Protein AF-0000000084853239 (afdb_homodimer)

Radius of gyration: 21.67 Å; Cα contacts (8 Å, |Δi|>4): 1008; chains: 2; bounding box: 64×56×51 Å

Secondary structure (DSSP, 8-state):
-----PPP-EEEEE---BHHHHHTB--SS---PBPHHHHHHHHHHHHHHBSTTSSB-GGGEEEEEE-SSHHHHHHHHHHTTTSSSPPPEEE-GGGPPP--GGGTT-BHHHHHHHSTT--HHHH--TTS--HHHHHHHHHHHHHHHHHHHHIIIII--S-SEEEEEE-HHHHHHHHHHHTT--GGGGGGB---TT-EEEEEESTT-TT-EEEEEEEE-TTT--/-----PPP-EEEEE---BHHHHHTB--SS---PBPHHHHHHHHHHHHHHBSTTSSB-GGGEEEEEE-SSHHHHHHHHHHTTTSSSPPPEEE-GGGPPP--GGGTT-BHHHHHHHSTT--HHHH--TTS--HHHHHHHHHHHHHHHHHHHHIIIII--S-SEEEEEE-HHHHHHHHHHHTT--GGGGGGB---TT-EEEEEESTT-TT-EEEEEEEE-TTT--

Organism: Agaricus bisporus var. burnettii (strain JB137-S8 / ATCC MYA-4627 / FGSC 10392) (NCBI:txid597362)

Structure (mmCIF, N/CA/C/O backbone):
data_AF-0000000084853239-model_v1
#
loop_
_entity.id
_entity.type
_entity.pdbx_description
1 polymer 'Phosphoglycerate mutase'
#
loop_
_atom_site.group_PDB
_atom_site.id
_atom_site.type_symbol
_atom_site.label_atom_id
_atom_site.label_alt_id
_atom_site.label_comp_id
_atom_site.label_asym_id
_atom_site.label_entity_id
_atom_site.label_seq_id
_atom_site.pdbx_PDB_ins_code
_atom_site.Cartn_x
_atom_site.Cartn_y
_atom_site.Cartn_z
_atom_site.occupancy
_atom_site.B_iso_or_equiv
_atom_site.auth_seq_id
_atom_site.auth_comp_id
_atom_site.au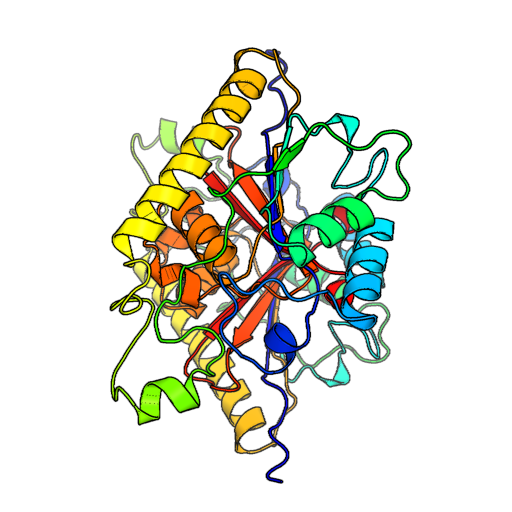th_asym_id
_atom_site.auth_atom_id
_atom_site.pdbx_PDB_model_num
ATOM 1 N N . MET A 1 1 ? -33.812 0.973 1.001 1 32.06 1 MET A N 1
ATOM 2 C CA . MET A 1 1 ? -32.469 0.412 0.905 1 32.06 1 MET A CA 1
ATOM 3 C C . MET A 1 1 ? -31.453 1.294 1.632 1 32.06 1 MET A C 1
ATOM 5 O O . MET A 1 1 ? -31.297 2.471 1.3 1 32.06 1 MET A O 1
ATOM 9 N N . SER A 1 2 ? -31.312 1.397 2.795 1 42.38 2 SER A N 1
ATOM 10 C CA . SER A 1 2 ? -30.641 2.391 3.617 1 42.38 2 SER A CA 1
ATOM 11 C C . SER A 1 2 ? -29.328 2.84 2.973 1 42.38 2 SER A C 1
ATOM 13 O O . SER A 1 2 ? -28.469 2.018 2.68 1 42.38 2 SER A O 1
ATOM 15 N N . LEU A 1 3 ? -29.188 3.811 2.07 1 54 3 LEU A N 1
ATOM 16 C CA . LEU A 1 3 ? -28.203 4.32 1.108 1 54 3 LEU A CA 1
ATOM 17 C C . LEU A 1 3 ? -26.844 4.496 1.76 1 54 3 LEU A C 1
ATOM 19 O O . LEU A 1 3 ? -26.656 5.391 2.586 1 54 3 LEU A O 1
ATOM 23 N N . HIS A 1 4 ? -26.141 3.34 2.133 1 79.5 4 HIS A N 1
ATOM 24 C CA . HIS A 1 4 ? -24.906 3.404 2.896 1 79.5 4 HIS A CA 1
ATOM 25 C C . HIS A 1 4 ? -23.875 4.293 2.205 1 79.5 4 HIS A C 1
ATOM 27 O O . HIS A 1 4 ? -23.609 4.129 1.013 1 79.5 4 HIS A O 1
ATOM 33 N N . ARG A 1 5 ? -23.703 5.516 2.715 1 93.12 5 ARG A N 1
ATOM 34 C CA . ARG A 1 5 ? -22.656 6.438 2.27 1 93.12 5 ARG A CA 1
ATOM 35 C C . ARG A 1 5 ? -21.344 5.695 2.01 1 93.12 5 ARG A C 1
ATOM 37 O O . ARG A 1 5 ? -21.031 4.73 2.707 1 93.12 5 ARG A O 1
ATOM 44 N N . PRO A 1 6 ? -20.688 6.082 0.918 1 95.31 6 PRO A N 1
ATOM 45 C CA . PRO A 1 6 ? -19.375 5.465 0.724 1 95.31 6 PRO A CA 1
ATOM 46 C C . PRO A 1 6 ? -18.453 5.625 1.936 1 95.31 6 PRO A C 1
ATOM 48 O O . PRO A 1 6 ? -18.578 6.605 2.678 1 95.31 6 PRO A O 1
ATOM 51 N N . MET A 1 7 ? -17.641 4.691 2.076 1 97.25 7 MET A N 1
ATOM 52 C CA . MET A 1 7 ? -16.719 4.77 3.207 1 97.25 7 MET A CA 1
ATOM 53 C C . MET A 1 7 ? -15.797 5.977 3.076 1 97.25 7 MET A C 1
ATOM 55 O O . MET A 1 7 ? -15.336 6.293 1.979 1 97.25 7 MET A O 1
ATOM 59 N N . PRO A 1 8 ? -15.57 6.719 4.121 1 98.25 8 PRO A N 1
ATOM 60 C CA . PRO A 1 8 ? -14.648 7.852 4.07 1 98.25 8 PRO A CA 1
ATOM 61 C C . PRO A 1 8 ? -13.188 7.418 3.947 1 98.25 8 PRO A C 1
ATOM 63 O O . PRO A 1 8 ? -12.859 6.258 4.211 1 98.25 8 PRO A O 1
ATOM 66 N N . ARG A 1 9 ? -12.422 8.414 3.58 1 98.62 9 ARG A N 1
ATOM 67 C CA . ARG A 1 9 ? -11.023 8.109 3.311 1 98.62 9 ARG A CA 1
ATOM 68 C C . ARG A 1 9 ? -10.102 9.141 3.955 1 98.62 9 ARG A C 1
ATOM 70 O O . ARG A 1 9 ? -10.508 10.281 4.176 1 98.62 9 ARG A O 1
ATOM 77 N N . LEU A 1 10 ? -8.906 8.695 4.238 1 98.94 10 LEU A N 1
ATOM 78 C CA . LEU A 1 10 ? -7.797 9.555 4.633 1 98.94 10 LEU A CA 1
ATOM 79 C C . LEU A 1 10 ? -6.656 9.477 3.623 1 98.94 10 LEU A C 1
ATOM 81 O O . LEU A 1 10 ? -6.109 8.398 3.383 1 98.94 10 LEU A O 1
ATOM 85 N N . PHE A 1 11 ? -6.363 10.594 3 1 98.75 11 PHE A N 1
ATOM 86 C CA . PHE A 1 11 ? -5.184 10.719 2.152 1 98.75 11 PHE A CA 1
ATOM 87 C C . PHE A 1 11 ? -3.992 11.227 2.953 1 98.75 11 PHE A C 1
ATOM 89 O O . PHE A 1 11 ? -4.062 12.305 3.557 1 98.75 11 PHE A O 1
ATOM 96 N N . VAL A 1 12 ? -2.936 10.477 3.029 1 98.88 12 VAL A N 1
ATOM 97 C CA . VAL A 1 12 ? -1.692 10.898 3.666 1 98.88 12 VAL A CA 1
ATOM 98 C C . VAL A 1 12 ? -0.646 11.219 2.602 1 98.88 12 VAL A C 1
ATOM 100 O O . VAL A 1 12 ? -0.191 10.32 1.883 1 98.88 12 VAL A O 1
ATOM 103 N N . VAL A 1 13 ? -0.263 12.484 2.537 1 98.75 13 VAL A N 1
ATOM 104 C CA . VAL A 1 13 ? 0.655 12.961 1.509 1 98.75 13 VAL A CA 1
ATOM 105 C C . VAL A 1 13 ? 1.999 13.312 2.141 1 98.75 13 VAL A C 1
ATOM 107 O O . VAL A 1 13 ? 2.062 14.125 3.068 1 98.75 13 VAL A O 1
ATOM 110 N N . ARG A 1 14 ? 3.021 12.703 1.693 1 98.75 14 ARG A N 1
ATOM 111 C CA . ARG A 1 14 ? 4.348 13.195 2.049 1 98.75 14 ARG A CA 1
ATOM 112 C C . ARG A 1 14 ? 4.754 14.359 1.147 1 98.75 14 ARG A C 1
ATOM 114 O O . ARG A 1 14 ? 4.5 14.336 -0.059 1 98.75 14 ARG A O 1
ATOM 121 N N . HIS A 1 15 ? 5.426 15.25 1.696 1 98.75 15 HIS A N 1
ATOM 122 C CA . HIS A 1 15 ? 5.902 16.375 0.895 1 98.75 15 HIS A CA 1
ATOM 123 C C . HIS A 1 15 ? 6.809 15.898 -0.236 1 98.75 15 HIS A C 1
ATOM 125 O O . HIS A 1 15 ? 7.355 14.797 -0.175 1 98.75 15 HIS A O 1
ATOM 131 N N . GLY A 1 16 ? 6.996 16.781 -1.239 1 98.12 16 GLY A N 1
ATOM 132 C CA . GLY A 1 16 ? 7.879 16.484 -2.354 1 98.12 16 GLY A CA 1
ATOM 133 C C . GLY A 1 16 ? 9.344 16.453 -1.958 1 98.12 16 GLY A C 1
ATOM 134 O O . GLY A 1 16 ? 9.688 16.703 -0.803 1 98.12 16 GLY A O 1
ATOM 135 N N . GLN A 1 17 ? 10.148 16.203 -2.922 1 97.69 17 GLN A N 1
ATOM 136 C CA . GLN A 1 17 ? 11.578 16.031 -2.699 1 97.69 17 GLN A CA 1
ATOM 137 C C . GLN A 1 17 ? 12.227 17.328 -2.229 1 97.69 17 GLN A C 1
ATOM 139 O O . GLN A 1 17 ? 11.922 18.406 -2.754 1 97.69 17 GLN A O 1
ATOM 144 N N . THR A 1 18 ? 13.023 17.234 -1.221 1 97.94 18 THR A N 1
ATOM 145 C CA . THR A 1 18 ? 13.953 18.281 -0.778 1 97.94 18 THR A CA 1
ATOM 146 C C . THR A 1 18 ? 15.398 17.812 -0.942 1 97.94 18 THR A C 1
ATOM 148 O O . THR A 1 18 ? 15.648 16.641 -1.231 1 97.94 18 THR A O 1
ATOM 151 N N . GLU A 1 19 ? 16.281 18.766 -0.774 1 96.81 19 GLU A N 1
ATOM 152 C CA . GLU A 1 19 ? 17.688 18.359 -0.812 1 96.81 19 GLU A CA 1
ATOM 153 C C . GLU A 1 19 ? 18 17.297 0.229 1 96.81 19 GLU A C 1
ATOM 155 O O . GLU A 1 19 ? 18.703 16.328 -0.056 1 96.81 19 GLU A O 1
ATOM 160 N N . TRP A 1 20 ? 17.438 17.375 1.413 1 95.19 20 TRP A N 1
ATOM 161 C CA . TRP A 1 20 ? 17.75 16.453 2.51 1 95.19 20 TRP A CA 1
ATOM 162 C C . TRP A 1 20 ? 17 15.133 2.34 1 95.19 20 TRP A C 1
ATOM 164 O O . TRP A 1 20 ? 17.5 14.078 2.746 1 95.19 20 TRP A O 1
ATOM 174 N N . SER A 1 21 ? 15.773 15.109 1.75 1 92.88 21 SER A N 1
ATOM 175 C CA . SER A 1 21 ? 15.102 13.844 1.468 1 92.88 21 SER A CA 1
ATOM 176 C C . SER A 1 21 ? 15.844 13.055 0.398 1 92.88 21 SER A C 1
ATOM 178 O O . SER A 1 21 ? 15.758 11.82 0.36 1 92.88 21 SER A O 1
ATOM 180 N N . GLU A 1 22 ? 16.516 13.734 -0.431 1 92.44 22 GLU A N 1
ATOM 181 C CA . GLU A 1 22 ? 17.266 13.094 -1.501 1 92.44 22 GLU A CA 1
ATOM 182 C C . GLU A 1 22 ? 18.562 12.469 -0.968 1 92.44 22 GLU A C 1
ATOM 184 O O . GLU A 1 22 ? 18.922 11.359 -1.361 1 92.44 22 GLU A O 1
ATOM 189 N N . ASN A 1 23 ? 19.156 13.148 -0.055 1 92.81 23 ASN A N 1
ATOM 190 C CA . ASN A 1 23 ? 20.469 12.656 0.36 1 92.81 23 ASN A CA 1
ATOM 191 C C . ASN A 1 23 ? 20.391 11.914 1.691 1 92.81 23 ASN A C 1
ATOM 193 O O . ASN A 1 23 ? 21.422 11.523 2.254 1 92.81 23 ASN A O 1
ATOM 197 N N . GLY A 1 24 ? 19.219 11.766 2.291 1 93.06 24 GLY A N 1
ATOM 198 C CA . GLY A 1 24 ? 18.984 10.836 3.389 1 93.06 24 GLY A CA 1
ATOM 199 C C . GLY A 1 24 ? 19.172 11.469 4.754 1 93.06 24 GLY A C 1
ATOM 200 O O . GLY A 1 24 ? 19.312 10.766 5.754 1 93.06 24 GLY A O 1
ATOM 201 N N . ARG A 1 25 ? 19.172 12.812 4.867 1 95.56 25 ARG A N 1
ATOM 202 C CA . ARG A 1 25 ? 19.266 13.484 6.156 1 95.56 25 ARG A CA 1
ATOM 203 C C . ARG A 1 25 ? 17.922 13.508 6.863 1 95.56 25 ARG A C 1
ATOM 205 O O . ARG A 1 25 ? 16.891 13.68 6.223 1 95.56 25 ARG A O 1
ATOM 212 N N . HIS A 1 26 ? 18 13.328 8.164 1 95.81 26 HIS A N 1
ATOM 213 C CA . HIS A 1 26 ? 16.797 13.484 8.977 1 95.81 26 HIS A CA 1
ATOM 214 C C . HIS A 1 26 ? 16.344 14.938 9.016 1 95.81 26 HIS A C 1
ATOM 216 O O . HIS A 1 26 ? 17.094 15.82 9.461 1 95.81 26 HIS A O 1
ATOM 222 N N . THR A 1 27 ? 15.156 15.141 8.539 1 95.06 27 THR A N 1
ATOM 223 C CA . THR A 1 27 ? 14.617 16.484 8.438 1 95.06 27 THR A CA 1
ATOM 224 C C . THR A 1 27 ? 13.312 16.609 9.219 1 95.06 27 THR A C 1
ATOM 226 O O . THR A 1 27 ? 12.242 16.312 8.695 1 95.06 27 THR A O 1
ATOM 229 N N . GLY A 1 28 ? 13.43 17.125 10.43 1 96.19 28 GLY A N 1
ATOM 230 C CA . GLY A 1 28 ? 12.266 17.328 11.281 1 96.19 28 GLY A CA 1
ATOM 231 C C . GLY A 1 28 ? 11.836 18.781 11.367 1 96.19 28 GLY A C 1
ATOM 232 O O . GLY A 1 28 ? 11.039 19.25 10.555 1 96.19 28 GLY A O 1
ATOM 233 N N . LEU A 1 29 ? 12.555 19.578 12.047 1 94.44 29 LEU A N 1
ATOM 234 C CA . LEU A 1 29 ? 12.188 20.953 12.344 1 94.44 29 LEU A CA 1
ATOM 235 C C . LEU A 1 29 ? 12.789 21.906 11.32 1 94.44 29 LEU A C 1
ATOM 237 O O . LEU A 1 29 ? 12.273 23.016 11.117 1 94.44 29 LEU A O 1
ATOM 241 N N . SER A 1 30 ? 13.906 21.5 10.742 1 96.31 30 SER A N 1
ATOM 242 C CA . SER A 1 30 ? 14.516 22.359 9.727 1 96.31 30 SER A CA 1
ATOM 243 C C . SER A 1 30 ? 13.531 22.656 8.594 1 96.31 30 SER A C 1
ATOM 245 O O . SER A 1 30 ? 12.844 21.75 8.117 1 96.31 30 SER A O 1
ATOM 247 N N . ASP A 1 31 ? 13.5 23.891 8.258 1 97.75 31 ASP A N 1
ATOM 248 C CA . ASP A 1 31 ? 12.508 24.312 7.27 1 97.75 31 ASP A CA 1
ATOM 249 C C . ASP A 1 31 ? 13.156 24.531 5.902 1 97.75 31 ASP A C 1
ATOM 251 O O . ASP A 1 31 ? 13.461 25.672 5.527 1 97.75 31 ASP A O 1
ATOM 255 N N . ILE A 1 32 ? 13.297 23.547 5.129 1 97.44 32 ILE A N 1
ATOM 256 C CA . ILE A 1 32 ? 14 23.547 3.854 1 97.44 32 ILE A CA 1
ATOM 257 C C . ILE A 1 32 ? 12.992 23.453 2.709 1 97.44 32 ILE A C 1
ATOM 259 O O . ILE A 1 32 ? 11.953 22.812 2.844 1 97.44 32 ILE A O 1
ATOM 263 N N . PRO A 1 33 ? 13.281 24 1.602 1 98.38 33 PRO A N 1
ATOM 264 C CA . PRO A 1 33 ? 12.344 24.047 0.479 1 98.38 33 PRO A CA 1
ATOM 265 C C . PRO A 1 33 ? 12.352 22.766 -0.352 1 98.38 33 PRO A C 1
ATOM 267 O O . PRO A 1 33 ? 13.297 21.969 -0.265 1 98.38 33 PRO A O 1
ATOM 270 N N . LEU A 1 34 ? 11.32 22.609 -1.133 1 98.62 34 LEU A N 1
ATOM 271 C CA . LEU A 1 34 ? 11.32 21.578 -2.17 1 98.62 34 LEU A CA 1
ATOM 272 C C . LEU A 1 34 ? 12.383 21.875 -3.225 1 98.62 34 LEU A C 1
ATOM 274 O O . LEU A 1 34 ? 12.711 23.047 -3.48 1 98.62 34 LEU A O 1
ATOM 278 N N . THR A 1 35 ? 12.914 20.859 -3.848 1 98.38 35 THR A N 1
ATOM 279 C CA . THR A 1 35 ? 13.688 21.031 -5.074 1 98.38 35 THR A CA 1
ATOM 280 C C . THR A 1 35 ? 12.758 21.25 -6.27 1 98.38 35 THR A C 1
ATOM 282 O O . THR A 1 35 ? 11.555 21 -6.176 1 98.38 35 THR A O 1
ATOM 285 N N . ALA A 1 36 ? 13.344 21.672 -7.332 1 98.19 36 ALA A N 1
ATOM 286 C CA . ALA A 1 36 ? 12.562 21.781 -8.562 1 98.19 36 ALA A CA 1
ATOM 287 C C . ALA A 1 36 ? 11.992 20.422 -8.977 1 98.19 36 ALA A C 1
ATOM 289 O O . ALA A 1 36 ? 10.852 20.344 -9.438 1 98.19 36 ALA A O 1
ATOM 290 N N . LYS A 1 37 ? 12.742 19.422 -8.805 1 96.31 37 LYS A N 1
ATOM 291 C CA . LYS A 1 37 ? 12.289 18.062 -9.109 1 96.31 37 LYS A CA 1
ATOM 292 C C . LYS A 1 37 ? 11.125 17.672 -8.203 1 96.31 37 LYS A C 1
ATOM 294 O O . LYS A 1 37 ? 10.18 17.031 -8.656 1 96.31 37 LYS A O 1
ATOM 299 N N . GLY A 1 38 ? 11.227 18 -6.961 1 97.38 38 GLY A N 1
ATOM 300 C CA . GLY A 1 38 ? 10.148 17.719 -6.02 1 97.38 38 GLY A CA 1
ATOM 301 C C . GLY A 1 38 ? 8.836 18.375 -6.395 1 97.38 38 GLY A C 1
ATOM 302 O O . GLY A 1 38 ? 7.777 17.766 -6.301 1 97.38 38 GLY A O 1
ATOM 303 N N . GLU A 1 39 ? 8.961 19.609 -6.801 1 97.94 39 GLU A N 1
ATOM 304 C CA . GLU A 1 39 ? 7.762 20.312 -7.242 1 97.94 39 GLU A CA 1
ATOM 305 C C . GLU A 1 39 ? 7.156 19.656 -8.477 1 97.94 39 GLU A C 1
ATOM 307 O O . GLU A 1 39 ? 5.941 19.469 -8.555 1 97.94 39 GLU A O 1
ATOM 312 N N . ALA A 1 40 ? 8.016 19.312 -9.367 1 96.81 40 ALA A N 1
ATOM 313 C CA . ALA A 1 40 ? 7.559 18.703 -10.617 1 96.81 40 ALA A CA 1
ATOM 314 C C . ALA A 1 40 ? 6.879 17.359 -10.344 1 96.81 40 ALA A C 1
ATOM 316 O O . ALA A 1 40 ? 5.883 17.016 -10.992 1 96.81 40 ALA A O 1
ATOM 317 N N . GLN A 1 41 ? 7.387 16.641 -9.43 1 94 41 GLN A N 1
ATOM 318 C CA . GLN A 1 41 ? 6.816 15.352 -9.047 1 94 41 GLN A CA 1
ATOM 319 C C . GLN A 1 41 ? 5.398 15.516 -8.508 1 94 41 GLN A C 1
ATOM 321 O O . GLN A 1 41 ? 4.488 14.797 -8.914 1 94 41 GLN A O 1
ATOM 326 N N . VAL A 1 42 ? 5.219 16.438 -7.625 1 96.88 42 VAL A N 1
ATOM 327 C CA . VAL A 1 42 ? 3.918 16.672 -7.008 1 96.88 42 VAL A CA 1
ATOM 328 C C . VAL A 1 42 ? 2.936 17.188 -8.055 1 96.88 42 VAL A C 1
ATOM 330 O O . VAL A 1 42 ? 1.769 16.797 -8.07 1 96.88 42 VAL A O 1
ATOM 333 N N . GLN A 1 43 ? 3.465 18 -8.953 1 96.75 43 GLN A N 1
ATOM 334 C CA . GLN A 1 43 ? 2.623 18.516 -10.023 1 96.75 43 GLN A CA 1
ATOM 335 C C . GLN A 1 43 ? 2.117 17.391 -10.922 1 96.75 43 GLN A C 1
ATOM 337 O O . GLN A 1 43 ? 0.941 17.359 -11.289 1 96.75 43 GLN A O 1
ATOM 342 N N . ALA A 1 44 ? 3.008 16.516 -11.25 1 94.12 44 ALA A N 1
ATOM 343 C CA . ALA A 1 44 ? 2.648 15.398 -12.117 1 94.12 44 ALA A CA 1
ATOM 344 C C . ALA A 1 44 ? 1.608 14.508 -11.445 1 94.12 44 ALA A C 1
ATOM 346 O O . ALA A 1 44 ? 0.667 14.047 -12.094 1 94.12 44 ALA A O 1
ATOM 347 N N . THR A 1 45 ? 1.778 14.297 -10.188 1 93.44 45 THR A N 1
ATOM 348 C CA . THR A 1 45 ? 0.825 13.492 -9.43 1 93.44 45 THR A CA 1
ATOM 349 C C . THR A 1 45 ? -0.527 14.195 -9.352 1 93.44 45 THR A C 1
ATOM 351 O O . THR A 1 45 ? -1.57 13.57 -9.555 1 93.44 45 THR A O 1
ATOM 354 N N . ALA A 1 46 ? -0.506 15.484 -9.078 1 94.75 46 ALA A N 1
ATOM 355 C CA . ALA A 1 46 ? -1.726 16.281 -8.969 1 94.75 46 ALA A CA 1
ATOM 356 C C . ALA A 1 46 ? -2.525 16.234 -10.266 1 94.75 46 ALA A C 1
ATOM 358 O O . ALA A 1 46 ? -3.752 16.094 -10.242 1 94.75 46 ALA A O 1
ATOM 359 N N . ALA A 1 47 ? -1.831 16.312 -11.375 1 92.81 47 ALA A N 1
ATOM 360 C CA . ALA A 1 47 ? -2.473 16.344 -12.688 1 92.81 47 ALA A CA 1
ATOM 361 C C . ALA A 1 47 ? -3.277 15.078 -12.938 1 92.81 47 ALA A C 1
ATOM 363 O O . ALA A 1 47 ? -4.293 15.102 -13.633 1 92.81 47 ALA A O 1
ATOM 364 N N . LYS A 1 48 ? -2.859 14.047 -12.289 1 90.19 48 LYS A N 1
ATOM 365 C CA . LYS A 1 48 ? -3.488 12.758 -12.547 1 90.19 48 LYS A CA 1
ATOM 366 C C . LYS A 1 48 ? -4.535 12.438 -11.484 1 90.19 48 LYS A C 1
ATOM 368 O O . LYS A 1 48 ? -5.535 11.773 -11.773 1 90.19 48 LYS A O 1
ATOM 373 N N . LEU A 1 49 ? -4.336 12.898 -10.258 1 93.25 49 LEU A N 1
ATOM 374 C CA . LEU A 1 49 ? -5.113 12.328 -9.164 1 93.25 49 LEU A CA 1
ATOM 375 C C . LEU A 1 49 ? -6.059 13.375 -8.57 1 93.25 49 LEU A C 1
ATOM 377 O O . LEU A 1 49 ? -6.992 13.031 -7.844 1 93.25 49 LEU A O 1
ATOM 381 N N . VAL A 1 50 ? -5.812 14.648 -8.883 1 95.5 50 VAL A N 1
ATOM 382 C CA . VAL A 1 50 ? -6.551 15.703 -8.203 1 95.5 50 VAL A CA 1
ATOM 383 C C . VAL A 1 50 ? -7.445 16.438 -9.195 1 95.5 50 VAL A C 1
ATOM 385 O O . VAL A 1 50 ? -6.977 16.906 -10.234 1 95.5 50 VAL A O 1
ATOM 388 N N . GLY A 1 51 ? -8.711 16.562 -8.867 1 94.56 51 GLY A N 1
ATOM 389 C CA . GLY A 1 51 ? -9.664 17.281 -9.688 1 94.56 51 GLY A CA 1
ATOM 390 C C . GLY A 1 51 ? -11.07 16.719 -9.602 1 94.56 51 GLY A C 1
ATOM 391 O O . GLY A 1 51 ? -11.297 15.703 -8.938 1 94.56 51 GLY A O 1
ATOM 392 N N . ASP A 1 52 ? -11.961 17.344 -10.312 1 93.38 52 ASP A N 1
ATOM 393 C CA . ASP A 1 52 ? -13.344 16.875 -10.344 1 93.38 52 ASP A CA 1
ATOM 394 C C . ASP A 1 52 ? -13.43 15.461 -10.922 1 93.38 52 ASP A C 1
ATOM 396 O O . ASP A 1 52 ? -12.938 15.203 -12.023 1 93.38 52 ASP A O 1
ATOM 400 N N . GLY A 1 53 ? -13.93 14.594 -10.109 1 91.19 53 GLY A N 1
ATOM 401 C CA . GLY A 1 53 ? -14.133 13.234 -10.578 1 91.19 53 GLY A CA 1
ATOM 402 C C . GLY A 1 53 ? -12.891 12.367 -10.453 1 91.19 53 GLY A C 1
ATOM 403 O O . GLY A 1 53 ? -12.93 11.172 -10.734 1 91.19 53 GLY A O 1
ATOM 404 N N . HIS A 1 54 ? -11.766 12.961 -10.047 1 93.38 54 HIS A N 1
ATOM 405 C CA . HIS A 1 54 ? -10.531 12.203 -9.836 1 93.38 54 HIS A CA 1
ATOM 406 C C . HIS A 1 54 ? -10.531 11.539 -8.461 1 93.38 54 HIS A C 1
ATOM 408 O O . HIS A 1 54 ? -11.453 11.734 -7.668 1 93.38 54 HIS A O 1
ATOM 414 N N . LEU A 1 55 ? -9.523 10.727 -8.227 1 93.94 55 LEU A N 1
ATOM 415 C CA . LEU A 1 55 ? -9.406 10.039 -6.945 1 93.94 55 LEU A CA 1
ATOM 416 C C . LEU A 1 55 ? -9.523 11.023 -5.785 1 93.94 55 LEU A C 1
ATOM 418 O O . LEU A 1 55 ? -10.234 10.758 -4.812 1 93.94 55 LEU A O 1
ATOM 422 N N . ILE A 1 56 ? -8.781 12.117 -5.945 1 96.25 56 ILE A N 1
ATOM 423 C CA . ILE A 1 56 ? -8.875 13.195 -4.969 1 96.25 56 ILE A CA 1
ATOM 424 C C . ILE A 1 56 ? -9.711 14.336 -5.539 1 96.25 56 ILE A C 1
ATOM 426 O O . ILE A 1 56 ? -9.211 15.164 -6.305 1 96.25 56 ILE A O 1
ATOM 430 N N . ASP A 1 57 ? -10.898 14.344 -5.191 1 95.69 57 ASP A N 1
ATOM 431 C CA . ASP A 1 57 ? -11.852 15.391 -5.559 1 95.69 57 ASP A CA 1
ATOM 432 C C . ASP A 1 57 ? -12.016 16.406 -4.434 1 95.69 57 ASP A C 1
ATOM 434 O O . ASP A 1 57 ? -12.508 16.062 -3.352 1 95.69 57 ASP A O 1
ATOM 438 N N . PRO A 1 58 ? -11.602 17.641 -4.68 1 96.12 58 PRO A N 1
ATOM 439 C CA . PRO A 1 58 ? -11.648 18.641 -3.613 1 96.12 58 PRO A CA 1
ATOM 440 C C . PRO A 1 58 ? -13.039 18.781 -3.004 1 96.12 58 PRO A C 1
ATOM 442 O O . PRO A 1 58 ? -13.172 19.109 -1.82 1 96.12 58 PRO A O 1
ATOM 445 N N . LYS A 1 59 ? -14.094 18.516 -3.736 1 95.12 59 LYS A N 1
ATOM 446 C CA . LYS A 1 59 ? -15.461 18.656 -3.244 1 95.12 59 LYS A CA 1
ATOM 447 C C . LYS A 1 59 ? -15.758 17.625 -2.152 1 95.12 59 LYS A C 1
ATOM 449 O O . LYS A 1 59 ? -16.703 17.797 -1.376 1 95.12 59 LYS A O 1
ATOM 454 N N . ASN A 1 60 ? -14.945 16.562 -2.123 1 96.56 60 ASN A N 1
ATOM 455 C CA . ASN A 1 60 ? -15.172 15.516 -1.143 1 96.56 60 ASN A CA 1
ATOM 456 C C . ASN A 1 60 ? -14.273 15.688 0.082 1 96.56 60 ASN A C 1
ATOM 458 O O . ASN A 1 60 ? -14.383 14.922 1.045 1 96.56 60 ASN A O 1
ATOM 462 N N . LEU A 1 61 ? -13.406 16.656 0.092 1 97.75 61 LEU A N 1
ATOM 463 C CA . LEU A 1 61 ? -12.508 16.891 1.215 1 97.75 61 LEU A CA 1
ATOM 464 C C . LEU A 1 61 ? -13.156 17.781 2.268 1 97.75 61 LEU A C 1
ATOM 466 O O . LEU A 1 61 ? -13.562 18.906 1.967 1 97.75 61 LEU A O 1
ATOM 470 N N . CYS A 1 62 ? -13.25 17.234 3.42 1 96.94 62 CYS A N 1
ATOM 471 C CA . CYS A 1 62 ? -13.805 18 4.523 1 96.94 62 CYS A CA 1
ATOM 472 C C . CYS A 1 62 ? -12.781 18.984 5.082 1 96.94 62 CYS A C 1
ATOM 474 O O . CYS A 1 62 ? -13.109 20.125 5.402 1 96.94 62 CYS A O 1
ATOM 476 N N . THR A 1 63 ? -11.586 18.531 5.246 1 97.5 63 THR A N 1
ATOM 477 C CA . THR A 1 63 ? -10.5 19.359 5.754 1 97.5 63 THR A CA 1
ATOM 478 C C . THR A 1 63 ? -9.148 18.75 5.406 1 97.5 63 THR A C 1
ATOM 480 O O . THR A 1 63 ? -9.062 17.562 5.082 1 97.5 63 THR A O 1
ATOM 483 N N . VAL A 1 64 ? -8.156 19.594 5.418 1 98.69 64 VAL A N 1
ATOM 484 C CA . VAL A 1 64 ? -6.77 19.172 5.211 1 98.69 64 VAL A CA 1
ATOM 485 C C . VAL A 1 64 ? -5.906 19.656 6.375 1 98.69 64 VAL A C 1
ATOM 487 O O . VAL A 1 64 ? -5.938 20.844 6.73 1 98.69 64 VAL A O 1
ATOM 490 N N . TYR A 1 65 ? -5.215 18.734 7 1 98.88 65 TYR A N 1
ATOM 491 C CA . TYR A 1 65 ? -4.168 19.094 7.949 1 98.88 65 TYR A CA 1
ATOM 492 C C . TYR A 1 65 ? -2.812 19.188 7.258 1 98.88 65 TYR A C 1
ATOM 494 O O . TYR A 1 65 ? -2.377 18.25 6.598 1 98.88 65 TYR A O 1
ATOM 502 N N . VAL A 1 66 ? -2.174 20.344 7.41 1 98.81 66 VAL A N 1
ATOM 503 C CA . VAL A 1 66 ? -0.906 20.562 6.723 1 98.81 66 VAL A CA 1
ATOM 504 C C . VAL A 1 66 ? 0.188 20.875 7.738 1 98.81 66 VAL A C 1
ATOM 506 O O . VAL A 1 66 ? 0.015 21.734 8.602 1 98.81 66 VAL A O 1
ATOM 509 N N . SER A 1 67 ? 1.273 20.078 7.664 1 98.81 67 SER A N 1
ATOM 510 C CA . SER A 1 67 ? 2.441 20.438 8.461 1 98.81 67 SER A CA 1
ATOM 511 C C . SER A 1 67 ? 2.863 21.875 8.195 1 98.81 67 SER A C 1
ATOM 513 O O . SER A 1 67 ? 2.85 22.328 7.051 1 98.81 67 SER A O 1
ATOM 515 N N . PRO A 1 68 ? 3.35 22.578 9.195 1 97.88 68 PRO A N 1
ATOM 516 C CA . PRO A 1 68 ? 3.676 24 9.008 1 97.88 68 PRO A CA 1
ATOM 517 C C . PRO A 1 68 ? 4.992 24.203 8.266 1 97.88 68 PRO A C 1
ATOM 519 O O . PRO A 1 68 ? 5.309 25.328 7.871 1 97.88 68 PRO A O 1
ATOM 522 N N . ARG A 1 69 ? 5.785 23.188 8.062 1 98.56 69 ARG A N 1
ATOM 523 C CA . ARG A 1 69 ? 7.031 23.344 7.32 1 98.56 69 ARG A CA 1
ATOM 524 C C . ARG A 1 69 ? 6.762 23.75 5.875 1 98.56 69 ARG A C 1
ATOM 526 O O . ARG A 1 69 ? 5.82 23.25 5.254 1 98.56 69 ARG A O 1
ATOM 533 N N . GLN A 1 70 ? 7.598 24.516 5.273 1 98.69 70 GLN A N 1
ATOM 534 C CA . GLN A 1 70 ? 7.34 25.078 3.953 1 98.69 70 GLN A CA 1
ATOM 535 C C . GLN A 1 70 ? 7.242 23.984 2.896 1 98.69 70 GLN A C 1
ATOM 537 O O . GLN A 1 70 ? 6.48 24.109 1.935 1 98.69 70 GLN A O 1
ATOM 542 N N . ARG A 1 71 ? 8.023 22.953 3.031 1 98.75 71 ARG A N 1
ATOM 543 C CA . ARG A 1 71 ? 7.992 21.875 2.047 1 98.75 71 ARG A CA 1
ATOM 544 C C . ARG A 1 71 ? 6.613 21.219 1.997 1 98.75 71 ARG A C 1
ATOM 546 O O . ARG A 1 71 ? 6.133 20.859 0.921 1 98.75 71 ARG A O 1
ATOM 553 N N . ALA A 1 72 ? 5.949 21.094 3.164 1 98.75 72 ALA A N 1
ATOM 554 C CA . ALA A 1 72 ? 4.602 20.531 3.211 1 98.75 72 ALA A CA 1
ATOM 555 C C . ALA A 1 72 ? 3.57 21.531 2.701 1 98.75 72 ALA A C 1
ATOM 557 O O . ALA A 1 72 ? 2.666 21.172 1.942 1 98.75 72 ALA A O 1
ATOM 558 N N . HIS A 1 73 ? 3.766 22.75 3.115 1 98.12 73 HIS A N 1
ATOM 559 C CA . HIS A 1 73 ? 2.857 23.812 2.678 1 98.12 73 HIS A CA 1
ATOM 560 C C . HIS A 1 73 ? 2.883 23.969 1.161 1 98.12 73 HIS A C 1
ATOM 562 O O . HIS A 1 73 ? 1.831 24 0.519 1 98.12 73 HIS A O 1
ATOM 568 N N . LYS A 1 74 ? 4.055 24.031 0.613 1 98.56 74 LYS A N 1
ATOM 569 C CA . LYS A 1 74 ? 4.219 24.156 -0.833 1 98.56 74 LYS A CA 1
ATOM 570 C C . LYS A 1 74 ? 3.627 22.938 -1.554 1 98.56 74 LYS A C 1
ATOM 572 O O . LYS A 1 74 ? 2.979 23.094 -2.594 1 98.56 74 LYS A O 1
ATOM 577 N N . THR A 1 75 ? 3.846 21.766 -1.025 1 98.81 75 THR A N 1
ATOM 578 C CA . THR A 1 75 ? 3.277 20.547 -1.592 1 98.81 75 THR A CA 1
ATOM 579 C C . THR A 1 75 ? 1.756 20.641 -1.659 1 98.81 75 THR A C 1
ATOM 581 O O . THR A 1 75 ? 1.156 20.359 -2.697 1 98.81 75 THR A O 1
ATOM 584 N N . PHE A 1 76 ? 1.156 21.141 -0.587 1 98.75 76 PHE A N 1
ATOM 585 C CA . PHE A 1 76 ? -0.293 21.281 -0.521 1 98.75 76 PHE A CA 1
ATOM 586 C C . PHE A 1 76 ? -0.797 22.203 -1.613 1 98.75 76 PHE A C 1
ATOM 588 O O . PHE A 1 76 ? -1.728 21.875 -2.348 1 98.75 76 PHE A O 1
ATOM 595 N N . HIS A 1 77 ? -0.123 23.219 -1.775 1 98.12 77 HIS A N 1
ATOM 596 C CA . HIS A 1 77 ? -0.592 24.219 -2.73 1 98.12 77 HIS A CA 1
ATOM 597 C C . HIS A 1 77 ? -0.376 23.75 -4.168 1 98.12 77 HIS A C 1
ATOM 599 O O . HIS A 1 77 ? -1.174 24.062 -5.051 1 98.12 77 HIS A O 1
ATOM 605 N N . ILE A 1 78 ? 0.694 23.016 -4.383 1 98.31 78 ILE A N 1
ATOM 606 C CA . ILE A 1 78 ? 0.92 22.453 -5.711 1 98.31 78 ILE A CA 1
ATOM 607 C C . ILE A 1 78 ? -0.158 21.422 -6.027 1 98.31 78 ILE A C 1
ATOM 609 O O . ILE A 1 78 ? -0.678 21.375 -7.145 1 98.31 78 ILE A O 1
ATOM 613 N N . LEU A 1 79 ? -0.555 20.625 -5.047 1 97.81 79 LEU A N 1
ATOM 614 C CA . LEU A 1 79 ? -1.561 19.578 -5.242 1 97.81 79 LEU A CA 1
ATOM 615 C C . LEU A 1 79 ? -2.873 20.188 -5.734 1 97.81 79 LEU A C 1
ATOM 617 O O . LEU A 1 79 ? -3.588 19.562 -6.523 1 97.81 79 LEU A O 1
ATOM 621 N N . PHE A 1 80 ? -3.145 21.406 -5.328 1 97.81 80 PHE A N 1
ATOM 622 C CA . PHE A 1 80 ? -4.461 21.969 -5.609 1 97.81 80 PHE A CA 1
ATOM 623 C C . PHE A 1 80 ? -4.336 23.234 -6.449 1 97.81 80 PHE A C 1
ATOM 625 O O . PHE A 1 80 ? -5.223 24.094 -6.426 1 97.81 80 PHE A O 1
ATOM 632 N N . GLU A 1 81 ? -3.266 23.344 -7.09 1 95.88 81 GLU A N 1
ATOM 633 C CA . GLU A 1 81 ? -3.002 24.562 -7.859 1 95.88 81 GLU A CA 1
ATOM 634 C C . GLU A 1 81 ? -3.977 24.703 -9.023 1 95.88 81 GLU A C 1
ATOM 636 O O . GLU A 1 81 ? -4.301 25.812 -9.445 1 95.88 81 GLU A O 1
ATOM 641 N N . ASN A 1 82 ? -4.508 23.609 -9.508 1 93.25 82 ASN A N 1
ATOM 642 C CA . ASN A 1 82 ? -5.336 23.641 -10.711 1 93.25 82 ASN A CA 1
ATOM 643 C C . ASN A 1 82 ? -6.812 23.438 -10.375 1 93.25 82 ASN A C 1
ATOM 645 O O . ASN A 1 82 ? -7.605 23.078 -11.25 1 93.25 82 ASN A O 1
ATOM 649 N N . VAL A 1 83 ? -7.145 23.562 -9.203 1 94 83 VAL A N 1
ATOM 650 C CA . VAL A 1 83 ? -8.555 23.453 -8.844 1 94 83 VAL A CA 1
ATOM 651 C C . VAL A 1 83 ? -9.102 24.828 -8.508 1 94 83 VAL A C 1
ATOM 653 O O . VAL A 1 83 ? -8.367 25.719 -8.055 1 94 83 VAL A O 1
ATOM 656 N N . PRO A 1 84 ? -10.367 25.047 -8.781 1 91.69 84 PRO A N 1
ATOM 657 C CA . PRO A 1 84 ? -10.945 26.391 -8.656 1 91.69 84 PRO A CA 1
ATOM 658 C C . PRO A 1 84 ? -10.844 26.938 -7.238 1 91.69 84 PRO A C 1
ATOM 660 O O . PRO A 1 84 ? -10.672 28.156 -7.055 1 91.69 84 PRO A O 1
ATOM 663 N N . LYS A 1 85 ? -10.992 26.094 -6.223 1 92.31 85 LYS A N 1
ATOM 664 C CA . LYS A 1 85 ? -10.945 26.531 -4.832 1 92.31 85 LYS A CA 1
ATOM 665 C C . LYS A 1 85 ? -10.078 25.594 -3.99 1 92.31 85 LYS A C 1
ATOM 667 O O . LYS A 1 85 ? -10.297 24.375 -3.965 1 92.31 85 LYS A O 1
ATOM 672 N N . VAL A 1 86 ? -9.117 26.203 -3.357 1 93.69 86 VAL A N 1
ATOM 673 C CA . VAL A 1 86 ? -8.273 25.438 -2.449 1 93.69 86 VAL A CA 1
ATOM 674 C C . VAL A 1 86 ? -9.109 24.891 -1.293 1 93.69 86 VAL A C 1
ATOM 676 O O . VAL A 1 86 ? -9.906 25.625 -0.698 1 93.69 86 VAL A O 1
ATOM 679 N N . PRO A 1 87 ? -8.938 23.672 -0.977 1 96.38 87 PRO A N 1
ATOM 680 C CA . PRO A 1 87 ? -9.742 23.125 0.112 1 96.38 87 PRO A CA 1
ATOM 681 C C . PRO A 1 87 ? -9.445 23.781 1.46 1 96.38 87 PRO A C 1
ATOM 683 O O . PRO A 1 87 ? -8.336 24.266 1.681 1 96.38 87 PRO A O 1
ATOM 686 N N . ARG A 1 88 ? -10.508 23.766 2.357 1 96.62 88 ARG A N 1
ATOM 687 C CA . ARG A 1 88 ? -10.273 24.172 3.738 1 96.62 88 ARG A CA 1
ATOM 688 C C . ARG A 1 88 ? -9.094 23.422 4.34 1 96.62 88 ARG A C 1
ATOM 690 O O . ARG A 1 88 ? -8.992 22.203 4.191 1 96.62 88 ARG A O 1
ATOM 697 N N . HIS A 1 89 ? -8.188 24.203 4.93 1 97.81 89 HIS A N 1
ATOM 698 C CA . HIS A 1 89 ? -7.02 23.547 5.508 1 97.81 89 HIS A CA 1
ATOM 699 C C . HIS A 1 89 ? -6.531 24.281 6.75 1 97.81 89 HIS A C 1
ATOM 701 O O . HIS A 1 89 ? -6.863 25.453 6.953 1 97.81 89 HIS A O 1
ATOM 707 N N . VAL A 1 90 ? -5.848 23.547 7.598 1 97.75 90 VAL A N 1
ATOM 708 C CA . VAL A 1 90 ? -5.258 24.109 8.812 1 97.75 90 VAL A CA 1
ATOM 709 C C . VAL A 1 90 ? -3.781 23.734 8.891 1 97.75 90 VAL A C 1
ATOM 711 O O . VAL A 1 90 ? -3.416 22.578 8.656 1 97.75 90 VAL A O 1
ATOM 714 N N . LEU A 1 91 ? -2.959 24.781 9.102 1 98 91 LEU A N 1
ATOM 715 C CA . LEU A 1 91 ? -1.575 24.5 9.461 1 98 91 LEU A CA 1
ATOM 716 C C . LEU A 1 91 ? -1.47 24.062 10.922 1 98 91 LEU A C 1
ATOM 718 O O . LEU A 1 91 ? -1.966 24.766 11.812 1 98 91 LEU A O 1
ATOM 722 N N . THR A 1 92 ? -0.828 22.906 11.141 1 98.44 92 THR A N 1
ATOM 723 C CA . THR A 1 92 ? -0.827 22.438 12.523 1 98.44 92 THR A CA 1
ATOM 724 C C . THR A 1 92 ? 0.474 21.703 12.836 1 98.44 92 THR A C 1
ATOM 726 O O . THR A 1 92 ? 0.967 20.922 12.016 1 98.44 92 THR A O 1
ATOM 729 N N . GLU A 1 93 ? 0.933 21.812 14.023 1 98.31 93 GLU A N 1
ATOM 730 C CA . GLU A 1 93 ? 2.129 21.125 14.508 1 98.31 93 GLU A CA 1
ATOM 731 C C . GLU A 1 93 ? 1.849 19.656 14.773 1 98.31 93 GLU A C 1
ATOM 733 O O . GLU A 1 93 ? 2.777 18.859 14.938 1 98.31 93 GLU A O 1
ATOM 738 N N . GLU A 1 94 ? 0.677 19.234 14.797 1 98.31 94 GLU A N 1
ATOM 739 C CA . GLU A 1 94 ? 0.343 17.844 15.016 1 98.31 94 GLU A CA 1
ATOM 740 C C . GLU A 1 94 ? 0.765 16.984 13.828 1 98.31 94 GLU A C 1
ATOM 742 O O . GLU A 1 94 ? 0.989 15.773 13.969 1 98.31 94 GLU A O 1
ATOM 747 N N . ALA A 1 95 ? 0.86 17.625 12.656 1 98.5 95 ALA A N 1
ATOM 748 C CA . ALA A 1 95 ? 1.22 16.906 11.438 1 98.5 95 ALA A CA 1
ATOM 749 C C . ALA A 1 95 ? 2.713 17.031 11.148 1 98.5 95 ALA A C 1
ATOM 751 O O . ALA A 1 95 ? 3.186 16.594 10.094 1 98.5 95 ALA A O 1
ATOM 752 N N . ARG A 1 96 ? 3.434 17.547 12.062 1 98.56 96 ARG A N 1
ATOM 753 C CA . ARG A 1 96 ? 4.859 17.75 11.836 1 98.56 96 ARG A CA 1
ATOM 754 C C . ARG A 1 96 ? 5.594 16.406 11.781 1 98.56 96 ARG A C 1
ATOM 756 O O . ARG A 1 96 ? 5.043 15.383 12.164 1 98.56 96 ARG A O 1
ATOM 763 N N . GLU A 1 97 ? 6.832 16.516 11.344 1 98.56 97 GLU A N 1
ATOM 764 C CA . GLU A 1 97 ? 7.695 15.344 11.336 1 98.56 97 GLU A CA 1
ATOM 765 C C . GLU A 1 97 ? 8.18 15 12.742 1 98.56 97 GLU A C 1
ATOM 767 O O . GLU A 1 97 ? 7.996 15.789 13.672 1 98.56 97 GLU A O 1
ATOM 772 N N . TRP A 1 98 ? 8.656 13.742 12.812 1 98.31 98 TRP A N 1
ATOM 773 C CA . TRP A 1 98 ? 9.328 13.32 14.031 1 98.31 98 TRP A CA 1
ATOM 774 C C . TRP A 1 98 ? 10.391 14.328 14.445 1 98.31 98 TRP A C 1
ATOM 776 O O . TRP A 1 98 ? 11.117 14.867 13.602 1 98.31 98 TRP A O 1
ATOM 786 N N . ASP A 1 99 ? 10.383 14.711 15.695 1 98.19 99 ASP A N 1
ATOM 787 C CA . ASP A 1 99 ? 11.445 15.562 16.219 1 98.19 99 ASP A CA 1
ATOM 788 C C . ASP A 1 99 ? 12.734 14.766 16.422 1 98.19 99 ASP A C 1
ATOM 790 O O . ASP A 1 99 ? 12.836 13.984 17.375 1 98.19 99 ASP A O 1
ATOM 794 N N . TYR A 1 100 ? 13.711 15.023 15.609 1 97.88 100 TYR A N 1
ATOM 795 C CA . TYR A 1 100 ? 14.922 14.203 15.609 1 97.88 100 TYR A CA 1
ATOM 796 C C . TYR A 1 100 ? 15.922 14.703 16.641 1 97.88 100 TYR A C 1
ATOM 798 O O . TYR A 1 100 ? 16.984 14.102 16.828 1 97.88 100 TYR A O 1
ATOM 806 N N . GLY A 1 101 ? 15.648 15.844 17.234 1 97.5 101 GLY A N 1
ATOM 807 C CA . GLY A 1 101 ? 16.5 16.359 18.297 1 97.5 101 GLY A CA 1
ATOM 808 C C . GLY A 1 101 ? 17.938 16.547 17.859 1 97.5 101 GLY A C 1
ATOM 809 O O . GLY A 1 101 ? 18.203 17.219 16.859 1 97.5 101 GLY A O 1
ATOM 810 N N . GLU A 1 102 ? 18.812 15.898 18.547 1 96.94 102 GLU A N 1
ATOM 811 C CA . GLU A 1 102 ? 20.25 16.047 18.344 1 96.94 102 GLU A CA 1
ATOM 812 C C . GLU A 1 102 ? 20.672 15.469 17 1 96.94 102 GLU A C 1
ATOM 814 O O . GLU A 1 102 ? 21.781 15.734 16.516 1 96.94 102 GLU A O 1
ATOM 819 N N . PHE A 1 103 ? 19.844 14.734 16.359 1 97.19 103 PHE A N 1
ATOM 820 C CA . PHE A 1 103 ? 20.234 14.039 15.148 1 97.19 103 PHE A CA 1
ATOM 821 C C . PHE A 1 103 ? 19.688 14.75 13.914 1 97.19 103 PHE A C 1
ATOM 823 O O . PHE A 1 103 ? 19.875 14.281 12.789 1 97.19 103 PHE A O 1
ATOM 830 N N . GLU A 1 104 ? 19.016 15.922 14.117 1 97.38 104 GLU A N 1
ATOM 831 C CA . GLU A 1 104 ? 18.547 16.734 13 1 97.38 104 GLU A CA 1
ATOM 832 C C . GLU A 1 104 ? 19.672 17 12.008 1 97.38 104 GLU A C 1
ATOM 834 O O . GLU A 1 104 ? 20.781 17.391 12.398 1 97.38 104 GLU A O 1
ATOM 839 N N . GLY A 1 105 ? 19.391 16.688 10.773 1 97.31 105 GLY A N 1
ATOM 840 C CA . GLY A 1 105 ? 20.328 17.016 9.711 1 97.31 105 GLY A CA 1
ATOM 841 C C . GLY A 1 105 ? 21.359 15.93 9.477 1 97.31 105 GLY A C 1
ATOM 842 O O . GLY A 1 105 ? 22.141 16 8.531 1 97.31 105 GLY A O 1
ATOM 843 N N . LEU A 1 106 ? 21.328 14.906 10.281 1 97.25 106 LEU A N 1
ATOM 844 C CA . LEU A 1 106 ? 22.328 13.844 10.141 1 97.25 106 LEU A CA 1
ATOM 845 C C . LEU A 1 106 ? 21.75 12.672 9.352 1 97.25 106 LEU A C 1
ATOM 847 O O . LEU A 1 106 ? 20.547 12.43 9.383 1 97.25 106 LEU A O 1
ATOM 851 N N . ARG A 1 107 ? 22.688 12.031 8.688 1 96 107 ARG A N 1
ATOM 852 C CA . ARG A 1 107 ? 22.328 10.758 8.062 1 96 107 ARG A CA 1
ATOM 853 C C . ARG A 1 107 ? 22.422 9.617 9.07 1 96 107 ARG A C 1
ATOM 855 O O . ARG A 1 107 ? 23.156 9.711 10.062 1 96 107 ARG A O 1
ATOM 862 N N . THR A 1 108 ? 21.719 8.578 8.766 1 94.19 108 THR A N 1
ATOM 863 C CA . THR A 1 108 ? 21.703 7.422 9.656 1 94.19 108 THR A CA 1
ATOM 864 C C . THR A 1 108 ? 23.125 6.918 9.914 1 94.19 108 THR A C 1
ATOM 866 O O . THR A 1 108 ? 23.469 6.598 11.055 1 94.19 108 THR A O 1
ATOM 869 N N . ALA A 1 109 ? 23.938 6.875 8.883 1 93.75 109 ALA A N 1
ATOM 870 C CA . ALA A 1 109 ? 25.297 6.391 9.023 1 93.75 109 ALA A CA 1
ATOM 871 C C . ALA A 1 109 ? 26.094 7.254 10 1 93.75 109 ALA A C 1
ATOM 873 O O . ALA A 1 109 ? 26.859 6.738 10.812 1 93.75 109 ALA A O 1
ATOM 874 N N . GLU A 1 110 ? 25.891 8.555 9.945 1 96.56 110 GLU A N 1
ATOM 875 C CA . GLU A 1 110 ? 26.547 9.484 10.859 1 96.56 110 GLU A CA 1
ATOM 876 C C . GLU A 1 110 ? 26.078 9.297 12.289 1 96.56 110 GLU A C 1
ATOM 878 O O . GLU A 1 110 ? 26.875 9.375 13.234 1 96.56 110 GLU A O 1
ATOM 883 N N . ILE A 1 111 ? 24.812 9.07 12.461 1 96 111 ILE A N 1
ATOM 884 C CA . ILE A 1 111 ? 24.219 8.852 13.781 1 96 111 ILE A CA 1
ATOM 885 C C . ILE A 1 111 ? 24.812 7.586 14.406 1 96 111 ILE A C 1
ATOM 887 O O . ILE A 1 111 ? 25.188 7.586 15.578 1 96 111 ILE A O 1
ATOM 891 N N . LEU A 1 112 ? 24.891 6.531 13.602 1 94.75 112 LEU A N 1
ATOM 892 C CA . LEU A 1 112 ? 25.359 5.246 14.102 1 94.75 112 LEU A CA 1
ATOM 893 C C . LEU A 1 112 ? 26.844 5.32 14.469 1 94.75 112 LEU A C 1
ATOM 895 O O . LEU A 1 112 ? 27.297 4.59 15.352 1 94.75 112 LEU A O 1
ATOM 899 N N . GLU A 1 113 ? 27.594 6.184 13.836 1 95.94 113 GLU A N 1
ATOM 900 C CA . GLU A 1 113 ? 28.984 6.426 14.234 1 95.94 113 GLU A CA 1
ATOM 901 C C . GLU A 1 113 ? 29.062 7.031 15.633 1 95.94 113 GLU A C 1
ATOM 903 O O . GLU A 1 113 ? 29.938 6.672 16.422 1 95.94 113 GLU A O 1
ATOM 908 N N . ARG A 1 114 ? 28.172 7.895 15.945 1 93.25 114 ARG A N 1
ATOM 909 C CA . ARG A 1 114 ? 28.141 8.602 17.219 1 93.25 114 ARG A CA 1
ATOM 910 C C . ARG A 1 114 ? 27.469 7.762 18.297 1 93.25 114 ARG A C 1
ATOM 912 O O . ARG A 1 114 ? 27.797 7.875 19.484 1 93.25 114 ARG A O 1
ATOM 919 N N . SER A 1 115 ? 26.5 6.965 17.922 1 93.94 115 SER A N 1
ATOM 920 C CA . SER A 1 115 ? 25.688 6.145 18.828 1 93.94 115 SER A CA 1
ATOM 921 C C . SER A 1 115 ? 25.484 4.742 18.266 1 93.94 115 SER A C 1
ATOM 923 O O . SER A 1 115 ? 24.406 4.402 17.797 1 93.94 115 SER A O 1
ATOM 925 N N . PRO A 1 116 ? 26.484 3.951 18.422 1 94.62 116 PRO A N 1
ATOM 926 C CA . PRO A 1 116 ? 26.375 2.594 17.875 1 94.62 116 PRO A CA 1
ATOM 927 C C . PRO A 1 116 ? 25.203 1.815 18.438 1 94.62 116 PRO A C 1
ATOM 929 O O . PRO A 1 116 ? 24.938 1.863 19.641 1 94.62 116 PRO A O 1
ATOM 932 N N . GLY A 1 117 ? 24.453 1.224 17.578 1 94.19 117 GLY A N 1
ATOM 933 C CA . GLY A 1 117 ? 23.344 0.383 18 1 94.19 117 GLY A CA 1
ATOM 934 C C . GLY A 1 117 ? 22.031 1.14 18.125 1 94.19 117 GLY A C 1
ATOM 935 O O . GLY A 1 117 ? 20.984 0.543 18.391 1 94.19 117 GLY A O 1
ATOM 936 N N . TRP A 1 118 ? 22.062 2.426 17.922 1 94.44 118 TRP A N 1
ATOM 937 C CA . TRP A 1 118 ? 20.875 3.26 17.984 1 94.44 118 TRP A CA 1
ATOM 938 C C . TRP A 1 118 ? 19.859 2.844 16.922 1 94.44 118 TRP A C 1
ATOM 940 O O . TRP A 1 118 ? 20.234 2.543 15.789 1 94.44 118 TRP A O 1
ATOM 950 N N . ASN A 1 119 ? 18.656 2.787 17.359 1 95.12 119 ASN A N 1
ATOM 951 C CA . ASN A 1 119 ? 17.516 2.588 16.469 1 95.12 119 ASN A CA 1
ATOM 952 C C . ASN A 1 119 ? 16.406 3.588 16.766 1 95.12 119 ASN A C 1
ATOM 954 O O . ASN A 1 119 ? 15.742 3.508 17.797 1 95.12 119 ASN A O 1
ATOM 958 N N . GLY A 1 120 ? 16.172 4.438 15.883 1 94.81 120 GLY A N 1
ATOM 959 C CA . GLY A 1 120 ? 15.195 5.504 16.078 1 94.81 120 GLY A CA 1
ATOM 960 C C . GLY A 1 120 ? 13.797 4.992 16.359 1 94.81 120 GLY A C 1
ATOM 961 O O . GLY A 1 120 ? 13.023 5.645 17.062 1 94.81 120 GLY A O 1
ATOM 962 N N . TRP A 1 121 ? 13.492 3.824 15.898 1 95.44 121 TRP A N 1
ATOM 963 C CA . TRP A 1 121 ? 12.141 3.285 16 1 95.44 121 TRP A CA 1
ATOM 964 C C . TRP A 1 121 ? 11.922 2.615 17.344 1 95.44 121 TRP A C 1
ATOM 966 O O . TRP A 1 121 ? 10.789 2.309 17.719 1 95.44 121 TRP A O 1
ATOM 976 N N . THR A 1 122 ? 12.961 2.367 18.062 1 94.12 122 THR A N 1
ATOM 977 C CA . THR A 1 122 ? 12.859 1.803 19.406 1 94.12 122 THR A CA 1
ATOM 978 C C . THR A 1 122 ? 13.344 2.801 20.453 1 94.12 122 THR A C 1
ATOM 980 O O . THR A 1 122 ? 12.766 2.896 21.531 1 94.12 122 THR A O 1
ATOM 983 N N . ASP A 1 123 ? 14.305 3.6 20.062 1 94.62 123 ASP A N 1
ATOM 984 C CA . ASP A 1 123 ? 14.984 4.445 21.047 1 94.62 123 ASP A CA 1
ATOM 985 C C . ASP A 1 123 ? 14.469 5.883 20.969 1 94.62 123 ASP A C 1
ATOM 987 O O . ASP A 1 123 ? 14.68 6.668 21.906 1 94.62 123 ASP A O 1
ATOM 991 N N . GLY A 1 124 ? 13.844 6.199 19.922 1 95.75 124 GLY A N 1
ATOM 992 C CA . GLY A 1 124 ? 13.547 7.602 19.703 1 95.75 124 GLY A CA 1
ATOM 993 C C . GLY A 1 124 ? 14.781 8.438 19.422 1 95.75 124 GLY A C 1
ATOM 994 O O . GLY A 1 124 ? 15.781 7.934 18.906 1 95.75 124 GLY A O 1
ATOM 995 N N . TYR A 1 125 ? 14.594 9.75 19.672 1 96.56 125 TYR A N 1
ATOM 996 C CA . TYR A 1 125 ? 15.695 10.648 19.344 1 96.56 125 TYR A CA 1
ATOM 997 C C . TYR A 1 125 ? 16.047 11.531 20.531 1 96.56 125 TYR A C 1
ATOM 999 O O . TYR A 1 125 ? 15.195 12.258 21.047 1 96.56 125 TYR A O 1
ATOM 1007 N N . PRO A 1 126 ? 17.344 11.461 20.938 1 96.12 126 PRO A N 1
ATOM 1008 C CA . PRO A 1 126 ? 17.75 12.32 22.047 1 96.12 126 PRO A CA 1
ATOM 1009 C C . PRO A 1 126 ? 17.5 13.805 21.781 1 96.12 126 PRO A C 1
ATOM 1011 O O . PRO A 1 126 ? 17.812 14.297 20.688 1 96.12 126 PRO A O 1
ATOM 1014 N N . GLY A 1 127 ? 16.922 14.445 22.828 1 96.88 127 GLY A N 1
ATOM 1015 C CA . GLY A 1 127 ? 16.625 15.859 22.656 1 96.88 127 GLY A CA 1
ATOM 1016 C C . GLY A 1 127 ? 15.43 16.125 21.766 1 96.88 127 GLY A C 1
ATOM 1017 O O . GLY A 1 127 ? 15.07 17.281 21.531 1 96.88 127 GLY A O 1
ATOM 1018 N N . GLY A 1 128 ? 14.828 15.062 21.234 1 97.62 128 GLY A N 1
ATOM 1019 C CA . GLY A 1 128 ? 13.648 15.133 20.391 1 97.62 128 GLY A CA 1
ATOM 1020 C C . GLY A 1 128 ? 12.453 14.398 20.984 1 97.62 128 GLY A C 1
ATOM 1021 O O . GLY A 1 128 ? 12.141 14.562 22.156 1 97.62 128 GLY A O 1
ATOM 1022 N N . GLU A 1 129 ? 11.789 13.695 20.156 1 97.62 129 GLU A N 1
ATOM 1023 C CA . GLU A 1 129 ? 10.594 12.961 20.562 1 97.62 129 GLU A CA 1
ATOM 1024 C C . GLU A 1 129 ? 10.891 11.477 20.734 1 97.62 129 GLU A C 1
ATOM 1026 O O . GLU A 1 129 ? 11.594 10.875 19.922 1 97.62 129 GLU A O 1
ATOM 1031 N N . SER A 1 130 ? 10.344 10.922 21.781 1 97.56 130 SER A N 1
ATOM 1032 C CA . SER A 1 130 ? 10.359 9.469 21.938 1 97.56 130 SER A CA 1
ATOM 1033 C C . SER A 1 130 ? 9.367 8.805 20.984 1 97.56 130 SER A C 1
ATOM 1035 O O . SER A 1 130 ? 8.523 9.477 20.391 1 97.56 130 SER A O 1
ATOM 1037 N N . VAL A 1 131 ? 9.547 7.516 20.859 1 97.38 131 VAL A N 1
ATOM 1038 C CA . VAL A 1 131 ? 8.609 6.758 20.031 1 97.38 131 VAL A CA 1
ATOM 1039 C C . VAL A 1 131 ? 7.199 6.887 20.594 1 97.38 131 VAL A C 1
ATOM 1041 O O . VAL A 1 131 ? 6.234 7.078 19.859 1 97.38 131 VAL A O 1
ATOM 1044 N N . GLU A 1 132 ? 7.066 6.832 21.875 1 97.44 132 GLU A N 1
ATOM 1045 C CA . GLU A 1 132 ? 5.773 6.922 22.547 1 97.44 132 GLU A CA 1
ATOM 1046 C C . GLU A 1 132 ? 5.133 8.289 22.328 1 97.44 132 GLU A C 1
ATOM 1048 O O . GLU A 1 132 ? 3.916 8.391 22.141 1 97.44 132 GLU A O 1
ATOM 1053 N N . GLU A 1 133 ? 5.953 9.289 22.438 1 98 133 GLU A N 1
ATOM 1054 C CA . GLU A 1 133 ? 5.445 10.641 22.219 1 98 133 GLU A CA 1
ATOM 1055 C C . GLU A 1 133 ? 4.918 10.805 20.797 1 98 133 GLU A C 1
ATOM 1057 O O . GLU A 1 133 ? 3.84 11.367 20.594 1 98 133 GLU A O 1
ATOM 1062 N N . LEU A 1 134 ? 5.699 10.344 19.828 1 98.06 134 LEU A N 1
ATOM 1063 C CA . LEU A 1 134 ? 5.25 10.398 18.453 1 98.06 134 LEU A CA 1
ATOM 1064 C C . LEU A 1 134 ? 3.973 9.586 18.25 1 98.06 134 LEU A C 1
ATOM 1066 O O . LEU A 1 134 ? 3.023 10.055 17.625 1 98.06 134 LEU A O 1
ATOM 1070 N N . GLN A 1 135 ? 3.975 8.391 18.797 1 98 135 GLN A N 1
ATOM 1071 C CA . GLN A 1 135 ? 2.799 7.531 18.672 1 98 135 GLN A CA 1
ATOM 1072 C C . GLN A 1 135 ? 1.562 8.211 19.25 1 98 135 GLN A C 1
ATOM 1074 O O . GLN A 1 135 ? 0.491 8.195 18.641 1 98 135 GLN A O 1
ATOM 1079 N N . SER A 1 136 ? 1.702 8.789 20.406 1 98.38 136 SER A N 1
ATOM 1080 C CA . SER A 1 136 ? 0.58 9.461 21.047 1 98.38 136 SER A CA 1
ATOM 1081 C C . SER A 1 136 ? 0.06 10.617 20.203 1 98.38 136 SER A C 1
ATOM 1083 O O . SER A 1 136 ? -1.151 10.797 20.062 1 98.38 136 SER A O 1
ATOM 1085 N N . ARG A 1 137 ? 0.966 11.391 19.688 1 98.44 137 ARG A N 1
ATOM 1086 C CA . ARG A 1 137 ? 0.577 12.5 18.828 1 98.44 137 ARG A CA 1
ATOM 1087 C C . ARG A 1 137 ? -0.129 11.992 17.578 1 98.44 137 ARG A C 1
ATOM 1089 O O . ARG A 1 137 ? -1.18 12.516 17.188 1 98.44 137 ARG A O 1
ATOM 1096 N N . VAL A 1 138 ? 0.409 10.953 16.984 1 98.75 138 VAL A N 1
ATOM 1097 C CA . VAL A 1 138 ? -0.17 10.359 15.773 1 98.75 138 VAL A CA 1
ATOM 1098 C C . VAL A 1 138 ? -1.555 9.797 16.094 1 98.75 138 VAL A C 1
ATOM 1100 O O . VAL A 1 138 ? -2.506 10.008 15.336 1 98.75 138 VAL A O 1
ATOM 1103 N N . ASP A 1 139 ? -1.672 9.117 17.219 1 98.81 139 ASP A N 1
ATOM 1104 C CA . ASP A 1 139 ? -2.957 8.555 17.625 1 98.81 139 ASP A CA 1
ATOM 1105 C C . ASP A 1 139 ? -4 9.648 17.828 1 98.81 139 ASP A C 1
ATOM 1107 O O . ASP A 1 139 ? -5.172 9.469 17.484 1 98.81 139 ASP A O 1
ATOM 1111 N N . SER A 1 140 ? -3.557 10.75 18.344 1 98.75 140 SER A N 1
ATOM 1112 C CA . SER A 1 140 ? -4.469 11.867 18.531 1 98.75 140 SER A CA 1
ATOM 1113 C C . SER A 1 140 ? -4.961 12.414 17.188 1 98.75 140 SER A C 1
ATOM 1115 O O . SER A 1 140 ? -6.137 12.742 17.047 1 98.75 140 SER A O 1
ATOM 1117 N N . VAL A 1 141 ? -4.102 12.516 16.25 1 98.81 141 VAL A N 1
ATOM 1118 C CA . VAL A 1 141 ? -4.473 12.961 14.906 1 98.81 141 VAL A CA 1
ATOM 1119 C C . VAL A 1 141 ? -5.461 11.977 14.289 1 98.81 141 VAL A C 1
ATOM 1121 O O . VAL A 1 141 ? -6.465 12.383 13.695 1 98.81 141 VAL A O 1
ATOM 1124 N N . ILE A 1 142 ? -5.211 10.688 14.422 1 98.88 142 ILE A N 1
ATOM 1125 C CA . ILE A 1 142 ? -6.086 9.648 13.891 1 98.88 142 ILE A CA 1
ATOM 1126 C C . ILE A 1 142 ? -7.473 9.773 14.516 1 98.88 142 ILE A C 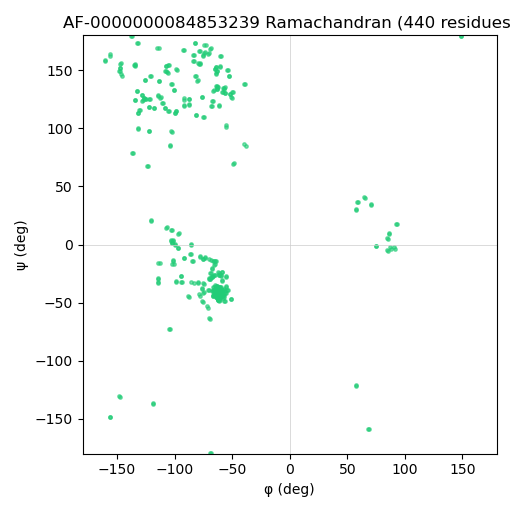1
ATOM 1128 O O . ILE A 1 142 ? -8.484 9.625 13.828 1 98.88 142 ILE A O 1
ATOM 1132 N N . GLU A 1 143 ? -7.512 10.062 15.797 1 98.69 143 GLU A N 1
ATOM 1133 C CA . GLU A 1 143 ? -8.789 10.219 16.484 1 98.69 143 GLU A CA 1
ATOM 1134 C C . GLU A 1 143 ? -9.594 11.375 15.891 1 98.69 143 GLU A C 1
ATOM 1136 O O . GLU A 1 143 ? -10.812 11.281 15.75 1 98.69 143 GLU A O 1
ATOM 1141 N N . LYS A 1 144 ? -8.945 12.438 15.609 1 98.69 144 LYS A N 1
ATOM 1142 C CA . LYS A 1 144 ? -9.617 13.578 14.992 1 98.69 144 LYS A CA 1
ATOM 1143 C C . LYS A 1 144 ? -10.172 13.211 13.617 1 98.69 144 LYS A C 1
ATOM 1145 O O . LYS A 1 144 ? -11.305 13.555 13.289 1 98.69 144 LYS A O 1
ATOM 1150 N N . VAL A 1 145 ? -9.352 12.508 12.828 1 98.81 145 VAL A N 1
ATOM 1151 C CA . VAL A 1 145 ? -9.789 12.062 11.508 1 98.81 145 VAL A CA 1
ATOM 1152 C C . VAL A 1 145 ? -11.016 11.164 11.648 1 98.81 145 VAL A C 1
ATOM 1154 O O . VAL A 1 145 ? -11.992 11.32 10.914 1 98.81 145 VAL A O 1
ATOM 1157 N N . ARG A 1 146 ? -10.984 10.266 12.594 1 98.62 146 ARG A N 1
ATOM 1158 C CA . ARG A 1 146 ? -12.086 9.328 12.812 1 98.62 146 ARG A CA 1
ATOM 1159 C C . ARG A 1 146 ? -13.359 10.062 13.203 1 98.62 146 ARG A C 1
ATOM 1161 O O . ARG A 1 146 ? -14.461 9.641 12.852 1 98.62 146 ARG A O 1
ATOM 1168 N N . ALA A 1 147 ? -13.164 11.094 13.945 1 98.56 147 ALA A N 1
ATOM 1169 C CA . ALA A 1 147 ? -14.328 11.891 14.32 1 98.56 147 ALA A CA 1
ATOM 1170 C C . ALA A 1 147 ? -14.992 12.5 13.086 1 98.56 147 ALA A C 1
ATOM 1172 O O . ALA A 1 147 ? -16.219 12.469 12.961 1 98.56 147 ALA A O 1
ATOM 1173 N N . TYR A 1 148 ? -14.227 13.023 12.172 1 98.38 148 TYR A N 1
ATOM 1174 C CA . TYR A 1 148 ? -14.781 13.539 10.922 1 98.38 148 TYR A CA 1
ATOM 1175 C C . TYR A 1 148 ? -15.445 12.422 10.125 1 98.38 148 TYR A C 1
ATOM 1177 O O . TYR A 1 148 ? -16.531 12.609 9.57 1 98.38 148 TYR A O 1
ATOM 1185 N N . HIS A 1 149 ? -14.758 11.281 10.055 1 98.62 149 HIS A N 1
ATOM 1186 C CA . HIS A 1 149 ? -15.297 10.148 9.305 1 98.62 149 HIS A CA 1
ATOM 1187 C C . HIS A 1 149 ? -16.625 9.695 9.883 1 98.62 149 HIS A C 1
ATOM 1189 O O . HIS A 1 149 ? -17.547 9.359 9.125 1 98.62 149 HIS A O 1
ATOM 1195 N N . ARG A 1 150 ? -16.719 9.68 11.188 1 97.88 150 ARG A N 1
ATOM 1196 C CA . ARG A 1 150 ? -17.984 9.32 11.82 1 97.88 150 ARG A CA 1
ATOM 1197 C C . ARG A 1 150 ? -19.062 10.336 11.492 1 97.88 150 ARG A C 1
ATOM 1199 O O . ARG A 1 150 ? -20.203 9.961 11.188 1 97.88 150 ARG A O 1
ATOM 1206 N N . GLN A 1 151 ? -18.719 11.617 11.586 1 97.75 151 GLN A N 1
ATOM 1207 C CA . GLN A 1 151 ? -19.672 12.68 11.266 1 97.75 151 GLN A CA 1
ATOM 1208 C C . GLN A 1 151 ? -20.188 12.539 9.844 1 97.75 151 GLN A C 1
ATOM 1210 O O . GLN A 1 151 ? -21.391 12.719 9.602 1 97.75 151 GLN A O 1
ATOM 1215 N N . TYR A 1 152 ? -19.391 12.188 8.953 1 97.88 152 TYR A N 1
ATOM 1216 C CA . TYR A 1 152 ? -19.812 11.977 7.57 1 97.88 152 TYR A CA 1
ATOM 1217 C C . TYR A 1 152 ? -20.656 10.719 7.445 1 97.88 152 TYR A C 1
ATOM 1219 O O . TYR A 1 152 ? -21.797 10.766 6.988 1 97.88 152 TYR A O 1
ATOM 1227 N N . TYR A 1 153 ? -20.062 9.648 7.918 1 97.31 153 TYR A N 1
ATOM 1228 C CA . TYR A 1 153 ? -20.625 8.336 7.613 1 97.31 1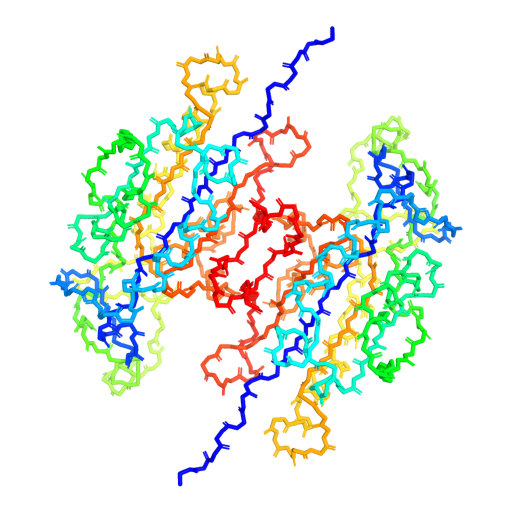53 TYR A CA 1
ATOM 1229 C C . TYR A 1 153 ? -21.938 8.125 8.352 1 97.31 153 TYR A C 1
ATOM 1231 O O . TYR A 1 153 ? -22.906 7.586 7.781 1 97.31 153 TYR A O 1
ATOM 1239 N N . GLU A 1 154 ? -22.047 8.555 9.562 1 95.69 154 GLU A N 1
ATOM 1240 C CA . GLU A 1 154 ? -23.234 8.305 10.383 1 95.69 154 GLU A CA 1
ATOM 1241 C C . GLU A 1 154 ? -24.219 9.469 10.289 1 95.69 154 GLU A C 1
ATOM 1243 O O . GLU A 1 154 ? -25.438 9.266 10.359 1 95.69 154 GLU A O 1
ATOM 1248 N N . GLU A 1 155 ? -23.672 10.742 10.102 1 94.94 155 GLU A N 1
ATOM 1249 C CA . GLU A 1 155 ? -24.531 11.914 10.227 1 94.94 155 GLU A CA 1
ATOM 1250 C C . GLU A 1 155 ? -24.672 12.641 8.891 1 94.94 155 GLU A C 1
ATOM 1252 O O . GLU A 1 155 ? -25.656 13.344 8.656 1 94.94 155 GLU A O 1
ATOM 1257 N N . GLY A 1 156 ? -23.734 12.555 8.109 1 94.38 156 GLY A N 1
ATOM 1258 C CA . GLY A 1 156 ? -23.766 13.242 6.832 1 94.38 156 GLY A CA 1
ATOM 1259 C C . GLY A 1 156 ? -23.641 14.75 6.957 1 94.38 156 GLY A C 1
ATOM 1260 O O . GLY A 1 156 ? -24.234 15.492 6.172 1 94.38 156 GLY A O 1
ATOM 1261 N N . THR A 1 157 ? -22.844 15.164 7.977 1 94.56 157 THR A N 1
ATOM 1262 C CA . THR A 1 157 ? -22.828 16.594 8.289 1 94.56 157 THR A CA 1
ATOM 1263 C C . THR A 1 157 ? -21.578 17.25 7.715 1 94.56 157 THR A C 1
ATOM 1265 O O . THR A 1 157 ? -21.484 18.484 7.695 1 94.56 157 THR A O 1
ATOM 1268 N N . VAL A 1 158 ? -20.641 16.516 7.305 1 95.88 158 VAL A N 1
ATOM 1269 C CA . VAL A 1 158 ? -19.422 17.031 6.684 1 95.88 158 VAL A CA 1
ATOM 1270 C C . VAL A 1 158 ? -19.109 16.25 5.414 1 95.88 158 VAL A C 1
ATOM 1272 O O . VAL A 1 158 ? -19.766 15.242 5.125 1 95.88 158 VAL A O 1
ATOM 1275 N N . SER A 1 159 ? -18.094 16.719 4.68 1 96.56 159 SER A N 1
ATOM 1276 C CA . SER A 1 159 ? -17.688 15.992 3.484 1 96.56 159 SER A CA 1
ATOM 1277 C C . SER A 1 159 ? -16.922 14.727 3.848 1 96.56 159 SER A C 1
ATOM 1279 O O . SER A 1 159 ? -16.5 14.555 4.992 1 96.56 159 SER A O 1
ATOM 1281 N N . ARG A 1 160 ? -16.672 13.953 2.936 1 96.88 160 ARG A N 1
ATOM 1282 C CA . ARG A 1 160 ? -16.328 12.539 3.08 1 96.88 160 ARG A CA 1
ATOM 1283 C C . ARG A 1 160 ? -14.883 12.375 3.547 1 96.88 160 ARG A C 1
ATOM 1285 O O . ARG A 1 160 ? -14.617 11.688 4.535 1 96.88 160 ARG A O 1
ATOM 1292 N N . ASP A 1 161 ? -13.953 13.039 2.918 1 98.5 161 ASP A N 1
ATOM 1293 C CA . ASP A 1 161 ? -12.539 12.664 2.996 1 98.5 161 ASP A CA 1
ATOM 1294 C C . ASP A 1 161 ? -11.758 13.656 3.844 1 98.5 161 ASP A C 1
ATOM 1296 O O . ASP A 1 161 ? -12.148 14.82 3.975 1 98.5 161 ASP A O 1
ATOM 1300 N N . VAL A 1 162 ? -10.68 13.242 4.441 1 98.88 162 VAL A N 1
ATOM 1301 C CA . VAL A 1 162 ? -9.68 14.062 5.117 1 98.88 162 VAL A CA 1
ATOM 1302 C C . VAL A 1 162 ? -8.312 13.852 4.469 1 98.88 162 VAL A C 1
ATOM 1304 O O . VAL A 1 162 ? -8.023 12.766 3.963 1 98.88 162 VAL A O 1
ATOM 1307 N N . MET A 1 163 ? -7.547 14.883 4.426 1 98.88 163 MET A N 1
ATOM 1308 C CA . MET A 1 163 ? -6.18 14.781 3.92 1 98.88 163 MET A CA 1
ATOM 1309 C C . MET A 1 163 ? -5.18 15.32 4.938 1 98.88 163 MET A C 1
ATOM 1311 O O . MET A 1 163 ? -5.469 16.281 5.652 1 98.88 163 MET A O 1
ATOM 1315 N N . ILE A 1 164 ? -4.027 14.656 5.039 1 98.94 164 ILE A N 1
ATOM 1316 C CA . ILE A 1 164 ? -2.895 15.133 5.82 1 98.94 164 ILE A CA 1
ATOM 1317 C C . ILE A 1 164 ? -1.664 15.266 4.926 1 98.94 164 ILE A C 1
ATOM 1319 O O . ILE A 1 164 ? -1.248 14.289 4.293 1 98.94 164 ILE A O 1
ATOM 1323 N N . VAL A 1 165 ? -1.147 16.453 4.789 1 98.94 165 VAL A N 1
ATOM 1324 C CA . VAL A 1 165 ? 0.107 16.703 4.086 1 98.94 165 VAL A CA 1
ATOM 1325 C C . VAL A 1 165 ? 1.243 16.859 5.094 1 98.94 165 VAL A C 1
ATOM 1327 O O . VAL A 1 165 ? 1.274 17.828 5.855 1 98.94 165 VAL A O 1
ATOM 1330 N N . ALA A 1 166 ? 2.121 15.914 5.059 1 98.81 166 ALA A N 1
ATOM 1331 C CA . ALA A 1 166 ? 3.08 15.844 6.156 1 98.81 166 ALA A CA 1
ATOM 1332 C C . ALA A 1 166 ? 4.422 15.297 5.68 1 98.81 166 ALA A C 1
ATOM 1334 O O . ALA A 1 166 ? 5.004 15.82 4.723 1 98.81 166 ALA A O 1
ATOM 1335 N N . HIS A 1 167 ? 4.926 14.289 6.422 1 98.75 167 HIS A N 1
ATOM 1336 C CA . HIS A 1 167 ? 6.324 13.914 6.238 1 98.75 167 HIS A CA 1
ATOM 1337 C C . HIS A 1 167 ? 6.488 12.398 6.234 1 98.75 167 HIS A C 1
ATOM 1339 O O . HIS A 1 167 ? 5.5 11.664 6.273 1 98.75 167 HIS A O 1
ATOM 1345 N N . GLY A 1 168 ? 7.703 11.969 6.066 1 98.12 168 GLY A N 1
ATOM 1346 C CA . GLY A 1 168 ? 7.984 10.57 5.82 1 98.12 168 GLY A CA 1
ATOM 1347 C C . GLY A 1 168 ? 7.75 9.688 7.035 1 98.12 168 GLY A C 1
ATOM 1348 O O . GLY A 1 168 ? 6.883 8.812 7.012 1 98.12 168 GLY A O 1
ATOM 1349 N N . HIS A 1 169 ? 8.555 9.938 8.148 1 98.25 169 HIS A N 1
ATOM 1350 C CA . HIS A 1 169 ? 8.422 9.086 9.328 1 98.25 169 HIS A CA 1
ATOM 1351 C C . HIS A 1 169 ? 7.051 9.242 9.961 1 98.25 169 HIS A C 1
ATOM 1353 O O . HIS A 1 169 ? 6.457 8.258 10.414 1 98.25 169 HIS A O 1
ATOM 1359 N N . PHE A 1 170 ? 6.527 10.438 9.992 1 98.62 170 PHE A N 1
ATOM 1360 C CA . PHE A 1 170 ? 5.18 10.688 10.492 1 98.62 170 PHE A CA 1
ATOM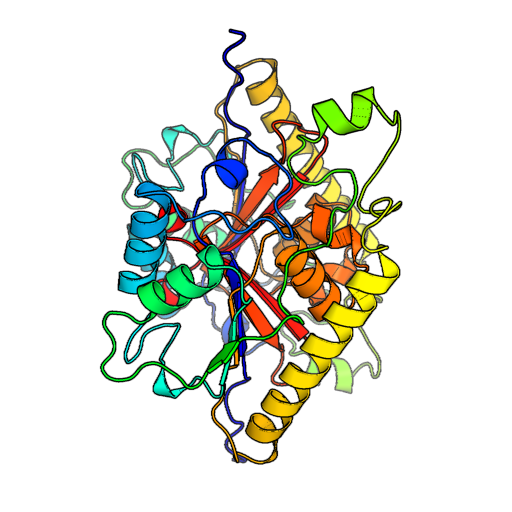 1361 C C . PHE A 1 170 ? 4.16 9.852 9.719 1 98.62 170 PHE A C 1
ATOM 1363 O O . PHE A 1 170 ? 3.336 9.164 10.32 1 98.62 170 PHE A O 1
ATOM 1370 N N . GLY A 1 171 ? 4.223 9.875 8.375 1 98.69 171 GLY A N 1
ATOM 1371 C CA . GLY A 1 171 ? 3.295 9.133 7.535 1 98.69 171 GLY A CA 1
ATOM 1372 C C . GLY A 1 171 ? 3.385 7.633 7.734 1 98.69 171 GLY A C 1
ATOM 1373 O O . GLY A 1 171 ? 2.369 6.938 7.715 1 98.69 171 GLY A O 1
ATOM 1374 N N . ARG A 1 172 ? 4.59 7.152 7.871 1 98.56 172 ARG A N 1
ATOM 1375 C CA . ARG A 1 172 ? 4.797 5.727 8.102 1 98.56 172 ARG A CA 1
ATOM 1376 C C . ARG A 1 172 ? 4.148 5.289 9.414 1 98.56 172 ARG A C 1
ATOM 1378 O O . ARG A 1 172 ? 3.439 4.285 9.453 1 98.56 172 ARG A O 1
ATOM 1385 N N . VAL A 1 173 ? 4.395 6.062 10.469 1 98.62 173 VAL A N 1
ATOM 1386 C CA . VAL A 1 173 ? 3.836 5.73 11.781 1 98.62 173 VAL A CA 1
ATOM 1387 C C . VAL A 1 173 ? 2.314 5.859 11.742 1 98.62 173 VAL A C 1
ATOM 1389 O O . VAL A 1 173 ? 1.602 4.996 12.258 1 98.62 173 VAL A O 1
ATOM 1392 N N . LEU A 1 174 ? 1.835 6.918 11.117 1 98.94 174 LEU A N 1
ATOM 1393 C CA . LEU A 1 174 ? 0.395 7.121 11.016 1 98.94 174 LEU A CA 1
ATOM 1394 C C . LEU A 1 174 ? -0.271 5.953 10.297 1 98.94 174 LEU A C 1
ATOM 1396 O O . LEU A 1 174 ? -1.306 5.453 10.75 1 98.94 174 LEU A O 1
ATOM 1400 N N . THR A 1 175 ? 0.313 5.504 9.219 1 98.81 175 THR A N 1
ATOM 1401 C CA . THR A 1 175 ? -0.243 4.402 8.438 1 98.81 175 THR A CA 1
ATOM 1402 C C . THR A 1 175 ? -0.281 3.121 9.273 1 98.81 175 THR A C 1
ATOM 1404 O O . THR A 1 175 ? -1.293 2.418 9.289 1 98.81 175 THR A O 1
ATOM 1407 N N . ALA A 1 176 ? 0.81 2.857 9.969 1 98.25 176 ALA A N 1
ATOM 1408 C CA . ALA A 1 176 ? 0.848 1.684 10.836 1 98.25 176 ALA A CA 1
ATOM 1409 C C . ALA A 1 176 ? -0.203 1.783 11.945 1 98.25 176 ALA A C 1
ATOM 1411 O O . ALA A 1 176 ? -0.977 0.847 12.156 1 98.25 176 ALA A O 1
ATOM 1412 N N . ARG A 1 177 ? -0.284 2.914 12.586 1 98.69 177 ARG A N 1
ATOM 1413 C CA . ARG A 1 177 ? -1.184 3.104 13.719 1 98.69 177 ARG A CA 1
ATOM 1414 C C . ARG A 1 177 ? -2.639 3.123 13.266 1 98.69 177 ARG A C 1
ATOM 1416 O O . ARG A 1 177 ? -3.531 2.709 14.008 1 98.69 177 ARG A O 1
ATOM 1423 N N . TRP A 1 178 ? -2.898 3.551 12.062 1 98.88 178 TRP A N 1
ATOM 1424 C CA . TRP A 1 178 ? -4.246 3.588 11.5 1 98.88 178 TRP A CA 1
ATOM 1425 C C . TRP A 1 178 ? -4.914 2.221 11.594 1 98.88 178 TRP A C 1
ATOM 1427 O O . TRP A 1 178 ? -6.102 2.125 11.906 1 98.88 178 TRP A O 1
ATOM 1437 N N . VAL A 1 179 ? -4.098 1.201 11.344 1 98.12 179 VAL A N 1
ATOM 1438 C CA . VAL A 1 179 ? -4.672 -0.14 11.305 1 98.12 179 VAL A CA 1
ATOM 1439 C C . VAL A 1 179 ? -4.352 -0.881 12.602 1 98.12 179 VAL A C 1
ATOM 1441 O O . VAL A 1 179 ? -4.418 -2.111 12.648 1 98.12 179 VAL A O 1
ATOM 1444 N N . GLY A 1 180 ? -3.867 -0.161 13.617 1 96.38 180 GLY A N 1
ATOM 1445 C CA . GLY A 1 180 ? -3.688 -0.716 14.945 1 96.38 180 GLY A CA 1
ATOM 1446 C C . GLY A 1 180 ? -2.352 -1.41 15.125 1 96.38 180 GLY A C 1
ATOM 1447 O O . GLY A 1 180 ? -2.143 -2.119 16.109 1 96.38 180 GLY A O 1
ATOM 1448 N N . PHE A 1 181 ? -1.479 -1.254 14.172 1 95.5 181 PHE A N 1
ATOM 1449 C CA . PHE A 1 181 ? -0.142 -1.824 14.281 1 95.5 181 PHE A CA 1
ATOM 1450 C C . PHE A 1 181 ? 0.735 -0.975 15.195 1 95.5 181 PHE A C 1
ATOM 1452 O O . PHE A 1 181 ? 0.475 0.215 15.383 1 95.5 181 PHE A O 1
ATOM 1459 N N . PRO A 1 182 ? 1.771 -1.645 15.773 1 94.62 182 PRO A N 1
ATOM 1460 C CA . PRO A 1 182 ? 2.768 -0.834 16.484 1 94.62 182 PRO A CA 1
ATOM 1461 C C . PRO A 1 182 ? 3.461 0.174 15.562 1 94.62 182 PRO A C 1
ATOM 1463 O O . PRO A 1 182 ? 3.609 -0.072 14.367 1 94.62 182 PRO A O 1
ATOM 1466 N N . ALA A 1 183 ? 3.916 1.238 16.156 1 96.38 183 ALA A N 1
ATOM 1467 C CA . ALA A 1 183 ? 4.582 2.309 15.414 1 96.38 183 ALA A CA 1
ATOM 1468 C C . ALA A 1 183 ? 5.758 1.768 14.609 1 96.38 183 ALA A C 1
ATOM 1470 O O . ALA A 1 183 ? 5.984 2.184 13.469 1 96.38 183 ALA A O 1
ATOM 1471 N N . ALA A 1 184 ? 6.457 0.8 15.172 1 94.56 184 ALA A N 1
ATOM 1472 C CA . ALA A 1 184 ? 7.684 0.279 14.57 1 94.56 184 ALA A CA 1
ATOM 1473 C C . ALA A 1 184 ? 7.398 -0.411 13.242 1 94.56 184 ALA A C 1
ATOM 1475 O O . ALA A 1 184 ? 8.305 -0.595 12.422 1 94.56 184 ALA A O 1
ATOM 1476 N N . TYR A 1 185 ? 6.152 -0.77 12.961 1 94.56 185 TYR A N 1
ATOM 1477 C CA . TYR A 1 185 ? 5.801 -1.432 11.711 1 94.56 185 TYR A CA 1
ATOM 1478 C C . TYR A 1 185 ? 5.836 -0.449 10.547 1 94.56 185 TYR A C 1
ATOM 1480 O O . TYR A 1 185 ? 5.848 -0.856 9.383 1 94.56 185 TYR A O 1
ATOM 1488 N N . GLY A 1 186 ? 5.938 0.814 10.906 1 96.88 186 GLY A N 1
ATOM 1489 C CA . GLY A 1 186 ? 6.176 1.816 9.883 1 96.88 186 GLY A CA 1
ATOM 1490 C C . GLY A 1 186 ? 7.453 1.578 9.094 1 96.88 186 GLY A C 1
ATOM 1491 O O . GLY A 1 186 ? 7.582 2.031 7.961 1 96.88 186 GLY A O 1
ATOM 1492 N N . THR A 1 187 ? 8.398 0.843 9.703 1 97.12 187 THR A N 1
ATOM 1493 C CA . THR A 1 187 ? 9.672 0.562 9.039 1 97.12 187 THR A CA 1
ATOM 1494 C C . THR A 1 187 ? 9.461 -0.333 7.824 1 97.12 187 THR A C 1
ATOM 1496 O O . THR A 1 187 ? 10.344 -0.458 6.977 1 97.12 187 THR A O 1
ATOM 1499 N N . LYS A 1 188 ? 8.266 -0.95 7.707 1 98.12 188 LYS A N 1
ATOM 1500 C CA . LYS A 1 188 ? 8.008 -1.92 6.645 1 98.12 188 LYS A CA 1
ATOM 1501 C C . LYS A 1 188 ? 7.23 -1.285 5.496 1 98.12 188 LYS A C 1
ATOM 1503 O O . LYS A 1 188 ? 6.918 -1.952 4.508 1 98.12 188 LYS A O 1
ATOM 1508 N N . LEU A 1 189 ? 6.918 -0.032 5.594 1 98.12 189 LEU A N 1
ATOM 1509 C CA . LEU A 1 189 ? 6.137 0.678 4.59 1 98.12 189 LEU A CA 1
ATOM 1510 C C . LEU A 1 189 ? 6.988 1.723 3.875 1 98.12 189 LEU A C 1
ATOM 1512 O O . LEU A 1 189 ? 7.609 2.568 4.523 1 98.12 189 LEU A O 1
ATOM 1516 N N . THR A 1 190 ? 7.004 1.643 2.6 1 96.81 190 THR A N 1
ATOM 1517 C CA . THR A 1 190 ? 7.719 2.646 1.817 1 96.81 190 THR A CA 1
ATOM 1518 C C . THR A 1 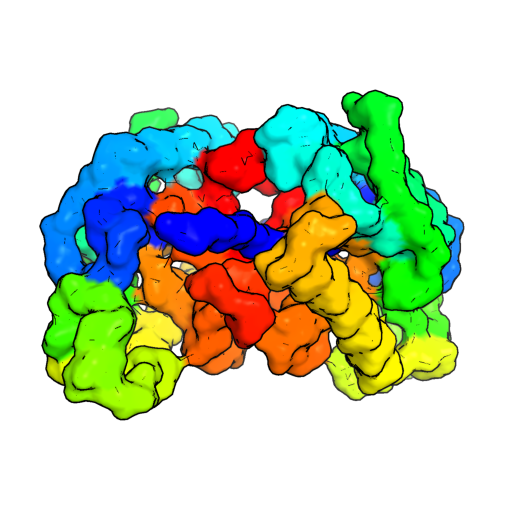190 ? 6.812 3.838 1.515 1 96.81 190 THR A C 1
ATOM 1520 O O . THR A 1 190 ? 5.707 3.668 0.994 1 96.81 190 THR A O 1
ATOM 1523 N N . ILE A 1 191 ? 7.242 4.973 1.855 1 96.44 191 ILE A N 1
ATOM 1524 C CA . ILE A 1 191 ? 6.555 6.223 1.563 1 96.44 191 ILE A CA 1
ATOM 1525 C C . ILE A 1 191 ? 7.539 7.227 0.968 1 96.44 191 ILE A C 1
ATOM 1527 O O . ILE A 1 191 ? 8.297 7.871 1.698 1 96.44 191 ILE A O 1
ATOM 1531 N N . ASP A 1 192 ? 7.504 7.359 -0.308 1 96 192 ASP A N 1
ATOM 1532 C CA . ASP A 1 192 ? 8.453 8.203 -1.025 1 96 192 ASP A CA 1
ATOM 1533 C C . ASP A 1 192 ? 8.047 9.68 -0.938 1 96 192 ASP A C 1
ATOM 1535 O O . ASP A 1 192 ? 6.871 9.992 -0.735 1 96 192 ASP A O 1
ATOM 1539 N N . ALA A 1 193 ? 9.031 10.508 -1.094 1 96.69 193 ALA A N 1
ATOM 1540 C CA . ALA A 1 193 ? 8.719 11.93 -1.183 1 96.69 193 ALA A CA 1
ATOM 1541 C C . ALA A 1 193 ? 7.723 12.203 -2.311 1 96.69 193 ALA A C 1
ATOM 1543 O O . ALA A 1 193 ? 7.871 11.68 -3.416 1 96.69 193 ALA A O 1
ATOM 1544 N N . GLY A 1 194 ? 6.719 12.914 -2.012 1 96.88 194 GLY A N 1
ATOM 1545 C CA . GLY A 1 194 ? 5.727 13.305 -2.998 1 96.88 194 GLY A CA 1
ATOM 1546 C C . GLY A 1 194 ? 4.652 12.25 -3.213 1 96.88 194 GLY A C 1
ATOM 1547 O O . GLY A 1 194 ? 3.787 12.414 -4.078 1 96.88 194 GLY A O 1
ATOM 1548 N N . SER A 1 195 ? 4.656 11.195 -2.451 1 96.44 195 SER A N 1
ATOM 1549 C CA . SER A 1 195 ? 3.705 10.109 -2.678 1 96.44 195 SER A CA 1
ATOM 1550 C C . SER A 1 195 ? 2.443 10.297 -1.839 1 96.44 195 SER A C 1
ATOM 1552 O O . SER A 1 195 ? 2.408 11.141 -0.944 1 96.44 195 SER A O 1
ATOM 1554 N N . ILE A 1 196 ? 1.416 9.516 -2.166 1 97.25 196 ILE A N 1
ATOM 1555 C CA . ILE A 1 196 ? 0.126 9.57 -1.487 1 97.25 196 ILE A CA 1
ATOM 1556 C C . ILE A 1 196 ? -0.263 8.172 -1.002 1 97.25 196 ILE A C 1
ATOM 1558 O O . ILE A 1 196 ? -0.206 7.207 -1.765 1 97.25 196 ILE A O 1
ATOM 1562 N N . THR A 1 197 ? -0.562 8.039 0.241 1 98.06 197 THR A N 1
ATOM 1563 C CA . THR A 1 197 ? -1.137 6.848 0.849 1 98.06 197 THR A CA 1
ATOM 1564 C C . THR A 1 197 ? -2.639 7.016 1.058 1 98.06 197 THR A C 1
ATOM 1566 O O . THR A 1 197 ? -3.096 8.078 1.486 1 98.06 197 THR A O 1
ATOM 1569 N N . LEU A 1 198 ? -3.416 6.035 0.677 1 98.25 198 LEU A N 1
ATOM 1570 C CA . LEU A 1 198 ? -4.867 6.047 0.844 1 98.25 198 LEU A CA 1
ATOM 1571 C C . LEU A 1 198 ? -5.297 5.062 1.926 1 98.25 198 LEU A C 1
ATOM 1573 O O . LEU A 1 198 ? -5.031 3.863 1.82 1 98.25 198 LEU A O 1
ATOM 1577 N N . LEU A 1 199 ? -5.883 5.566 2.967 1 98.81 199 LEU A N 1
ATOM 1578 C CA . LEU A 1 199 ? -6.391 4.777 4.086 1 98.81 199 LEU A CA 1
ATOM 1579 C C . LEU A 1 199 ? -7.914 4.852 4.156 1 98.81 199 LEU A C 1
ATOM 1581 O O . LEU A 1 199 ? -8.5 5.91 3.918 1 98.81 199 LEU A O 1
ATOM 1585 N N . SER A 1 200 ? -8.555 3.758 4.473 1 98.56 200 SER A N 1
ATOM 1586 C CA . SER A 1 200 ? -10.008 3.691 4.57 1 98.56 200 SER A CA 1
ATOM 1587 C C . SER A 1 200 ? -10.445 2.547 5.473 1 98.56 200 SER A C 1
ATOM 1589 O O . SER A 1 200 ? -9.844 2.307 6.52 1 98.56 200 SER A O 1
ATOM 1591 N N . TYR A 1 201 ? -11.602 2.01 5.133 1 98.12 201 TYR A N 1
ATOM 1592 C CA . TYR A 1 201 ? -12.242 0.962 5.922 1 98.12 201 TYR A CA 1
ATOM 1593 C C . TYR A 1 201 ? -12.758 -0.156 5.031 1 98.12 201 TYR A C 1
ATOM 1595 O O . TYR A 1 201 ? -13.062 0.068 3.854 1 98.12 201 TYR A O 1
ATOM 1603 N N . GLU A 1 202 ? -12.875 -1.321 5.625 1 95.06 202 GLU A N 1
ATOM 1604 C CA . GLU A 1 202 ? -13.383 -2.475 4.887 1 95.06 202 GLU A CA 1
ATOM 1605 C C . GLU A 1 202 ? -14.812 -2.818 5.305 1 95.06 202 GLU A C 1
ATOM 1607 O O . GLU A 1 202 ? -15.242 -2.471 6.406 1 95.06 202 GLU A O 1
ATOM 1612 N N . HIS A 1 203 ? -15.547 -3.447 4.434 1 92.38 203 HIS A N 1
ATOM 1613 C CA . HIS A 1 203 ? -16.859 -4.055 4.641 1 92.38 203 HIS A CA 1
ATOM 1614 C C . HIS A 1 203 ? -17.859 -3.031 5.156 1 92.38 203 HIS A C 1
ATOM 1616 O O . HIS A 1 203 ? -18.703 -3.35 6 1 92.38 203 HIS A O 1
ATOM 1622 N N . HIS A 1 204 ? -17.672 -1.78 4.77 1 94 204 HIS A N 1
ATOM 1623 C CA . HIS A 1 204 ? -18.578 -0.706 5.148 1 94 204 HIS A CA 1
ATOM 1624 C C . HIS A 1 204 ? -18.688 -0.579 6.664 1 94 204 HIS A C 1
ATOM 1626 O O . HIS A 1 204 ? -19.781 -0.393 7.203 1 94 204 HIS A O 1
ATOM 1632 N N . ASN A 1 205 ? -17.547 -0.811 7.32 1 95.94 205 ASN A N 1
ATOM 1633 C CA . ASN A 1 205 ? -17.484 -0.814 8.781 1 95.94 205 ASN A CA 1
ATOM 1634 C C . ASN A 1 205 ? -16.344 0.053 9.297 1 95.94 205 ASN A C 1
ATOM 1636 O O . ASN A 1 205 ? -15.172 -0.268 9.086 1 95.94 205 ASN A O 1
ATOM 1640 N N . LEU A 1 206 ? -16.641 1.146 10.023 1 97.75 206 LEU A N 1
ATOM 1641 C CA . LEU A 1 206 ? -15.641 2.082 10.531 1 97.75 206 LEU A CA 1
ATOM 1642 C C . LEU A 1 206 ? -14.719 1.401 11.539 1 97.75 206 LEU A C 1
ATOM 1644 O O . LEU A 1 206 ? -13.656 1.924 11.867 1 97.75 206 LEU A O 1
ATOM 1648 N N . ALA A 1 207 ? -15.094 0.256 12.016 1 97.38 207 ALA A N 1
ATOM 1649 C CA . ALA A 1 207 ? -14.297 -0.478 12.992 1 97.38 207 ALA A CA 1
ATOM 1650 C C . ALA A 1 207 ? -13.242 -1.339 12.305 1 97.38 207 ALA A C 1
ATOM 1652 O O . ALA A 1 207 ? -12.453 -2.021 12.969 1 97.38 207 ALA A O 1
ATOM 1653 N N . GLU A 1 208 ? -13.18 -1.319 10.945 1 97.06 208 GLU A N 1
ATOM 1654 C CA . GLU A 1 208 ? -12.242 -2.141 10.188 1 97.06 208 GLU A CA 1
ATOM 1655 C C . GLU A 1 208 ? -11.367 -1.282 9.281 1 97.06 208 GLU A C 1
ATOM 1657 O O . GLU A 1 208 ? -11.422 -1.414 8.055 1 97.06 208 GLU A O 1
ATOM 1662 N N . PRO A 1 209 ? -10.508 -0.488 9.953 1 98.62 209 PRO A N 1
ATOM 1663 C CA . PRO A 1 209 ? -9.594 0.316 9.133 1 98.62 209 PRO A CA 1
ATOM 1664 C C . PRO A 1 209 ? -8.641 -0.536 8.297 1 98.62 209 PRO A C 1
ATOM 1666 O O . PRO A 1 209 ? -8.273 -1.641 8.711 1 98.62 209 PRO A O 1
ATOM 1669 N N . SER A 1 210 ? -8.258 -0.045 7.164 1 98.5 210 SER A N 1
ATOM 1670 C CA . SER A 1 210 ? -7.383 -0.773 6.254 1 98.5 210 SER A CA 1
ATOM 1671 C C . SER A 1 210 ? -6.477 0.178 5.48 1 98.5 210 SER A C 1
ATOM 1673 O O . SER A 1 210 ? -6.793 1.36 5.332 1 98.5 210 SER A O 1
ATOM 1675 N N . ILE A 1 211 ? -5.32 -0.297 5.098 1 98.62 211 ILE A N 1
ATOM 1676 C CA . ILE A 1 211 ? -4.477 0.386 4.121 1 98.62 211 ILE A CA 1
ATOM 1677 C C . ILE A 1 211 ? -4.961 0.067 2.709 1 98.62 211 ILE A C 1
ATOM 1679 O O . ILE A 1 211 ? -4.812 -1.062 2.236 1 98.62 211 ILE A O 1
ATOM 1683 N N . THR A 1 212 ? -5.488 1.044 2.068 1 97.75 212 THR A N 1
ATOM 1684 C CA . THR A 1 212 ? -6.141 0.831 0.781 1 97.75 212 THR A CA 1
ATOM 1685 C C . THR A 1 212 ? -5.129 0.928 -0.359 1 97.75 212 THR A C 1
ATOM 1687 O O . THR A 1 212 ? -5.16 0.121 -1.291 1 97.75 212 THR A O 1
ATOM 1690 N N . ALA A 1 213 ? -4.297 1.9 -0.316 1 97 213 ALA A N 1
ATOM 1691 C CA . ALA A 1 213 ? -3.223 2.084 -1.29 1 97 213 ALA A CA 1
ATOM 1692 C C . ALA A 1 213 ? -2.002 2.732 -0.646 1 97 213 ALA A C 1
ATOM 1694 O O . ALA A 1 213 ? -2.131 3.504 0.308 1 97 213 ALA A O 1
ATOM 1695 N N . LEU A 1 214 ? -0.902 2.398 -1.158 1 96.56 214 LEU A N 1
ATOM 1696 C CA . LEU A 1 214 ? 0.362 2.879 -0.61 1 96.56 214 LEU A CA 1
ATOM 1697 C C . LEU A 1 214 ? 1.269 3.406 -1.717 1 96.56 214 LEU A C 1
ATOM 1699 O O . LEU A 1 214 ? 1.396 2.781 -2.771 1 96.56 214 LEU A O 1
ATOM 1703 N N . ASN A 1 215 ? 1.825 4.625 -1.464 1 95.38 215 ASN A N 1
ATOM 1704 C CA . ASN A 1 215 ? 2.908 5.195 -2.26 1 95.38 215 ASN A CA 1
ATOM 1705 C C . ASN A 1 215 ? 2.461 5.484 -3.689 1 95.38 215 ASN A C 1
ATOM 1707 O O . ASN A 1 215 ? 3.201 5.234 -4.641 1 95.38 215 ASN A O 1
ATOM 1711 N N . LEU A 1 216 ? 1.273 5.977 -3.824 1 93.62 216 LEU A N 1
ATOM 1712 C CA . LEU A 1 216 ? 0.802 6.445 -5.121 1 93.62 216 LEU A CA 1
ATOM 1713 C C . LEU A 1 216 ? 1.582 7.676 -5.574 1 93.62 216 LEU A C 1
ATOM 1715 O O . LEU A 1 216 ? 1.734 8.633 -4.812 1 93.62 216 LEU A O 1
ATOM 1719 N N . SER A 1 217 ? 2.174 7.602 -6.699 1 89.88 217 SER A N 1
ATOM 1720 C CA . SER A 1 217 ? 2.902 8.734 -7.262 1 89.88 217 SER A CA 1
ATOM 1721 C C . SER A 1 217 ? 3.01 8.625 -8.781 1 89.88 217 SER A C 1
ATOM 1723 O O . SER A 1 217 ? 2.783 7.555 -9.352 1 89.88 217 SER A O 1
ATOM 1725 N N . SER A 1 218 ? 3.305 9.727 -9.406 1 77.5 218 SER A N 1
ATOM 1726 C CA . SER A 1 218 ? 3.461 9.727 -10.852 1 77.5 218 SER A CA 1
ATOM 1727 C C . SER A 1 218 ? 4.605 8.82 -11.289 1 77.5 218 SER A C 1
ATOM 1729 O O . SER A 1 218 ? 4.617 8.328 -12.422 1 77.5 218 SER A O 1
ATOM 1731 N N . LEU A 1 219 ? 5.516 8.609 -10.391 1 68.94 219 LEU A N 1
ATOM 1732 C CA . LEU A 1 219 ? 6.664 7.766 -10.711 1 68.94 219 LEU A CA 1
ATOM 1733 C C . LEU A 1 219 ? 6.246 6.309 -10.867 1 68.94 219 LEU A C 1
ATOM 1735 O O . LEU A 1 219 ? 6.859 5.562 -11.633 1 68.94 219 LEU A O 1
ATOM 1739 N N . LEU A 1 220 ? 5.219 6.008 -10.141 1 70.94 220 LEU A N 1
ATOM 1740 C CA . LEU A 1 220 ? 4.719 4.645 -10.258 1 70.94 220 LEU A CA 1
ATOM 1741 C C . LEU A 1 220 ? 3.635 4.547 -11.32 1 70.94 220 LEU A C 1
ATOM 1743 O O . LEU A 1 220 ? 3.309 3.453 -11.789 1 70.94 220 LEU A O 1
ATOM 1747 N N . LEU A 1 221 ? 3.229 5.719 -11.711 1 64.5 221 LEU A N 1
ATOM 1748 C CA . LEU A 1 221 ? 2.078 5.734 -12.609 1 64.5 221 LEU A CA 1
ATOM 1749 C C . LEU A 1 221 ? 2.514 5.953 -14.055 1 64.5 221 LEU A C 1
ATOM 1751 O O . LEU A 1 221 ? 1.676 6.105 -14.945 1 64.5 221 LEU A O 1
ATOM 1755 N N . LEU A 1 222 ? 3.834 6.016 -14.281 1 57.44 222 LEU A N 1
ATOM 1756 C CA . LEU A 1 222 ? 4.316 6.184 -15.641 1 57.44 222 LEU A CA 1
ATOM 1757 C C . LEU A 1 222 ? 4.477 4.832 -16.328 1 57.44 222 LEU A C 1
ATOM 1759 O O . LEU A 1 222 ? 4.832 3.84 -15.688 1 57.44 222 LEU A O 1
ATOM 1763 N N . MET B 1 1 ? 33.281 2.172 -8.07 1 31.92 1 MET B N 1
ATOM 1764 C CA . MET B 1 1 ? 32 2.461 -7.391 1 31.92 1 MET B CA 1
ATOM 1765 C C . MET B 1 1 ? 31.094 1.237 -7.391 1 31.92 1 MET B C 1
ATOM 1767 O O . MET B 1 1 ? 30.734 0.729 -8.453 1 31.92 1 MET B O 1
ATOM 1771 N N . SER B 1 2 ? 31.219 0.264 -6.73 1 41.75 2 SER B N 1
ATOM 1772 C CA . SER B 1 2 ? 30.625 -1.065 -6.824 1 41.75 2 SER B CA 1
ATOM 1773 C C . SER B 1 2 ? 29.156 -0.989 -7.258 1 41.75 2 SER B C 1
ATOM 1775 O O . SER B 1 2 ? 28.344 -0.329 -6.605 1 41.75 2 SER B O 1
ATOM 1777 N N . LEU B 1 3 ? 28.703 -0.917 -8.516 1 53.62 3 LEU B N 1
ATOM 1778 C CA . LEU B 1 3 ? 27.484 -0.604 -9.258 1 53.62 3 LEU B CA 1
ATOM 1779 C C . LEU B 1 3 ? 26.281 -1.347 -8.672 1 53.62 3 LEU B C 1
ATOM 1781 O O . LEU B 1 3 ? 26.188 -2.568 -8.797 1 53.62 3 LEU B O 1
ATOM 1785 N N . HIS B 1 4 ? 25.797 -0.95 -7.406 1 79.94 4 HIS B N 1
ATOM 1786 C CA . HIS B 1 4 ? 24.766 -1.692 -6.688 1 79.94 4 HIS B CA 1
ATOM 1787 C C . HIS B 1 4 ? 23.516 -1.853 -7.535 1 79.94 4 HIS B C 1
ATOM 1789 O O . HIS B 1 4 ? 23 -0.872 -8.07 1 79.94 4 HIS B O 1
ATOM 1795 N N . ARG B 1 5 ? 23.328 -3.029 -8.133 1 93.31 5 ARG B N 1
ATOM 1796 C CA . ARG B 1 5 ? 22.125 -3.395 -8.852 1 93.31 5 ARG B CA 1
ATOM 1797 C C . ARG B 1 5 ? 20.875 -2.869 -8.141 1 93.31 5 ARG B C 1
ATOM 1799 O O . ARG B 1 5 ? 20.828 -2.818 -6.914 1 93.31 5 ARG B O 1
ATOM 1806 N N . PRO B 1 6 ? 19.938 -2.355 -8.953 1 95.44 6 PRO B N 1
ATOM 1807 C CA . PRO B 1 6 ? 18.703 -1.961 -8.297 1 95.44 6 PRO B CA 1
ATOM 1808 C C . PRO B 1 6 ? 18.078 -3.092 -7.477 1 95.44 6 PRO B C 1
ATOM 1810 O O . PRO B 1 6 ? 18.266 -4.266 -7.801 1 95.44 6 PRO B O 1
ATOM 1813 N N . MET B 1 7 ? 17.422 -2.688 -6.496 1 97.25 7 MET B N 1
ATOM 1814 C CA . MET B 1 7 ? 16.797 -3.701 -5.66 1 97.25 7 MET B CA 1
ATOM 1815 C C . MET B 1 7 ? 15.742 -4.473 -6.445 1 97.25 7 MET B C 1
ATOM 1817 O O . MET B 1 7 ? 15 -3.889 -7.238 1 97.25 7 MET B O 1
ATOM 1821 N N . PRO B 1 8 ? 15.68 -5.773 -6.32 1 98.25 8 PRO B N 1
ATOM 1822 C CA . PRO B 1 8 ? 14.648 -6.562 -7 1 98.25 8 PRO B CA 1
ATOM 1823 C C . PRO B 1 8 ? 13.258 -6.352 -6.406 1 98.25 8 PRO B C 1
ATOM 1825 O O . PRO B 1 8 ? 13.133 -5.855 -5.285 1 98.25 8 PRO B O 1
ATOM 1828 N N . ARG B 1 9 ? 12.32 -6.785 -7.211 1 98.62 9 ARG B N 1
ATOM 1829 C CA . ARG B 1 9 ? 10.938 -6.543 -6.816 1 98.62 9 ARG B CA 1
ATOM 1830 C C . ARG B 1 9 ? 10.086 -7.793 -7 1 98.62 9 ARG B C 1
ATOM 1832 O O . ARG B 1 9 ? 10.398 -8.648 -7.832 1 98.62 9 ARG B O 1
ATOM 1839 N N . LEU B 1 10 ? 9.039 -7.848 -6.219 1 98.94 10 LEU B N 1
ATOM 1840 C CA . LEU B 1 10 ? 7.969 -8.828 -6.383 1 98.94 10 LEU B CA 1
ATOM 1841 C C . LEU B 1 10 ? 6.641 -8.133 -6.672 1 98.94 10 LEU B C 1
ATOM 1843 O O . LEU B 1 10 ? 6.172 -7.32 -5.867 1 98.94 10 LEU B O 1
ATOM 1847 N N . PHE B 1 11 ? 6.09 -8.406 -7.832 1 98.75 11 PHE B N 1
ATOM 1848 C CA . PHE B 1 11 ? 4.742 -7.965 -8.164 1 98.75 11 PHE B CA 1
ATOM 1849 C C . PHE B 1 11 ? 3.719 -9.031 -7.801 1 98.75 11 PHE B C 1
ATOM 1851 O O . PHE B 1 11 ? 3.807 -10.172 -8.266 1 98.75 11 PHE B O 1
ATOM 1858 N N . VAL B 1 12 ? 2.793 -8.727 -6.938 1 98.88 12 VAL B N 1
ATOM 1859 C CA . VAL B 1 12 ? 1.691 -9.609 -6.586 1 98.88 12 VAL B CA 1
ATOM 1860 C C . VAL B 1 12 ? 0.401 -9.117 -7.234 1 98.88 12 VAL B C 1
ATOM 1862 O O . VAL B 1 12 ? -0.104 -8.047 -6.887 1 98.88 12 VAL B O 1
ATOM 1865 N N . VAL B 1 13 ? -0.125 -9.922 -8.148 1 98.75 13 VAL B N 1
ATOM 1866 C CA . VAL B 1 13 ? -1.302 -9.539 -8.922 1 98.75 13 VAL B CA 1
ATOM 1867 C C . VAL B 1 13 ? -2.494 -10.398 -8.508 1 98.75 13 VAL B C 1
ATOM 1869 O O . VAL B 1 13 ? -2.43 -11.625 -8.555 1 98.75 13 VAL B O 1
ATOM 1872 N N . ARG B 1 14 ? -3.52 -9.773 -8.062 1 98.75 14 ARG B N 1
ATOM 1873 C CA . ARG B 1 14 ? -4.773 -10.508 -7.926 1 98.75 14 ARG B CA 1
ATOM 1874 C C . ARG B 1 14 ? -5.504 -10.609 -9.258 1 98.75 14 ARG B C 1
ATOM 1876 O O . ARG B 1 14 ? -5.535 -9.648 -10.031 1 98.75 14 ARG B O 1
ATOM 1883 N N . HIS B 1 15 ? -6.125 -11.672 -9.453 1 98.75 15 HIS B N 1
ATOM 1884 C CA . HIS B 1 15 ? -6.898 -11.828 -10.68 1 98.75 15 HIS B CA 1
ATOM 1885 C C . HIS B 1 15 ? -7.984 -10.766 -10.789 1 98.75 15 HIS B C 1
ATOM 1887 O O . HIS B 1 15 ? -8.375 -10.172 -9.781 1 98.75 15 HIS B O 1
ATOM 1893 N N . GLY B 1 16 ? -8.484 -10.594 -12.031 1 98.12 16 GLY B N 1
ATOM 1894 C CA . GLY B 1 16 ? -9.57 -9.648 -12.273 1 98.12 16 GLY B CA 1
ATOM 1895 C C . GLY B 1 16 ? -10.891 -10.078 -11.664 1 98.12 16 GLY B C 1
ATOM 1896 O O . GLY B 1 16 ? -10.984 -11.164 -11.086 1 98.12 16 GLY B O 1
ATOM 1897 N N . GLN B 1 17 ? -11.859 -9.266 -11.875 1 97.69 17 GLN B N 1
ATOM 1898 C CA . GLN B 1 17 ? -13.172 -9.477 -11.273 1 97.69 17 GLN B CA 1
ATOM 1899 C C . GLN B 1 17 ? -13.836 -10.734 -11.828 1 97.69 17 GLN B C 1
ATOM 1901 O O . GLN B 1 17 ? -13.789 -10.992 -13.031 1 97.69 17 GLN B O 1
ATOM 1906 N N . THR B 1 18 ? -14.352 -11.547 -10.961 1 97.94 18 THR B N 1
ATOM 1907 C CA . THR B 1 18 ? -15.258 -12.641 -11.266 1 97.94 18 THR B CA 1
ATOM 1908 C C . THR B 1 18 ? -16.641 -12.383 -10.68 1 97.94 18 THR B C 1
ATOM 1910 O O . THR B 1 18 ? -16.828 -11.445 -9.906 1 97.94 18 THR B O 1
ATOM 1913 N N . GLU B 1 19 ? -17.578 -13.211 -11.094 1 96.69 19 GLU B N 1
ATOM 1914 C CA . GLU B 1 19 ? -18.906 -13.094 -10.492 1 96.69 19 GLU B CA 1
ATOM 1915 C C . GLU B 1 19 ? -18.844 -13.234 -8.977 1 96.69 19 GLU B C 1
ATOM 1917 O O . GLU B 1 19 ? -19.484 -12.484 -8.25 1 96.69 19 GLU B O 1
ATOM 1922 N N . TRP B 1 20 ? -18.047 -14.125 -8.453 1 95.12 20 TRP B N 1
ATOM 1923 C CA . TRP B 1 20 ? -17.984 -14.414 -7.027 1 95.12 20 TRP B CA 1
ATOM 1924 C C . TRP B 1 20 ? -17.156 -13.367 -6.289 1 95.12 20 TRP B C 1
ATOM 1926 O O . TRP B 1 20 ? -17.438 -13.062 -5.125 1 95.12 20 TRP B O 1
ATOM 1936 N N . SER B 1 21 ? -16.094 -12.766 -6.898 1 92.69 21 SER B N 1
ATOM 1937 C CA . SER B 1 21 ? -15.375 -11.672 -6.258 1 92.69 21 SER B CA 1
ATOM 1938 C C . SER B 1 21 ? -16.25 -10.43 -6.129 1 92.69 21 SER B C 1
ATOM 1940 O O . SER B 1 21 ? -16.047 -9.609 -5.234 1 92.69 21 SER B O 1
ATOM 1942 N N . GLU B 1 22 ? -17.172 -10.297 -6.996 1 92.44 22 GLU B N 1
ATOM 1943 C CA . GLU B 1 22 ? -18.078 -9.156 -6.98 1 92.44 22 GLU B CA 1
ATOM 1944 C C . GLU B 1 22 ? -19.125 -9.305 -5.891 1 92.44 22 GLU B C 1
ATOM 1946 O O . GLU B 1 22 ? -19.453 -8.336 -5.191 1 92.44 22 GLU B O 1
ATOM 1951 N N . ASN B 1 23 ? -19.578 -10.5 -5.723 1 92.75 23 ASN B N 1
ATOM 1952 C CA . ASN B 1 23 ? -20.688 -10.641 -4.793 1 92.75 23 ASN B CA 1
ATOM 1953 C C . ASN B 1 23 ? -20.234 -11.18 -3.441 1 92.75 23 ASN B C 1
ATOM 1955 O O . ASN B 1 23 ? -21.062 -11.469 -2.57 1 92.75 23 ASN B O 1
ATOM 1959 N N . GLY B 1 24 ? -18.953 -11.422 -3.238 1 93 24 GLY B N 1
ATOM 1960 C CA . GLY B 1 24 ? -18.375 -11.648 -1.92 1 93 24 GLY B CA 1
ATOM 1961 C C . GLY B 1 24 ? -18.312 -13.109 -1.538 1 93 24 GLY B C 1
ATOM 1962 O O . GLY B 1 24 ? -18.141 -13.445 -0.364 1 93 24 GLY B O 1
ATOM 1963 N N . ARG B 1 25 ? -18.422 -14.039 -2.486 1 95.5 25 ARG B N 1
ATOM 1964 C CA . ARG B 1 25 ? -18.297 -15.469 -2.205 1 95.5 25 ARG B CA 1
ATOM 1965 C C . ARG B 1 25 ? -16.828 -15.875 -2.105 1 95.5 25 ARG B C 1
ATOM 1967 O O . ARG B 1 25 ? -15.992 -15.383 -2.863 1 95.5 25 ARG B O 1
ATOM 1974 N N . HIS B 1 26 ? -16.578 -16.75 -1.16 1 95.75 26 HIS B N 1
ATOM 1975 C CA . HIS B 1 26 ? -15.258 -17.344 -1.069 1 95.75 26 HIS B CA 1
ATOM 1976 C C . HIS B 1 26 ? -14.969 -18.25 -2.268 1 95.75 26 HIS B C 1
ATOM 1978 O O . HIS B 1 26 ? -15.688 -19.219 -2.502 1 95.75 26 HIS B O 1
ATOM 1984 N N . THR B 1 27 ? -13.945 -17.875 -2.971 1 95 27 THR B N 1
ATOM 1985 C CA . THR B 1 27 ? -13.602 -18.609 -4.191 1 95 27 THR B CA 1
ATOM 1986 C C . THR B 1 27 ? -12.172 -19.141 -4.117 1 95 27 THR B C 1
ATOM 1988 O O . THR B 1 27 ? -11.219 -18.422 -4.457 1 95 27 THR B O 1
ATOM 1991 N N . GLY B 1 28 ? -12.062 -20.406 -3.746 1 96.12 28 GLY B N 1
ATOM 1992 C CA . GLY B 1 28 ? -10.766 -21.047 -3.646 1 96.12 28 GLY B CA 1
ATOM 1993 C C . GLY B 1 28 ? -10.477 -21.984 -4.805 1 96.12 28 GLY B C 1
ATOM 1994 O O . GLY B 1 28 ? -9.945 -21.562 -5.832 1 96.12 28 GLY B O 1
ATOM 1995 N N . LEU B 1 29 ? -11.102 -23.094 -4.84 1 94.31 29 LEU B N 1
ATOM 1996 C CA . LEU B 1 29 ? -10.812 -24.156 -5.805 1 94.31 29 LEU B CA 1
ATOM 1997 C C . LEU B 1 29 ? -11.734 -24.047 -7.012 1 94.31 29 LEU B C 1
ATOM 1999 O O . LEU B 1 29 ? -11.406 -24.547 -8.094 1 94.31 29 LEU B O 1
ATOM 2003 N N . SER B 1 30 ? -12.906 -23.484 -6.801 1 96.25 30 SER B N 1
ATOM 2004 C CA . SER B 1 30 ? -13.812 -23.328 -7.93 1 96.25 30 SER B CA 1
ATOM 2005 C C . SER B 1 30 ? -13.164 -22.547 -9.062 1 96.25 30 SER B C 1
ATOM 2007 O O . SER B 1 30 ? -12.5 -21.531 -8.828 1 96.25 30 SER B O 1
ATOM 2009 N N . ASP B 1 31 ? -13.367 -23.062 -10.234 1 97.75 31 ASP B N 1
ATOM 2010 C CA . ASP B 1 31 ? -12.688 -22.484 -11.383 1 97.75 31 ASP B CA 1
ATOM 2011 C C . ASP B 1 31 ? -13.648 -21.641 -12.219 1 97.75 31 ASP B C 1
ATOM 2013 O O . ASP B 1 31 ? -14.164 -22.109 -13.234 1 97.75 31 ASP B O 1
ATOM 2017 N N . ILE B 1 32 ? -13.844 -20.438 -11.883 1 97.38 32 ILE B N 1
ATOM 2018 C CA . ILE B 1 32 ? -14.82 -19.531 -12.492 1 97.38 32 ILE B CA 1
ATOM 2019 C C . ILE B 1 32 ? -14.102 -18.484 -13.344 1 97.38 32 ILE B C 1
ATOM 2021 O O . ILE B 1 32 ? -13 -18.062 -13.008 1 97.38 32 ILE B O 1
ATOM 2025 N N . PRO B 1 33 ? -14.703 -18.016 -14.359 1 98.38 33 PRO B N 1
ATOM 2026 C CA . PRO B 1 33 ? -14.062 -17.094 -15.289 1 98.38 33 PRO B CA 1
ATOM 2027 C C . PRO B 1 33 ? -14.125 -15.641 -14.805 1 98.38 33 PRO B C 1
ATOM 2029 O O . PRO B 1 33 ? -14.93 -15.312 -13.93 1 98.38 33 PRO B O 1
ATOM 2032 N N . LEU B 1 34 ? -13.289 -14.836 -15.406 1 98.62 34 LEU B N 1
ATOM 2033 C CA . LEU B 1 34 ? -13.422 -13.391 -15.25 1 98.62 34 LEU B CA 1
ATOM 2034 C C . LEU B 1 34 ? -14.727 -12.898 -15.867 1 98.62 34 LEU B C 1
ATOM 2036 O O . LEU B 1 34 ? -15.219 -13.477 -16.828 1 98.62 34 LEU B O 1
ATOM 2040 N N . THR B 1 35 ? -15.266 -11.828 -15.336 1 98.38 35 THR B N 1
ATOM 2041 C CA . THR B 1 35 ? -16.312 -11.094 -16.031 1 98.38 35 THR B CA 1
ATOM 2042 C C . THR B 1 35 ? -15.719 -10.211 -17.125 1 98.38 35 THR B C 1
ATOM 2044 O O . THR B 1 35 ? -14.508 -9.992 -17.156 1 98.38 35 THR B O 1
ATOM 2047 N N . ALA B 1 36 ? -16.578 -9.734 -17.969 1 98.12 36 ALA B N 1
ATOM 2048 C CA . ALA B 1 36 ? -16.125 -8.789 -18.969 1 98.12 36 ALA B CA 1
ATOM 2049 C C . ALA B 1 36 ? -15.516 -7.543 -18.328 1 98.12 36 ALA B C 1
ATOM 2051 O O . ALA B 1 36 ? -14.516 -7.012 -18.812 1 98.12 36 ALA B O 1
ATOM 2052 N N . LYS B 1 37 ? -16.094 -7.121 -17.281 1 96.31 37 LYS B N 1
ATOM 2053 C CA . LYS B 1 37 ? -15.578 -5.973 -16.531 1 96.31 37 LYS B CA 1
ATOM 2054 C C . LYS B 1 37 ? -14.203 -6.273 -15.945 1 96.31 37 LYS B C 1
ATOM 2056 O O . LYS B 1 37 ? -13.32 -5.414 -15.953 1 96.31 37 LYS B O 1
ATOM 2061 N N . GLY B 1 38 ? -14.039 -7.441 -15.43 1 97.38 38 GLY B N 1
ATOM 2062 C CA . GLY B 1 38 ? -12.758 -7.859 -14.898 1 97.38 38 GLY B CA 1
ATOM 2063 C C . GLY B 1 38 ? -11.648 -7.852 -15.93 1 97.38 38 GLY B C 1
ATOM 2064 O O . GLY B 1 38 ? -10.531 -7.41 -15.648 1 97.38 38 GLY B O 1
ATOM 2065 N N . GLU B 1 39 ? -11.984 -8.336 -17.078 1 97.94 39 GLU B N 1
ATOM 2066 C CA . GLU B 1 39 ? -11.008 -8.328 -18.172 1 97.94 39 GLU B CA 1
ATOM 2067 C C . GLU B 1 39 ? -10.641 -6.898 -18.562 1 97.94 39 GLU B C 1
ATOM 2069 O O . GLU B 1 39 ? -9.461 -6.582 -18.734 1 97.94 39 GLU B O 1
ATOM 2074 N N . ALA B 1 40 ? -11.641 -6.102 -18.641 1 96.81 40 ALA B N 1
ATOM 2075 C CA . ALA B 1 40 ? -11.414 -4.711 -19.031 1 96.81 40 ALA B CA 1
ATOM 2076 C C . ALA B 1 40 ? -10.555 -3.982 -18 1 96.81 40 ALA B C 1
ATOM 2078 O O . ALA B 1 40 ? -9.703 -3.168 -18.375 1 96.81 40 ALA B O 1
ATOM 2079 N N . GLN B 1 41 ? -10.758 -4.277 -16.781 1 93.88 41 GLN B N 1
ATOM 2080 C CA . GLN B 1 41 ? -9.984 -3.676 -15.711 1 93.88 41 GLN B CA 1
ATOM 2081 C C . GLN B 1 41 ? -8.5 -4.039 -15.828 1 93.88 41 GLN B C 1
ATOM 2083 O O . GLN B 1 41 ? -7.637 -3.17 -15.734 1 93.88 41 GLN B O 1
ATOM 2088 N N . VAL B 1 42 ? -8.227 -5.285 -16.031 1 96.88 42 VAL B N 1
ATOM 2089 C CA . VAL B 1 42 ? -6.852 -5.766 -16.141 1 96.88 42 VAL B CA 1
ATOM 2090 C C . VAL B 1 42 ? -6.195 -5.184 -17.391 1 96.88 42 VAL B C 1
ATOM 2092 O O . VAL B 1 42 ? -5.027 -4.789 -17.359 1 96.88 42 VAL B O 1
ATOM 2095 N N . GLN B 1 43 ? -6.996 -5.074 -18.422 1 96.75 43 GLN B N 1
ATOM 2096 C CA . GLN B 1 43 ? -6.484 -4.5 -19.656 1 96.75 43 GLN B CA 1
ATOM 2097 C C . GLN B 1 43 ? -6.082 -3.041 -19.469 1 96.75 43 GLN B C 1
ATOM 2099 O O . GLN B 1 43 ? -5.027 -2.615 -19.938 1 96.75 43 GLN B O 1
ATOM 2104 N N . ALA B 1 44 ? -6.926 -2.332 -18.797 1 94.12 44 ALA B N 1
ATOM 2105 C CA . ALA B 1 44 ? -6.652 -0.919 -18.547 1 94.12 44 ALA B CA 1
ATOM 2106 C C . ALA B 1 44 ? -5.395 -0.744 -17.703 1 94.12 44 ALA B C 1
ATOM 2108 O O . ALA B 1 44 ? -4.582 0.147 -17.953 1 94.12 44 ALA B O 1
ATOM 2109 N N . THR B 1 45 ? -5.25 -1.58 -16.75 1 93.44 45 THR B N 1
ATOM 2110 C CA . THR B 1 45 ? -4.07 -1.54 -15.891 1 93.44 45 THR B CA 1
ATOM 2111 C C . THR B 1 45 ? -2.818 -1.906 -16.688 1 93.44 45 THR B C 1
ATOM 2113 O O . THR B 1 45 ? -1.789 -1.236 -16.578 1 93.44 45 THR B O 1
ATOM 2116 N N . ALA B 1 46 ? -2.92 -2.936 -17.5 1 94.81 46 ALA B N 1
ATOM 2117 C CA . ALA B 1 46 ? -1.8 -3.396 -18.312 1 94.81 46 ALA B CA 1
ATOM 2118 C C . ALA B 1 46 ? -1.32 -2.297 -19.25 1 94.81 46 ALA B C 1
ATOM 2120 O O . ALA B 1 46 ? -0.115 -2.094 -19.422 1 94.81 46 ALA B O 1
ATOM 2121 N N . ALA B 1 47 ? -2.252 -1.582 -19.812 1 92.81 47 ALA B N 1
ATOM 2122 C CA . ALA B 1 47 ? -1.938 -0.535 -20.781 1 92.81 47 ALA B CA 1
ATOM 2123 C C . ALA B 1 47 ? -1.078 0.556 -20.156 1 92.81 47 ALA B C 1
ATOM 2125 O O . ALA B 1 47 ? -0.263 1.184 -20.844 1 92.81 47 ALA B O 1
ATOM 2126 N N . LYS B 1 48 ? -1.219 0.675 -18.891 1 90.12 48 LYS B N 1
ATOM 2127 C CA . LYS B 1 48 ? -0.53 1.767 -18.203 1 90.12 48 LYS B CA 1
ATOM 2128 C C . LYS B 1 48 ? 0.761 1.279 -17.562 1 90.12 48 LYS B C 1
ATOM 2130 O O . LYS B 1 48 ? 1.735 2.029 -17.469 1 90.12 48 LYS B O 1
ATOM 2135 N N . LEU B 1 49 ? 0.8 0.032 -17.109 1 93.25 49 LEU B N 1
ATOM 2136 C CA . LEU B 1 49 ? 1.866 -0.36 -16.203 1 93.25 49 LEU B CA 1
ATOM 2137 C C . LEU B 1 49 ? 2.801 -1.37 -16.859 1 93.25 49 LEU B C 1
ATOM 2139 O O . LEU B 1 49 ? 3.908 -1.605 -16.375 1 93.25 49 LEU B O 1
ATOM 2143 N N . VAL B 1 50 ? 2.357 -1.976 -17.953 1 95.5 50 VAL B N 1
ATOM 2144 C CA . VAL B 1 50 ? 3.111 -3.092 -18.516 1 95.5 50 VAL B CA 1
ATOM 2145 C C . VAL B 1 50 ? 3.666 -2.701 -19.891 1 95.5 50 VAL B C 1
ATOM 2147 O O . VAL B 1 50 ? 2.918 -2.264 -20.766 1 95.5 50 VAL B O 1
ATOM 2150 N N . GLY B 1 51 ? 4.941 -2.889 -20.078 1 94.56 51 GLY B N 1
ATOM 2151 C CA . GLY B 1 51 ? 5.602 -2.621 -21.344 1 94.56 51 GLY B CA 1
ATOM 2152 C C . GLY B 1 51 ? 7.043 -2.172 -21.188 1 94.56 51 GLY B C 1
ATOM 2153 O O . GLY B 1 51 ? 7.523 -2.004 -20.062 1 94.56 51 GLY B O 1
ATOM 2154 N N . ASP B 1 52 ? 7.676 -1.925 -22.297 1 93.38 52 ASP B N 1
ATOM 2155 C CA . ASP B 1 52 ? 9.055 -1.447 -22.281 1 93.38 52 ASP B CA 1
ATOM 2156 C C . ASP B 1 52 ? 9.156 -0.098 -21.562 1 93.38 52 ASP B C 1
ATOM 2158 O O . ASP B 1 52 ? 8.453 0.851 -21.922 1 93.38 52 ASP B O 1
ATOM 2162 N N . GLY B 1 53 ? 9.914 -0.109 -20.531 1 91.25 53 GLY B N 1
ATOM 2163 C CA . GLY B 1 53 ? 10.156 1.135 -19.812 1 91.25 53 GLY B CA 1
ATOM 2164 C C . GLY B 1 53 ? 9.078 1.454 -18.797 1 91.25 53 GLY B C 1
ATOM 2165 O O . GLY B 1 53 ? 9.188 2.438 -18.062 1 91.25 53 GLY B O 1
ATOM 2166 N N . HIS B 1 54 ? 8.016 0.646 -18.75 1 93.44 54 HIS B N 1
ATOM 2167 C CA . HIS B 1 54 ? 6.965 0.832 -17.75 1 93.44 54 HIS B CA 1
ATOM 2168 C C . HIS B 1 54 ? 7.352 0.203 -16.422 1 93.44 54 HIS B C 1
ATOM 2170 O O . HIS B 1 54 ? 8.406 -0.422 -16.312 1 93.44 54 HIS B O 1
ATOM 2176 N N . LEU B 1 55 ? 6.52 0.435 -15.43 1 93.88 55 LEU B N 1
ATOM 2177 C CA . LEU B 1 55 ? 6.785 -0.117 -14.109 1 93.88 55 LEU B CA 1
ATOM 2178 C C . LEU B 1 55 ? 7.059 -1.615 -14.188 1 93.88 55 LEU B C 1
ATOM 2180 O O . LEU B 1 55 ? 8 -2.111 -13.562 1 93.88 55 LEU B O 1
ATOM 2184 N N . ILE B 1 56 ? 6.18 -2.266 -14.945 1 96.25 56 ILE B N 1
ATOM 2185 C CA . ILE B 1 56 ? 6.375 -3.689 -15.203 1 96.25 56 ILE B CA 1
ATOM 2186 C C . ILE B 1 56 ? 6.934 -3.889 -16.609 1 96.25 56 ILE B C 1
ATOM 2188 O O . ILE B 1 56 ? 6.184 -3.885 -17.594 1 96.25 56 ILE B O 1
ATOM 2192 N N . ASP B 1 57 ? 8.172 -4.027 -16.672 1 95.69 57 ASP B N 1
ATOM 2193 C CA . ASP B 1 57 ? 8.891 -4.305 -17.922 1 95.69 57 ASP B CA 1
ATOM 2194 C C . ASP B 1 57 ? 9.195 -5.793 -18.047 1 95.69 57 ASP B C 1
ATOM 2196 O O . ASP B 1 57 ? 9.961 -6.352 -17.25 1 95.69 57 ASP B O 1
ATOM 2200 N N . PRO B 1 58 ? 8.594 -6.438 -19.047 1 96.12 58 PRO B N 1
ATOM 2201 C CA . PRO B 1 58 ? 8.773 -7.883 -19.172 1 96.12 58 PRO B CA 1
ATOM 2202 C C . PRO B 1 58 ? 10.25 -8.289 -19.25 1 96.12 58 PRO B C 1
ATOM 2204 O O . PRO B 1 58 ? 10.609 -9.383 -18.797 1 96.12 58 PRO B O 1
ATOM 2207 N N . LYS B 1 59 ? 11.125 -7.438 -19.719 1 95.06 59 LYS B N 1
ATOM 2208 C CA . LYS B 1 59 ? 12.547 -7.75 -19.844 1 95.06 59 LYS B CA 1
ATOM 2209 C C . LYS B 1 59 ? 13.195 -7.906 -18.469 1 95.06 59 LYS B C 1
ATOM 2211 O O . LYS B 1 59 ? 14.273 -8.5 -18.359 1 95.06 59 LYS B O 1
ATOM 2216 N N . ASN B 1 60 ? 12.539 -7.336 -17.453 1 96.56 60 ASN B N 1
ATOM 2217 C CA . ASN B 1 60 ? 13.102 -7.395 -16.109 1 96.56 60 ASN B CA 1
ATOM 2218 C C . ASN B 1 60 ? 12.5 -8.539 -15.305 1 96.56 60 ASN B C 1
ATOM 2220 O O . ASN B 1 60 ? 12.914 -8.789 -14.164 1 96.56 60 ASN B O 1
ATOM 2224 N N . LEU B 1 61 ? 11.555 -9.266 -15.844 1 97.69 61 LEU B N 1
ATOM 2225 C CA . LEU B 1 61 ? 10.906 -10.367 -15.133 1 97.69 61 LEU B CA 1
ATOM 2226 C C . LEU B 1 61 ? 11.68 -11.664 -15.328 1 97.69 61 LEU B C 1
ATOM 2228 O O . LEU B 1 61 ? 11.883 -12.102 -16.469 1 97.69 61 LEU B O 1
ATOM 2232 N N . CYS B 1 62 ? 12.102 -12.188 -14.227 1 96.94 62 CYS B N 1
ATOM 2233 C CA . CYS B 1 62 ? 12.82 -13.453 -14.289 1 96.94 62 CYS B CA 1
ATOM 2234 C C . CYS B 1 62 ? 11.844 -14.617 -14.453 1 96.94 62 CYS B C 1
ATOM 2236 O O . CYS B 1 62 ? 12.109 -15.555 -15.203 1 96.94 62 CYS B O 1
ATOM 2238 N N . THR B 1 63 ? 10.781 -14.586 -13.734 1 97.5 63 THR B N 1
ATOM 2239 C CA . THR B 1 63 ? 9.758 -15.625 -13.805 1 97.5 63 THR B CA 1
ATOM 2240 C C . THR B 1 63 ? 8.438 -15.125 -13.242 1 97.5 63 THR B C 1
ATOM 2242 O O . THR B 1 63 ? 8.406 -14.133 -12.508 1 97.5 63 THR B O 1
ATOM 2245 N N . VAL B 1 64 ? 7.387 -15.773 -13.664 1 98.69 64 VAL B N 1
ATOM 2246 C CA . VAL B 1 64 ? 6.047 -15.508 -13.148 1 98.69 64 VAL B CA 1
ATOM 2247 C C . VAL B 1 64 ? 5.426 -16.797 -12.617 1 98.69 64 VAL B C 1
ATOM 2249 O O . VAL B 1 64 ? 5.402 -17.812 -13.312 1 98.69 64 VAL B O 1
ATOM 2252 N N . TYR B 1 65 ? 5.004 -16.75 -11.367 1 98.88 65 TYR B N 1
ATOM 2253 C CA . TYR B 1 65 ? 4.172 -17.828 -10.828 1 98.88 65 TYR B CA 1
ATOM 2254 C C . TYR B 1 65 ? 2.691 -17.5 -11.008 1 98.88 65 TYR B C 1
ATOM 2256 O O . TYR B 1 65 ? 2.221 -16.438 -10.594 1 98.88 65 TYR B O 1
ATOM 2264 N N . VAL B 1 66 ? 1.981 -18.438 -11.641 1 98.81 66 VAL B N 1
ATOM 2265 C CA . VAL B 1 66 ? 0.573 -18.188 -11.93 1 98.81 66 VAL B CA 1
ATOM 2266 C C . VAL B 1 66 ? -0.284 -19.281 -11.297 1 98.81 66 VAL B C 1
ATOM 2268 O O . VAL B 1 66 ? -0.013 -20.484 -11.484 1 98.81 66 VAL B O 1
ATOM 2271 N N . SER B 1 67 ? -1.255 -18.828 -10.484 1 98.81 67 SER B N 1
ATOM 2272 C CA . SER B 1 67 ? -2.24 -19.797 -10.008 1 98.81 67 SER B CA 1
ATOM 2273 C C . SER B 1 67 ? -2.869 -20.562 -11.172 1 98.81 67 SER B C 1
ATOM 2275 O O . SER B 1 67 ? -3.17 -19.969 -12.219 1 98.81 67 SER B O 1
ATOM 2277 N N . PRO B 1 68 ? -3.197 -21.828 -11 1 97.88 68 PRO B N 1
ATOM 2278 C CA . PRO B 1 68 ? -3.709 -22.625 -12.117 1 97.88 68 PRO B CA 1
ATOM 2279 C C . PRO B 1 68 ? -5.176 -22.344 -12.422 1 97.88 68 PRO B C 1
ATOM 2281 O O . PRO B 1 68 ? -5.699 -22.781 -13.445 1 97.88 68 PRO B O 1
ATOM 2284 N N . ARG B 1 69 ? -5.871 -21.625 -11.586 1 98.56 69 ARG B N 1
ATOM 2285 C CA . ARG B 1 69 ? -7.266 -21.297 -11.867 1 98.56 69 ARG B CA 1
ATOM 2286 C C . ARG B 1 69 ? -7.383 -20.422 -13.102 1 98.56 69 ARG B C 1
ATOM 2288 O O . ARG B 1 69 ? -6.566 -19.516 -13.312 1 98.56 69 ARG B O 1
ATOM 2295 N N . GLN B 1 70 ? -8.422 -20.531 -13.859 1 98.69 70 GLN B N 1
ATOM 2296 C CA . GLN B 1 70 ? -8.539 -19.859 -15.148 1 98.69 70 GLN B CA 1
ATOM 2297 C C . GLN B 1 70 ? -8.57 -18.344 -14.969 1 98.69 70 GLN B C 1
ATOM 2299 O O . GLN B 1 70 ? -8.07 -17.609 -15.82 1 98.69 70 GLN B O 1
ATOM 2304 N N . ARG B 1 71 ? -9.172 -17.891 -13.914 1 98.75 71 ARG B N 1
ATOM 2305 C CA . ARG B 1 71 ? -9.25 -16.438 -13.688 1 98.75 71 ARG B CA 1
ATOM 2306 C C . ARG B 1 71 ? -7.863 -15.836 -13.539 1 98.75 71 ARG B C 1
ATOM 2308 O O . ARG B 1 71 ? -7.609 -14.727 -14.023 1 98.75 71 ARG B O 1
ATOM 2315 N N . ALA B 1 72 ? -6.934 -16.562 -12.883 1 98.75 72 ALA B N 1
ATOM 2316 C CA . ALA B 1 72 ? -5.559 -16.094 -12.742 1 98.75 72 ALA B CA 1
ATOM 2317 C C . ALA B 1 72 ? -4.789 -16.234 -14.055 1 98.75 72 ALA B C 1
ATOM 2319 O O . ALA B 1 72 ? -4.051 -15.328 -14.445 1 98.75 72 ALA B O 1
ATOM 2320 N N . HIS B 1 73 ? -5.027 -17.344 -14.695 1 98.12 73 HIS B N 1
ATOM 2321 C CA . HIS B 1 73 ? -4.367 -17.594 -15.969 1 98.12 73 HIS B CA 1
ATOM 2322 C C . HIS B 1 73 ? -4.758 -16.531 -17 1 98.12 73 HIS B C 1
ATOM 2324 O O . HIS B 1 73 ? -3.893 -15.953 -17.656 1 98.12 73 HIS B O 1
ATOM 2330 N N . LYS B 1 74 ? -6.027 -16.281 -17.109 1 98.56 74 LYS B N 1
ATOM 2331 C CA . LYS B 1 74 ? -6.527 -15.273 -18.047 1 98.56 74 LYS B CA 1
ATOM 2332 C C . LYS B 1 74 ? -5.988 -13.891 -17.688 1 98.56 74 LYS B C 1
ATOM 2334 O O . LYS B 1 74 ? -5.617 -13.125 -18.578 1 98.56 74 LYS B O 1
ATOM 2339 N N . THR B 1 75 ? -5.949 -13.578 -16.422 1 98.81 75 THR B N 1
ATOM 2340 C CA . THR B 1 75 ? -5.395 -12.305 -15.961 1 98.81 75 THR B CA 1
ATOM 2341 C C . THR B 1 75 ? -3.951 -12.148 -16.422 1 98.81 75 THR B C 1
ATOM 2343 O O . THR B 1 75 ? -3.578 -11.109 -16.969 1 98.81 75 THR B O 1
ATOM 2346 N N . PHE B 1 76 ? -3.182 -13.211 -16.297 1 98.69 76 PHE B N 1
ATOM 2347 C CA . PHE B 1 76 ? -1.782 -13.203 -16.703 1 98.69 76 PHE B CA 1
ATOM 2348 C C . PHE B 1 76 ? -1.652 -12.906 -18.188 1 98.69 76 PHE B C 1
ATOM 2350 O O . PHE B 1 76 ? -0.881 -12.031 -18.594 1 98.69 76 PHE B O 1
ATOM 2357 N N . HIS B 1 77 ? -2.461 -13.492 -18.906 1 98.06 77 HIS B N 1
ATOM 2358 C CA . HIS B 1 77 ? -2.336 -13.344 -20.344 1 98.06 77 HIS B CA 1
ATOM 2359 C C . HIS B 1 77 ? -2.826 -11.977 -20.812 1 98.06 77 HIS B C 1
ATOM 2361 O O . HIS B 1 77 ? -2.293 -11.414 -21.766 1 98.06 77 HIS B O 1
ATOM 2367 N N . ILE B 1 78 ? -3.824 -11.461 -20.125 1 98.31 78 ILE B N 1
ATOM 2368 C CA . ILE B 1 78 ? -4.289 -10.117 -20.453 1 98.31 78 ILE B CA 1
ATOM 2369 C C . ILE B 1 78 ? -3.203 -9.102 -20.109 1 98.31 78 ILE B C 1
ATOM 2371 O O . ILE B 1 78 ? -2.955 -8.164 -20.859 1 98.31 78 ILE B O 1
ATOM 2375 N N . LEU B 1 79 ? -2.498 -9.289 -19 1 97.81 79 LEU B N 1
ATOM 2376 C CA . LEU B 1 79 ? -1.455 -8.367 -18.547 1 97.81 79 LEU B CA 1
ATOM 2377 C C . LEU B 1 79 ? -0.371 -8.234 -19.609 1 97.81 79 LEU B C 1
ATOM 2379 O O . LEU B 1 79 ? 0.206 -7.156 -19.781 1 97.81 79 LEU B O 1
ATOM 2383 N N . PHE B 1 80 ? -0.152 -9.297 -20.375 1 97.81 80 PHE B N 1
ATOM 2384 C CA . PHE B 1 80 ? 0.99 -9.297 -21.281 1 97.81 80 PHE B CA 1
ATOM 2385 C C . PHE B 1 80 ? 0.536 -9.469 -22.719 1 97.81 80 PHE B C 1
ATOM 2387 O O . PHE B 1 80 ? 1.306 -9.93 -23.562 1 97.81 80 PHE B O 1
ATOM 2394 N N . GLU B 1 81 ? -0.664 -9.18 -22.938 1 95.81 81 GLU B N 1
ATOM 2395 C CA . GLU B 1 81 ? -1.23 -9.383 -24.266 1 95.81 81 GLU B CA 1
ATOM 2396 C C . GLU B 1 81 ? -0.571 -8.477 -25.297 1 95.81 81 GLU B C 1
ATOM 2398 O O . GLU B 1 81 ? -0.471 -8.828 -26.484 1 95.81 81 GLU B O 1
ATOM 2403 N N . ASN B 1 82 ? -0.042 -7.355 -24.875 1 93.06 82 ASN B N 1
ATOM 2404 C CA . ASN B 1 82 ? 0.481 -6.371 -25.812 1 93.06 82 ASN B CA 1
ATOM 2405 C C . ASN B 1 82 ? 2.006 -6.336 -25.797 1 93.06 82 ASN B C 1
ATOM 2407 O O . ASN B 1 82 ? 2.613 -5.352 -26.234 1 93.06 82 ASN B O 1
ATOM 2411 N N . VAL B 1 83 ? 2.588 -7.266 -25.25 1 93.88 83 VAL B N 1
ATOM 2412 C CA . VAL B 1 83 ? 4.047 -7.32 -25.281 1 93.88 83 VAL B CA 1
ATOM 2413 C C . VAL B 1 83 ? 4.504 -8.398 -26.266 1 93.88 83 VAL B C 1
ATOM 2415 O O . VAL B 1 83 ? 3.801 -9.383 -26.484 1 93.88 83 VAL B O 1
ATOM 2418 N N . PRO B 1 84 ? 5.625 -8.18 -26.891 1 91.56 84 PRO B N 1
ATOM 2419 C CA . PRO B 1 84 ? 6.066 -9.062 -27.969 1 91.56 84 PRO B CA 1
ATOM 2420 C C . PRO B 1 84 ? 6.238 -10.516 -27.516 1 91.56 84 PRO B C 1
ATOM 2422 O O . PRO B 1 84 ? 5.973 -11.438 -28.297 1 91.56 84 PRO B O 1
ATOM 2425 N N . LYS B 1 85 ? 6.711 -10.734 -26.297 1 92.31 85 LYS B N 1
ATOM 2426 C CA . LYS B 1 85 ? 6.945 -12.078 -25.781 1 92.31 85 LYS B CA 1
ATOM 2427 C C . LYS B 1 85 ? 6.406 -12.227 -24.359 1 92.31 85 LYS B C 1
ATOM 2429 O O . LYS B 1 85 ? 6.758 -11.445 -23.469 1 92.31 85 LYS B O 1
ATOM 2434 N N . VAL B 1 86 ? 5.559 -13.211 -24.219 1 93.62 86 VAL B N 1
ATOM 2435 C CA . VAL B 1 86 ? 5.035 -13.516 -22.891 1 93.62 86 VAL B CA 1
ATOM 2436 C C . VAL B 1 86 ? 6.172 -13.953 -21.984 1 93.62 86 VAL B C 1
ATOM 2438 O O . VAL B 1 86 ? 7 -14.781 -22.359 1 93.62 86 VAL B O 1
ATOM 2441 N N . PRO B 1 87 ? 6.211 -13.43 -20.828 1 96.31 87 PRO B N 1
ATOM 2442 C CA . PRO B 1 87 ? 7.305 -13.812 -19.922 1 96.31 87 PRO B CA 1
ATOM 2443 C C . PRO B 1 87 ? 7.258 -15.289 -19.531 1 96.31 87 PRO B C 1
ATOM 2445 O O . PRO B 1 87 ? 6.184 -15.898 -19.531 1 96.31 87 PRO B O 1
ATOM 2448 N N . ARG B 1 88 ? 8.484 -15.836 -19.219 1 96.62 88 ARG B N 1
ATOM 2449 C CA . ARG B 1 88 ? 8.539 -17.172 -18.641 1 96.62 88 ARG B CA 1
ATOM 2450 C C . ARG B 1 88 ? 7.617 -17.281 -17.438 1 96.62 88 ARG B C 1
ATOM 2452 O O . ARG B 1 88 ? 7.609 -16.406 -16.562 1 96.62 88 ARG B O 1
ATOM 2459 N N . HIS B 1 89 ? 6.793 -18.344 -17.469 1 97.81 89 HIS B N 1
ATOM 2460 C CA . HIS B 1 89 ? 5.867 -18.484 -16.359 1 97.81 89 HIS B CA 1
ATOM 2461 C C . HIS B 1 89 ? 5.602 -19.969 -16.047 1 97.81 89 HIS B C 1
ATOM 2463 O O . HIS B 1 89 ? 5.848 -20.828 -16.906 1 97.81 89 HIS B O 1
ATOM 2469 N N . VAL B 1 90 ? 5.223 -20.234 -14.828 1 97.81 90 VAL B N 1
ATOM 2470 C CA . VAL B 1 90 ? 4.871 -21.578 -14.391 1 97.81 90 VAL B CA 1
ATOM 2471 C C . VAL B 1 90 ? 3.504 -21.562 -13.711 1 97.81 90 VAL B C 1
ATOM 2473 O O . VAL B 1 90 ? 3.225 -20.688 -12.883 1 97.81 90 VAL B O 1
ATOM 2476 N N . LEU B 1 91 ? 2.645 -22.469 -14.188 1 98 91 LEU B N 1
ATOM 2477 C CA . LEU B 1 91 ? 1.42 -22.719 -13.43 1 98 91 LEU B CA 1
ATOM 2478 C C . LEU B 1 91 ? 1.703 -23.562 -12.203 1 98 91 LEU B C 1
ATOM 2480 O O . LEU B 1 91 ? 2.311 -24.641 -12.305 1 98 91 LEU B O 1
ATOM 2484 N N . THR B 1 92 ? 1.263 -23.062 -11.039 1 98.38 92 THR B N 1
ATOM 2485 C CA . THR B 1 92 ? 1.631 -23.812 -9.836 1 98.38 92 THR B CA 1
ATOM 2486 C C . THR B 1 92 ? 0.526 -23.734 -8.789 1 98.38 92 THR B C 1
ATOM 2488 O O . THR B 1 92 ? -0.051 -22.672 -8.57 1 98.38 92 THR B O 1
ATOM 2491 N N . GLU B 1 93 ? 0.342 -24.766 -8.062 1 98.31 93 GLU B N 1
ATOM 2492 C CA . GLU B 1 93 ? -0.631 -24.828 -6.973 1 98.31 93 GLU B CA 1
ATOM 2493 C C . GLU B 1 93 ? -0.141 -24.062 -5.75 1 98.31 93 GLU B C 1
ATOM 2495 O O . GLU B 1 93 ? -0.917 -23.797 -4.832 1 98.31 93 GLU B O 1
ATOM 2500 N N . GLU B 1 94 ? 1.042 -23.688 -5.688 1 98.31 94 GLU B N 1
ATOM 2501 C CA . GLU B 1 94 ? 1.568 -22.922 -4.562 1 98.31 94 GLU B CA 1
ATOM 2502 C C . GLU B 1 94 ? 0.982 -21.516 -4.523 1 98.31 94 GLU B C 1
ATOM 2504 O O . GLU B 1 94 ? 0.934 -20.891 -3.467 1 98.31 94 GLU B O 1
ATOM 2509 N N . ALA B 1 95 ? 0.55 -21.047 -5.695 1 98.44 95 ALA B N 1
ATOM 2510 C CA . ALA B 1 95 ? 0.003 -19.703 -5.797 1 98.44 95 ALA B CA 1
ATOM 2511 C C . ALA B 1 95 ? -1.521 -19.719 -5.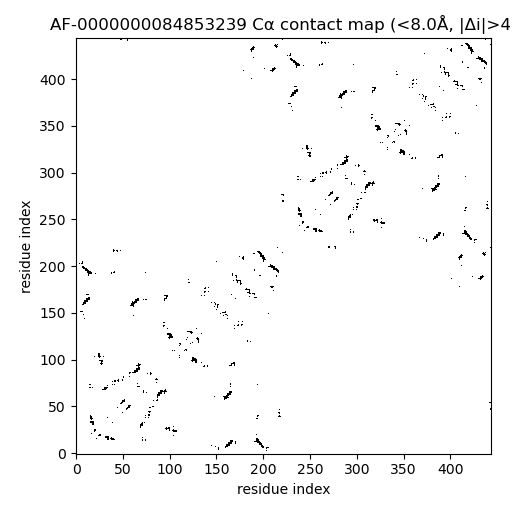727 1 98.44 95 ALA B C 1
ATOM 2513 O O . ALA B 1 95 ? -2.172 -18.688 -5.918 1 98.44 95 ALA B O 1
ATOM 2514 N N . ARG B 1 96 ? -2.066 -20.828 -5.414 1 98.56 96 ARG B N 1
ATOM 2515 C CA . ARG B 1 96 ? -3.521 -20.938 -5.375 1 98.56 96 ARG B CA 1
ATOM 2516 C C . ARG B 1 96 ? -4.098 -20.125 -4.215 1 98.56 96 ARG B C 1
ATOM 2518 O O . ARG B 1 96 ? -3.359 -19.703 -3.32 1 98.56 96 ARG B O 1
ATOM 2525 N N . GLU B 1 97 ? -5.41 -20 -4.277 1 98.56 97 GLU B N 1
ATOM 2526 C CA . GLU B 1 97 ? -6.117 -19.344 -3.182 1 98.56 97 GLU B CA 1
ATOM 2527 C C . GLU B 1 97 ? -6.219 -20.25 -1.964 1 98.56 97 GLU B C 1
ATOM 2529 O O . GLU B 1 97 ? -5.922 -21.438 -2.051 1 98.56 97 GLU B O 1
ATOM 2534 N N . TRP B 1 98 ? -6.508 -19.547 -0.849 1 98.31 98 TRP B N 1
ATOM 2535 C CA . TRP B 1 98 ? -6.832 -20.281 0.371 1 98.31 98 TRP B CA 1
ATOM 2536 C C . TRP B 1 98 ? -7.875 -21.359 0.099 1 98.31 98 TRP B C 1
ATOM 2538 O O . TRP B 1 98 ? -8.828 -21.125 -0.652 1 98.31 98 TRP B O 1
ATOM 2548 N N . ASP B 1 99 ? -7.625 -22.562 0.561 1 98.19 99 ASP B N 1
ATOM 2549 C CA . ASP B 1 99 ? -8.633 -23.609 0.47 1 98.19 99 ASP B CA 1
ATOM 2550 C C . ASP B 1 99 ? -9.742 -23.406 1.502 1 98.19 99 ASP B C 1
ATOM 2552 O O . ASP B 1 99 ? -9.531 -23.625 2.695 1 98.19 99 ASP B O 1
ATOM 2556 N N . TYR B 1 100 ? -10.898 -23.047 1.037 1 97.81 100 TYR B N 1
ATOM 2557 C CA . TYR B 1 100 ? -11.977 -22.656 1.938 1 97.81 100 TYR B CA 1
ATOM 2558 C C . TYR B 1 100 ? -12.758 -23.875 2.41 1 97.81 100 TYR B C 1
ATOM 2560 O O . TYR B 1 100 ? -13.68 -23.75 3.227 1 97.81 100 TYR B O 1
ATOM 2568 N N . GLY B 1 101 ? -12.484 -25.031 1.841 1 97.44 101 GLY B N 1
ATOM 2569 C CA . GLY B 1 101 ? -13.117 -26.266 2.279 1 97.44 101 GLY B CA 1
ATOM 2570 C C . GLY B 1 101 ? -14.633 -26.219 2.205 1 97.44 101 GLY B C 1
ATOM 2571 O O . GLY B 1 101 ? -15.195 -25.891 1.157 1 97.44 101 GLY B O 1
ATOM 2572 N N . GLU B 1 102 ? -15.25 -26.406 3.326 1 96.88 102 GLU B N 1
ATOM 2573 C CA . GLU B 1 102 ? -16.703 -26.5 3.414 1 96.88 102 GLU B CA 1
ATOM 2574 C C . GLU B 1 102 ? -17.359 -25.156 3.143 1 96.88 102 GLU B C 1
ATOM 2576 O O . GLU B 1 102 ? -18.562 -25.078 2.918 1 96.88 102 GLU B O 1
ATOM 2581 N N . PHE B 1 103 ? -16.625 -24.109 3.129 1 97.12 103 PHE B N 1
ATOM 2582 C CA . PHE B 1 103 ? -17.203 -22.781 3.016 1 97.12 103 PHE B CA 1
ATOM 2583 C C . PHE B 1 103 ? -17.047 -22.234 1.604 1 97.12 103 PHE B C 1
ATOM 2585 O O . PHE B 1 103 ? -17.422 -21.094 1.325 1 97.12 103 PHE B O 1
ATOM 2592 N N . GLU B 1 104 ? -16.469 -23.062 0.678 1 97.31 104 GLU B N 1
ATOM 2593 C CA . GLU B 1 104 ? -16.375 -22.688 -0.728 1 97.31 104 GLU B CA 1
ATOM 2594 C C . GLU B 1 104 ? -17.719 -22.219 -1.276 1 97.31 104 GLU B C 1
ATOM 2596 O O . GLU B 1 104 ? -18.734 -22.875 -1.08 1 97.31 104 GLU B O 1
ATOM 2601 N N . GLY B 1 105 ? -17.688 -21.047 -1.839 1 97.25 105 GLY B N 1
ATOM 2602 C CA . GLY B 1 105 ? -18.875 -20.531 -2.512 1 97.25 105 GLY B CA 1
ATOM 2603 C C . GLY B 1 105 ? -19.812 -19.797 -1.586 1 97.25 105 GLY B C 1
ATOM 2604 O O . GLY B 1 105 ? -20.812 -19.219 -2.035 1 97.25 105 GLY B O 1
ATOM 2605 N N . LEU B 1 106 ? -19.484 -19.75 -0.331 1 97.12 106 LEU B N 1
ATOM 2606 C CA . LEU B 1 106 ? -20.359 -19.078 0.625 1 97.12 106 LEU B CA 1
ATOM 2607 C C . LEU B 1 106 ? -19.875 -17.656 0.915 1 97.12 106 LEU B C 1
ATOM 2609 O O . LEU B 1 106 ? -18.672 -17.391 0.836 1 97.12 106 LEU B O 1
ATOM 2613 N N . ARG B 1 107 ? -20.859 -16.859 1.222 1 95.94 107 ARG B N 1
ATOM 2614 C CA . ARG B 1 107 ? -20.531 -15.539 1.736 1 95.94 107 ARG B CA 1
ATOM 2615 C C . ARG B 1 107 ? -20.25 -15.586 3.236 1 95.94 107 ARG B C 1
ATOM 2617 O O . ARG B 1 107 ? -20.734 -16.484 3.932 1 95.94 107 ARG B O 1
ATOM 2624 N N . THR B 1 108 ? -19.531 -14.602 3.682 1 94.06 108 THR B N 1
ATOM 2625 C CA . THR B 1 108 ? -19.188 -14.547 5.098 1 94.06 108 THR B CA 1
ATOM 2626 C C . THR B 1 108 ? -20.438 -14.578 5.965 1 94.06 108 THR B C 1
ATOM 2628 O O . THR B 1 108 ? -20.484 -15.281 6.977 1 94.06 108 THR B O 1
ATOM 2631 N N . ALA B 1 109 ? -21.453 -13.852 5.559 1 93.5 109 ALA B N 1
ATOM 2632 C CA . ALA B 1 109 ? -22.688 -13.797 6.328 1 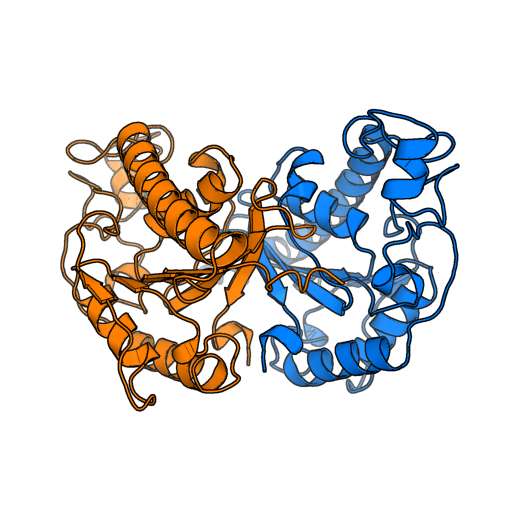93.5 109 ALA B CA 1
ATOM 2633 C C . ALA B 1 109 ? -23.328 -15.18 6.445 1 93.5 109 ALA B C 1
ATOM 2635 O O . ALA B 1 109 ? -23.828 -15.555 7.508 1 93.5 109 ALA B O 1
ATOM 2636 N N . GLU B 1 110 ? -23.281 -15.953 5.375 1 96.44 110 GLU B N 1
ATOM 2637 C CA . GLU B 1 110 ? -23.812 -17.312 5.371 1 96.44 110 GLU B CA 1
ATOM 2638 C C . GLU B 1 110 ? -23 -18.234 6.273 1 96.44 110 GLU B C 1
ATOM 2640 O O . GLU B 1 110 ? -23.562 -19.094 6.961 1 96.44 110 GLU B O 1
ATOM 2645 N N . ILE B 1 111 ? -21.703 -18.078 6.25 1 95.88 111 ILE B N 1
ATOM 2646 C CA . ILE B 1 111 ? -20.812 -18.875 7.074 1 95.88 111 ILE B CA 1
ATOM 2647 C C . ILE B 1 111 ? -21.094 -18.609 8.555 1 95.88 111 ILE B C 1
ATOM 2649 O O . ILE B 1 111 ? -21.188 -19.547 9.352 1 95.88 111 ILE B O 1
ATOM 2653 N N . LEU B 1 112 ? -21.25 -17.328 8.883 1 94.62 112 LEU B N 1
ATOM 2654 C CA . LEU B 1 112 ? -21.438 -16.953 10.281 1 94.62 112 LEU B CA 1
ATOM 2655 C C . LEU B 1 112 ? -22.797 -17.453 10.789 1 94.62 112 LEU B C 1
ATOM 2657 O O . LEU B 1 112 ? -22.953 -17.703 11.984 1 94.62 112 LEU B O 1
ATOM 2661 N N . GLU B 1 113 ? -23.781 -17.594 9.914 1 95.81 113 GLU B N 1
ATOM 2662 C CA . GLU B 1 113 ? -25.047 -18.203 10.289 1 95.81 113 GLU B CA 1
ATOM 2663 C C . GLU B 1 113 ? -24.875 -19.656 10.688 1 95.81 113 GLU B C 1
ATOM 2665 O O . GLU B 1 113 ? -25.5 -20.125 11.641 1 95.81 113 GLU B O 1
ATOM 2670 N N . ARG B 1 114 ? -24.016 -20.359 10.031 1 93.12 114 ARG B N 1
ATOM 2671 C CA . ARG B 1 114 ? -23.781 -21.781 10.25 1 93.12 114 ARG B CA 1
ATOM 2672 C C . ARG B 1 114 ? -22.781 -21.984 11.375 1 93.12 114 ARG B C 1
ATOM 2674 O O . ARG B 1 114 ? -22.828 -23 12.078 1 93.12 114 ARG B O 1
ATOM 2681 N N . SER B 1 115 ? -21.828 -21.078 11.539 1 93.88 115 SER B N 1
ATOM 2682 C CA . SER B 1 115 ? -20.75 -21.156 12.516 1 93.88 115 SER B CA 1
ATOM 2683 C C . SER B 1 115 ? -20.531 -19.812 13.211 1 93.88 115 SER B C 1
ATOM 2685 O O . SER B 1 115 ? -19.562 -19.125 12.93 1 93.88 115 SER B O 1
ATOM 2687 N N . PRO B 1 116 ? -21.375 -19.547 14.133 1 94.56 116 PRO B N 1
ATOM 2688 C CA . PRO B 1 116 ? -21.25 -18.266 14.82 1 94.56 116 PRO B CA 1
ATOM 2689 C C . PRO B 1 116 ? -19.891 -18.062 15.484 1 94.56 116 PRO B C 1
ATOM 2691 O O . PRO B 1 116 ? -19.375 -19 16.109 1 94.56 116 PRO B O 1
ATOM 2694 N N . GLY B 1 117 ? -19.312 -16.953 15.25 1 94.06 117 GLY B N 1
ATOM 2695 C CA . GLY B 1 117 ? -18.047 -16.609 15.883 1 94.06 117 GLY B CA 1
ATOM 2696 C C . GLY B 1 117 ? -16.828 -17.047 15.078 1 94.06 117 GLY B C 1
ATOM 2697 O O . GLY B 1 117 ? -15.695 -16.75 15.453 1 94.06 117 GLY B O 1
ATOM 2698 N N . TRP B 1 118 ? -17.062 -17.703 13.977 1 94.31 118 TRP B N 1
ATOM 2699 C CA . TRP B 1 118 ? -15.977 -18.156 13.102 1 94.31 118 TRP B CA 1
ATOM 2700 C C . TRP B 1 118 ? -15.195 -16.984 12.539 1 94.31 118 TRP B C 1
ATOM 2702 O O . TRP B 1 118 ? -15.789 -15.961 12.172 1 94.31 118 TRP B O 1
ATOM 2712 N N . ASN B 1 119 ? -13.922 -17.141 12.57 1 95 119 ASN B N 1
ATOM 2713 C CA . ASN B 1 119 ? -13.016 -16.219 11.922 1 95 119 ASN B CA 1
ATOM 2714 C C . ASN B 1 119 ? -11.977 -16.953 11.07 1 95 119 ASN B C 1
ATOM 2716 O O . ASN B 1 119 ? -11.086 -17.609 11.609 1 95 119 ASN B O 1
ATOM 2720 N N . GLY B 1 120 ? -12.047 -16.781 9.836 1 94.69 120 GLY B N 1
ATOM 2721 C CA . GLY B 1 120 ? -11.18 -17.5 8.914 1 94.69 120 GLY B CA 1
ATOM 2722 C C . GLY B 1 120 ? -9.703 -17.234 9.156 1 94.69 120 GLY B C 1
ATOM 2723 O O . GLY B 1 120 ? -8.859 -18.094 8.898 1 94.69 120 GLY B O 1
ATOM 2724 N N . TRP B 1 121 ? -9.391 -16.109 9.688 1 95.25 121 TRP B N 1
ATOM 2725 C CA . TRP B 1 121 ? -8.008 -15.688 9.844 1 95.25 121 TRP B CA 1
ATOM 2726 C C . TRP B 1 121 ? -7.406 -16.266 11.125 1 95.25 121 TRP B C 1
ATOM 2728 O O . TRP B 1 121 ? -6.188 -16.219 11.32 1 95.25 121 TRP B O 1
ATOM 2738 N N . THR B 1 122 ? -8.219 -16.766 11.984 1 93.88 122 THR B N 1
ATOM 2739 C CA . THR B 1 122 ? -7.738 -17.422 13.203 1 93.88 122 THR B CA 1
ATOM 2740 C C . THR B 1 122 ? -8.07 -18.906 13.188 1 93.88 122 THR B C 1
ATOM 2742 O O . THR B 1 122 ? -7.277 -19.734 13.641 1 93.88 122 THR B O 1
ATOM 2745 N N . ASP B 1 123 ? -9.188 -19.219 12.586 1 94.44 123 ASP B N 1
ATOM 2746 C CA . ASP B 1 123 ? -9.703 -20.578 12.695 1 94.44 123 ASP B CA 1
ATOM 2747 C C . ASP B 1 123 ? -9.383 -21.391 11.438 1 94.44 123 ASP B C 1
ATOM 2749 O O . ASP B 1 123 ? -9.461 -22.625 11.453 1 94.44 123 ASP B O 1
ATOM 2753 N N . GLY B 1 124 ? -9.055 -20.734 10.422 1 95.69 124 GLY B N 1
ATOM 2754 C CA . GLY B 1 124 ? -8.969 -21.422 9.148 1 95.69 124 GLY B CA 1
ATOM 2755 C C . GLY B 1 124 ? -10.32 -21.891 8.633 1 95.69 124 GLY B C 1
ATOM 2756 O O . GLY B 1 124 ? -11.352 -21.297 8.945 1 95.69 124 GLY B O 1
ATOM 2757 N N . TYR B 1 125 ? -10.227 -22.891 7.73 1 96.56 125 TYR B N 1
ATOM 2758 C CA . TYR B 1 125 ? -11.469 -23.328 7.102 1 96.56 125 TYR B CA 1
ATOM 2759 C C . TYR B 1 125 ? -11.633 -24.844 7.23 1 96.56 125 TYR B C 1
ATOM 2761 O O . TYR B 1 125 ? -10.766 -25.609 6.789 1 96.56 125 TYR B O 1
ATOM 2769 N N . PRO B 1 126 ? -12.781 -25.234 7.82 1 96 126 PRO B N 1
ATOM 2770 C CA . PRO B 1 126 ? -13.016 -26.688 7.934 1 96 126 PRO B CA 1
ATOM 2771 C C . PRO B 1 126 ? -13 -27.391 6.582 1 96 126 PRO B C 1
ATOM 2773 O O . PRO B 1 126 ? -13.617 -26.906 5.625 1 96 126 PRO B O 1
ATOM 2776 N N . GLY B 1 127 ? -12.273 -28.531 6.586 1 96.81 127 GLY B N 1
ATOM 2777 C CA . GLY B 1 127 ? -12.188 -29.281 5.34 1 96.81 127 GLY B CA 1
ATOM 2778 C C . GLY B 1 127 ? -11.266 -28.641 4.324 1 96.81 127 GLY B C 1
ATOM 2779 O O . GLY B 1 127 ? -11.102 -29.156 3.217 1 96.81 127 GLY B O 1
ATOM 2780 N N . GLY B 1 128 ? -10.688 -27.5 4.676 1 97.56 128 GLY B N 1
ATOM 2781 C CA . GLY B 1 128 ? -9.75 -26.766 3.838 1 97.56 128 GLY B CA 1
ATOM 2782 C C . GLY B 1 128 ? -8.375 -26.625 4.473 1 97.56 128 GLY B C 1
ATOM 2783 O O . GLY B 1 128 ? -7.816 -27.594 4.984 1 97.56 128 GLY B O 1
ATOM 2784 N N . GLU B 1 129 ? -7.852 -25.469 4.371 1 97.56 129 GLU B N 1
ATOM 2785 C CA . GLU B 1 129 ? -6.52 -25.172 4.891 1 97.56 129 GLU B CA 1
ATOM 2786 C C . GLU B 1 129 ? -6.598 -24.406 6.199 1 97.56 129 GLU B C 1
ATOM 2788 O O . GLU B 1 129 ? -7.402 -23.469 6.332 1 97.56 129 GLU B O 1
ATOM 2793 N N . SER B 1 130 ? -5.77 -24.766 7.121 1 97.5 130 SER B N 1
ATOM 2794 C CA . SER B 1 130 ? -5.59 -23.969 8.32 1 97.5 130 SER B CA 1
ATOM 2795 C C . SER B 1 130 ? -4.773 -22.703 8.023 1 97.5 130 SER B C 1
ATOM 2797 O O . SER B 1 130 ? -4.176 -22.594 6.953 1 97.5 130 SER B O 1
ATOM 2799 N N . VAL B 1 131 ? -4.836 -21.812 8.961 1 97.31 131 VAL B N 1
ATOM 2800 C CA . VAL B 1 131 ? -4.039 -20.594 8.82 1 97.31 131 VAL B CA 1
ATOM 2801 C C . VAL B 1 131 ? -2.557 -20.953 8.742 1 97.31 131 VAL B C 1
ATOM 2803 O O . VAL B 1 131 ? -1.82 -20.406 7.922 1 97.31 131 VAL B O 1
ATOM 2806 N N . GLU B 1 132 ? -2.129 -21.875 9.539 1 97.44 132 GLU B N 1
ATOM 2807 C CA . GLU B 1 132 ? -0.733 -22.297 9.578 1 97.44 132 GLU B CA 1
ATOM 2808 C C . GLU B 1 132 ? -0.311 -22.938 8.258 1 97.44 132 GLU B C 1
ATOM 2810 O O . GLU B 1 132 ? 0.812 -22.734 7.793 1 97.44 132 GLU B O 1
ATOM 2815 N N . GLU B 1 133 ? -1.192 -23.734 7.746 1 98 133 GLU B N 1
ATOM 2816 C CA . GLU B 1 133 ? -0.898 -24.375 6.469 1 98 133 GLU B CA 1
ATOM 2817 C C . GLU B 1 133 ? -0.736 -23.344 5.359 1 98 133 GLU B C 1
ATOM 2819 O O . GLU B 1 133 ? 0.199 -23.422 4.559 1 98 133 GLU B O 1
ATOM 2824 N N . LEU B 1 134 ? -1.656 -22.406 5.309 1 98.06 134 LEU B N 1
ATOM 2825 C CA . LEU B 1 134 ? -1.55 -21.344 4.324 1 98.06 134 LEU B CA 1
ATOM 2826 C C . LEU B 1 134 ? -0.27 -20.531 4.531 1 98.06 134 LEU B C 1
ATOM 2828 O O . LEU B 1 134 ? 0.448 -20.25 3.57 1 98.06 134 LEU B O 1
ATOM 2832 N N . GLN B 1 135 ? -0.019 -20.172 5.77 1 98.06 135 GLN B N 1
ATOM 2833 C CA . GLN B 1 135 ? 1.184 -19.406 6.078 1 98.06 135 GLN B CA 1
ATOM 2834 C C . GLN B 1 135 ? 2.439 -20.141 5.625 1 98.06 135 GLN B C 1
ATOM 2836 O O . GLN B 1 135 ? 3.334 -19.547 5.023 1 98.06 135 GLN B O 1
ATOM 2841 N N . SER B 1 136 ? 2.498 -21.422 5.914 1 98.38 136 SER B N 1
ATOM 2842 C CA . SER B 1 136 ? 3.658 -22.219 5.531 1 98.38 136 SER B CA 1
ATOM 2843 C C . SER B 1 136 ? 3.836 -22.234 4.02 1 98.38 136 SER B C 1
ATOM 2845 O O . SER B 1 136 ? 4.957 -22.125 3.518 1 98.38 136 SER B O 1
ATOM 2847 N N . ARG B 1 137 ? 2.764 -22.453 3.332 1 98.44 137 ARG B N 1
ATOM 2848 C CA . ARG B 1 137 ? 2.82 -22.453 1.874 1 98.44 137 ARG B CA 1
ATOM 2849 C C . ARG B 1 137 ? 3.268 -21.094 1.338 1 98.44 137 ARG B C 1
ATOM 2851 O O . ARG B 1 137 ? 4.137 -21.031 0.468 1 98.44 137 ARG B O 1
ATOM 2858 N N . VAL B 1 138 ? 2.73 -20.031 1.901 1 98.75 138 VAL B N 1
ATOM 2859 C CA . VAL B 1 138 ? 3.078 -18.688 1.492 1 98.75 138 VAL B CA 1
ATOM 2860 C C . VAL B 1 138 ? 4.551 -18.406 1.792 1 98.75 138 VAL B C 1
ATOM 2862 O O . VAL B 1 138 ? 5.27 -17.859 0.953 1 98.75 138 VAL B O 1
ATOM 2865 N N . ASP B 1 139 ? 4.996 -18.828 2.963 1 98.81 139 ASP B N 1
ATOM 2866 C CA . ASP B 1 139 ? 6.391 -18.641 3.34 1 98.81 139 ASP B CA 1
ATOM 2867 C C . ASP B 1 139 ? 7.324 -19.375 2.381 1 98.81 139 ASP B C 1
ATOM 2869 O O . ASP B 1 139 ? 8.398 -18.859 2.047 1 98.81 139 ASP B O 1
ATOM 2873 N N . SER B 1 140 ? 6.898 -20.516 1.959 1 98.75 140 SER B N 1
ATOM 2874 C CA . SER B 1 140 ? 7.699 -21.281 1.002 1 98.75 140 SER B CA 1
ATOM 2875 C C . SER B 1 140 ? 7.809 -20.547 -0.332 1 98.75 140 SER B C 1
ATOM 2877 O O . SER B 1 140 ? 8.875 -20.516 -0.945 1 98.75 140 SER B O 1
ATOM 2879 N N . VAL B 1 141 ? 6.746 -19.984 -0.78 1 98.81 141 VAL B N 1
ATOM 2880 C CA . VAL B 1 141 ? 6.746 -19.203 -2.014 1 98.81 141 VAL B CA 1
ATOM 2881 C C . VAL B 1 141 ? 7.668 -18 -1.861 1 98.81 141 VAL B C 1
ATOM 2883 O O . VAL B 1 141 ? 8.461 -17.688 -2.76 1 98.81 141 VAL B O 1
ATOM 2886 N N . ILE B 1 142 ? 7.605 -17.297 -0.752 1 98.88 142 ILE B N 1
ATOM 2887 C CA . ILE B 1 142 ? 8.445 -16.141 -0.484 1 98.88 142 ILE B CA 1
ATOM 2888 C C . ILE B 1 142 ? 9.914 -16.547 -0.515 1 98.88 142 ILE B C 1
ATOM 2890 O O . ILE B 1 142 ? 10.758 -15.812 -1.052 1 98.88 142 ILE B O 1
ATOM 2894 N N . GLU B 1 143 ? 10.211 -17.703 0.032 1 98.75 143 GLU B N 1
ATOM 2895 C CA . GLU B 1 143 ? 11.594 -18.188 0.032 1 98.75 143 GLU B CA 1
ATOM 2896 C C . GLU B 1 143 ? 12.102 -18.391 -1.391 1 98.75 143 GLU B C 1
ATOM 2898 O O . GLU B 1 143 ? 13.266 -18.078 -1.686 1 98.75 143 GLU B O 1
ATOM 2903 N N . LYS B 1 144 ? 11.297 -18.922 -2.223 1 98.62 144 LYS B N 1
ATOM 2904 C CA . LYS B 1 144 ? 11.68 -19.094 -3.621 1 98.62 144 LYS B CA 1
ATOM 2905 C C . LYS B 1 144 ? 11.938 -17.75 -4.293 1 98.62 144 LYS B C 1
ATOM 2907 O O . LYS B 1 144 ? 12.914 -17.594 -5.023 1 98.62 144 LYS B O 1
ATOM 2912 N N . VAL B 1 145 ? 11.039 -16.797 -4.051 1 98.81 145 VAL B N 1
ATOM 2913 C CA . VAL B 1 145 ? 11.203 -15.453 -4.609 1 98.81 145 VAL B CA 1
ATOM 2914 C C . VAL B 1 145 ? 12.523 -14.852 -4.121 1 98.81 145 VAL B C 1
ATOM 2916 O O . VAL B 1 145 ? 13.281 -14.281 -4.91 1 98.81 145 VAL B O 1
ATOM 2919 N N . ARG B 1 146 ? 12.812 -15 -2.861 1 98.62 146 ARG B N 1
ATOM 2920 C CA . ARG B 1 146 ? 14.023 -14.453 -2.27 1 98.62 146 ARG B CA 1
ATOM 2921 C C . ARG B 1 146 ? 15.273 -15.078 -2.889 1 98.62 146 ARG B C 1
ATOM 2923 O O . ARG B 1 146 ? 16.297 -14.414 -3.033 1 98.62 146 ARG B O 1
ATOM 2930 N N . ALA B 1 147 ? 15.141 -16.312 -3.182 1 98.56 147 ALA B N 1
ATOM 2931 C CA . ALA B 1 147 ? 16.266 -16.984 -3.834 1 98.56 147 ALA B CA 1
ATOM 2932 C C . ALA B 1 147 ? 16.562 -16.359 -5.195 1 98.56 147 ALA B C 1
ATOM 2934 O O . ALA B 1 147 ? 17.719 -16.109 -5.535 1 98.56 147 ALA B O 1
ATOM 2935 N N . TYR B 1 148 ? 15.539 -16.078 -5.969 1 98.38 148 TYR B N 1
ATOM 2936 C CA . TYR B 1 148 ? 15.727 -15.391 -7.238 1 98.38 148 TYR B CA 1
ATOM 2937 C C . TYR B 1 148 ? 16.312 -14 -7.027 1 98.38 148 TYR B C 1
ATOM 2939 O O . TYR B 1 148 ? 17.203 -13.578 -7.758 1 98.38 148 TYR B O 1
ATOM 2947 N N . HIS B 1 149 ? 15.758 -13.297 -6.039 1 98.62 149 HIS B N 1
ATOM 2948 C CA . HIS B 1 149 ? 16.234 -11.945 -5.75 1 98.62 149 HIS B CA 1
ATOM 2949 C C . HIS B 1 149 ? 17.703 -11.945 -5.367 1 98.62 149 HIS B C 1
ATOM 2951 O O . HIS B 1 149 ? 18.453 -11.062 -5.777 1 98.62 149 HIS B O 1
ATOM 2957 N N . ARG B 1 150 ? 18.094 -12.922 -4.586 1 97.94 150 ARG B N 1
ATOM 2958 C CA . ARG B 1 150 ? 19.5 -13.039 -4.215 1 97.94 150 ARG B CA 1
ATOM 2959 C C . ARG B 1 150 ? 20.359 -13.312 -5.438 1 97.94 150 ARG B C 1
ATOM 2961 O O . ARG B 1 150 ? 21.438 -12.727 -5.594 1 97.94 150 ARG B O 1
ATOM 2968 N N . GLN B 1 151 ? 19.906 -14.234 -6.289 1 97.75 151 GLN B N 1
ATOM 2969 C CA . GLN B 1 151 ? 20.641 -14.562 -7.504 1 97.75 151 GLN B CA 1
ATOM 2970 C C . GLN B 1 151 ? 20.828 -13.336 -8.383 1 97.75 151 GLN B C 1
ATOM 2972 O O . GLN B 1 151 ? 21.922 -13.125 -8.938 1 97.75 151 GLN B O 1
ATOM 2977 N N . TYR B 1 152 ? 19.875 -12.523 -8.469 1 97.94 152 TYR B N 1
ATOM 2978 C CA . TYR B 1 152 ? 20 -11.297 -9.242 1 97.94 152 TYR B CA 1
ATOM 2979 C C . TYR B 1 152 ? 20.922 -10.297 -8.547 1 97.94 152 TYR B C 1
ATOM 2981 O O . TYR B 1 152 ? 21.906 -9.852 -9.125 1 97.94 152 TYR B O 1
ATOM 2989 N N . TYR B 1 153 ? 20.594 -10.055 -7.324 1 97.44 153 TYR B N 1
ATOM 2990 C CA . TYR B 1 153 ? 21.203 -8.922 -6.633 1 97.44 153 TYR B CA 1
ATOM 2991 C C . TYR B 1 153 ? 22.672 -9.203 -6.336 1 97.44 153 TYR B C 1
ATOM 2993 O O . TYR B 1 153 ? 23.516 -8.32 -6.488 1 97.44 153 TYR B O 1
ATOM 3001 N N . GLU B 1 154 ? 23.016 -10.391 -5.957 1 95.75 154 GLU B N 1
ATOM 3002 C CA . GLU B 1 154 ? 24.375 -10.734 -5.551 1 95.75 154 GLU B CA 1
ATOM 3003 C C . GLU B 1 154 ? 25.188 -11.289 -6.719 1 95.75 154 GLU B C 1
ATOM 3005 O O . GLU B 1 154 ? 26.391 -11.078 -6.805 1 95.75 154 GLU B O 1
ATOM 3010 N N . GLU B 1 155 ? 24.469 -12.016 -7.668 1 95 155 GLU B N 1
ATOM 3011 C CA . GLU B 1 155 ? 25.203 -12.758 -8.695 1 95 155 GLU B CA 1
ATOM 3012 C C . GLU B 1 155 ? 24.938 -12.18 -10.086 1 95 155 GLU B C 1
ATOM 3014 O O . GLU B 1 155 ? 25.75 -12.344 -10.992 1 95 155 GLU B O 1
ATOM 3019 N N . GLY B 1 156 ? 23.859 -11.648 -10.273 1 94.38 156 GLY B N 1
ATOM 3020 C CA . GLY B 1 156 ? 23.5 -11.102 -11.578 1 94.38 156 GLY B CA 1
ATOM 3021 C C . GLY B 1 156 ? 23.25 -12.164 -12.625 1 94.38 156 GLY B C 1
ATOM 3022 O O . GLY B 1 156 ? 23.562 -11.969 -13.805 1 94.38 156 GLY B O 1
ATOM 3023 N N . THR B 1 157 ? 22.672 -13.289 -12.141 1 94.56 157 THR B N 1
ATOM 3024 C CA . THR B 1 157 ? 22.578 -14.438 -13.039 1 94.56 157 THR B CA 1
ATOM 3025 C C . THR B 1 157 ? 21.172 -14.562 -13.609 1 94.56 157 THR B C 1
ATOM 3027 O O . THR B 1 157 ? 20.938 -15.328 -14.547 1 94.56 157 THR B O 1
ATOM 3030 N N . VAL B 1 158 ? 20.234 -13.891 -13.055 1 95.81 158 VAL B N 1
ATOM 3031 C CA . VAL B 1 158 ? 18.859 -13.875 -13.547 1 95.81 158 VAL B CA 1
ATOM 3032 C C . VAL B 1 158 ? 18.344 -12.438 -13.633 1 95.81 158 VAL B C 1
ATOM 3034 O O . VAL B 1 158 ? 19.031 -11.508 -13.188 1 95.81 158 VAL B O 1
ATOM 3037 N N . SER B 1 159 ? 17.141 -12.297 -14.211 1 96.5 159 SER B N 1
ATOM 3038 C CA . SER B 1 159 ? 16.547 -10.969 -14.273 1 96.5 159 SER B CA 1
ATOM 3039 C C . SER B 1 159 ? 16.047 -10.516 -12.906 1 96.5 159 SER B C 1
ATOM 3041 O O . SER B 1 159 ? 15.922 -11.328 -11.992 1 96.5 159 SER B O 1
ATOM 3043 N N . ARG B 1 160 ? 15.68 -9.352 -12.812 1 96.81 160 ARG B N 1
ATOM 3044 C CA . ARG B 1 160 ? 15.523 -8.602 -11.57 1 96.81 160 ARG B CA 1
ATOM 3045 C C . ARG B 1 160 ? 14.258 -9.016 -10.828 1 96.81 160 ARG B C 1
ATOM 3047 O O . ARG B 1 160 ? 14.312 -9.359 -9.648 1 96.81 160 ARG B O 1
ATOM 3054 N N . ASP B 1 161 ? 13.133 -9.055 -11.492 1 98.56 161 ASP B N 1
ATOM 3055 C CA . ASP B 1 161 ? 11.828 -9.031 -10.836 1 98.56 161 ASP B CA 1
ATOM 3056 C C . ASP B 1 161 ? 11.156 -10.406 -10.898 1 98.56 161 ASP B C 1
ATOM 3058 O O . ASP B 1 161 ? 11.438 -11.195 -11.797 1 98.56 161 ASP B O 1
ATOM 3062 N N . VAL B 1 162 ? 10.305 -10.711 -9.969 1 98.88 162 VAL B N 1
ATOM 3063 C CA . VAL B 1 162 ? 9.406 -11.859 -9.953 1 98.88 162 VAL B CA 1
ATOM 3064 C C . VAL B 1 162 ? 7.957 -11.383 -9.875 1 98.88 162 VAL B C 1
ATOM 3066 O O . VAL B 1 162 ? 7.672 -10.336 -9.281 1 98.88 162 VAL B O 1
ATOM 3069 N N . MET B 1 163 ? 7.09 -12.094 -10.516 1 98.88 163 MET B N 1
ATOM 3070 C CA . MET B 1 163 ? 5.664 -11.789 -10.43 1 98.88 163 MET B CA 1
ATOM 3071 C C . MET B 1 163 ? 4.875 -13.016 -9.992 1 98.88 163 MET B C 1
ATOM 3073 O O . MET B 1 163 ? 5.211 -14.141 -10.367 1 98.88 163 MET B O 1
ATOM 3077 N N . ILE B 1 164 ? 3.857 -12.797 -9.156 1 98.94 164 ILE B N 1
ATOM 3078 C CA . ILE B 1 164 ? 2.891 -13.828 -8.789 1 98.94 164 ILE B CA 1
ATOM 3079 C C . ILE B 1 164 ? 1.48 -13.359 -9.148 1 98.94 164 ILE B C 1
ATOM 3081 O O . ILE B 1 164 ? 1.037 -12.305 -8.688 1 98.94 164 ILE B O 1
ATOM 3085 N N . VAL B 1 165 ? 0.815 -14.07 -10.023 1 98.94 165 VAL B N 1
ATOM 3086 C CA . VAL B 1 165 ? -0.587 -13.828 -10.344 1 98.94 165 VAL B CA 1
ATOM 3087 C C . VAL B 1 165 ? -1.469 -14.828 -9.594 1 98.94 165 VAL B C 1
ATOM 3089 O O . VAL B 1 165 ? -1.429 -16.031 -9.859 1 98.94 165 VAL B O 1
ATOM 3092 N N . ALA B 1 166 ? -2.223 -14.297 -8.688 1 98.81 166 ALA B N 1
ATOM 3093 C CA . ALA B 1 166 ? -2.889 -15.188 -7.746 1 98.81 166 ALA B CA 1
ATOM 3094 C C . ALA B 1 166 ? -4.238 -14.625 -7.312 1 98.81 166 ALA B C 1
ATOM 3096 O O . ALA B 1 166 ? -5.074 -14.281 -8.156 1 98.81 166 ALA B O 1
ATOM 3097 N N . HIS B 1 167 ? -4.445 -14.617 -5.98 1 98.75 167 HIS B N 1
ATOM 3098 C CA . HIS B 1 167 ? -5.797 -14.391 -5.484 1 98.75 167 HIS B CA 1
ATOM 3099 C C . HIS B 1 167 ? -5.793 -13.438 -4.289 1 98.75 167 HIS B C 1
ATOM 3101 O O . HIS B 1 167 ? -4.746 -12.891 -3.936 1 98.75 167 HIS B O 1
ATOM 3107 N N . GLY B 1 168 ? -6.965 -13.172 -3.793 1 98.06 168 GLY B N 1
ATOM 3108 C CA . GLY B 1 168 ? -7.141 -12.125 -2.805 1 98.06 168 GLY B CA 1
ATOM 3109 C C . GLY B 1 168 ? -6.531 -12.461 -1.457 1 98.06 168 GLY B C 1
ATOM 3110 O O . GLY B 1 168 ? -5.602 -11.797 -1.004 1 98.06 168 GLY B O 1
ATOM 3111 N N . HIS B 1 169 ? -7.086 -13.555 -0.785 1 98.25 169 HIS B N 1
ATOM 3112 C CA . HIS B 1 169 ? -6.59 -13.891 0.544 1 98.25 169 HIS B CA 1
ATOM 3113 C C . HIS B 1 169 ? -5.133 -14.328 0.495 1 98.25 169 HIS B C 1
ATOM 3115 O O . HIS B 1 169 ? -4.344 -13.984 1.379 1 98.25 169 HIS B O 1
ATOM 3121 N N . PHE B 1 170 ? -4.75 -15.062 -0.522 1 98.62 170 PHE B N 1
ATOM 3122 C CA . PHE B 1 170 ? -3.357 -15.445 -0.721 1 98.62 170 PHE B CA 1
ATOM 3123 C C . PHE B 1 170 ? -2.459 -14.219 -0.782 1 98.62 170 PHE B C 1
ATOM 3125 O O . PHE B 1 170 ? -1.444 -14.148 -0.085 1 98.62 170 PHE B O 1
ATOM 3132 N N . GLY B 1 171 ? -2.84 -13.203 -1.601 1 98.69 171 GLY B N 1
ATOM 3133 C CA . GLY B 1 171 ? -2.051 -11.992 -1.753 1 98.69 171 GLY B CA 1
ATOM 3134 C C . GLY B 1 171 ? -1.929 -11.195 -0.467 1 98.69 171 GLY B C 1
ATOM 3135 O O . GLY B 1 171 ? -0.872 -10.633 -0.181 1 98.69 171 GLY B O 1
ATOM 3136 N N . ARG B 1 172 ? -3.006 -11.133 0.26 1 98.56 172 ARG B N 1
ATOM 3137 C CA . ARG B 1 172 ? -2.994 -10.422 1.537 1 98.56 172 ARG B CA 1
ATOM 3138 C C . ARG B 1 172 ? -2.018 -11.078 2.512 1 98.56 172 ARG B C 1
ATOM 3140 O O . ARG B 1 172 ? -1.209 -10.383 3.141 1 98.56 172 ARG B O 1
ATOM 3147 N N . VAL B 1 173 ? -2.094 -12.391 2.617 1 98.62 173 VAL B N 1
ATOM 3148 C CA . VAL B 1 173 ? -1.22 -13.117 3.529 1 98.62 173 VAL B CA 1
ATOM 3149 C C . VAL B 1 173 ? 0.228 -13.008 3.061 1 98.62 173 VAL B C 1
ATOM 3151 O O . VAL B 1 173 ? 1.133 -12.781 3.867 1 98.62 173 VAL B O 1
ATOM 3154 N N . LEU B 1 174 ? 0.429 -13.156 1.766 1 98.94 174 LEU B N 1
ATOM 3155 C CA . LEU B 1 174 ? 1.776 -13.047 1.214 1 98.94 174 LEU B CA 1
ATOM 3156 C C . LEU B 1 174 ? 2.383 -11.688 1.521 1 98.94 174 LEU B C 1
ATOM 3158 O O . LEU B 1 174 ? 3.541 -11.594 1.936 1 98.94 174 LEU B O 1
ATOM 3162 N N . THR B 1 175 ? 1.62 -10.641 1.345 1 98.81 175 THR B N 1
ATOM 3163 C CA . THR B 1 175 ? 2.102 -9.281 1.591 1 98.81 175 THR B CA 1
ATOM 3164 C C . THR B 1 175 ? 2.469 -9.102 3.061 1 98.81 175 THR B C 1
ATOM 3166 O O . THR B 1 175 ? 3.529 -8.555 3.377 1 98.81 175 THR B O 1
ATOM 3169 N N . ALA B 1 176 ? 1.608 -9.586 3.936 1 98.25 176 ALA B N 1
ATOM 3170 C CA . ALA B 1 176 ? 1.899 -9.508 5.363 1 98.25 176 ALA B CA 1
ATOM 3171 C C . ALA B 1 176 ? 3.158 -10.305 5.711 1 98.25 176 ALA B C 1
ATOM 3173 O O . ALA B 1 176 ? 4.059 -9.789 6.379 1 98.25 176 ALA B O 1
ATOM 3174 N N . ARG B 1 177 ? 3.258 -11.5 5.211 1 98.69 177 ARG B N 1
ATOM 3175 C CA . ARG B 1 177 ? 4.367 -12.391 5.543 1 98.69 177 ARG B CA 1
ATOM 3176 C C . ARG B 1 177 ? 5.668 -11.891 4.922 1 98.69 177 ARG B C 1
ATOM 3178 O O . ARG B 1 177 ? 6.746 -12.094 5.484 1 98.69 177 ARG B O 1
ATOM 3185 N N . TRP B 1 178 ? 5.598 -11.219 3.809 1 98.88 178 TRP B N 1
ATOM 3186 C CA . TRP B 1 178 ? 6.766 -10.672 3.133 1 98.88 178 TRP B CA 1
ATOM 3187 C C . TRP B 1 178 ? 7.582 -9.797 4.078 1 98.88 178 TRP B C 1
ATOM 3189 O O . TRP B 1 178 ? 8.812 -9.836 4.066 1 98.88 178 TRP B O 1
ATOM 3199 N N . VAL B 1 179 ? 6.852 -9.047 4.902 1 98.19 179 VAL B N 1
ATOM 3200 C CA . VAL B 1 179 ? 7.539 -8.094 5.77 1 98.19 179 VAL B CA 1
ATOM 3201 C C . VAL B 1 179 ? 7.605 -8.648 7.191 1 98.19 179 VAL B C 1
ATOM 3203 O O . VAL B 1 179 ? 7.809 -7.891 8.148 1 98.19 179 VAL B O 1
ATOM 32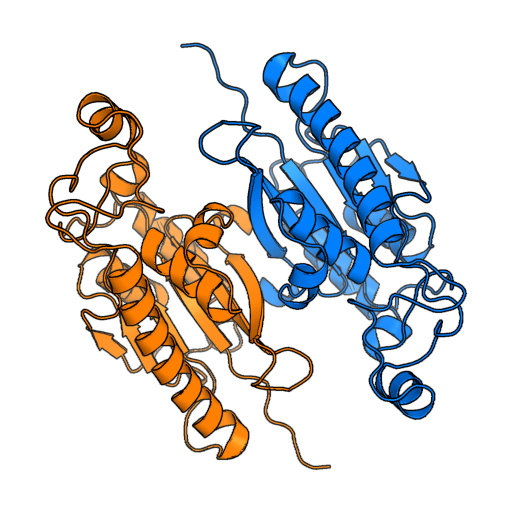06 N N . GLY B 1 180 ? 7.297 -9.93 7.359 1 96.38 180 GLY B N 1
ATOM 3207 C CA . GLY B 1 180 ? 7.496 -10.617 8.625 1 96.38 180 GLY B CA 1
ATOM 3208 C C . GLY B 1 180 ? 6.32 -10.469 9.578 1 96.38 180 GLY B C 1
ATOM 3209 O O . GLY B 1 180 ? 6.422 -10.805 10.758 1 96.38 180 GLY B O 1
ATOM 3210 N N . PHE B 1 181 ? 5.238 -9.93 9.086 1 95.44 181 PHE B N 1
ATOM 3211 C CA . PHE B 1 181 ? 4.035 -9.805 9.906 1 95.44 181 PHE B CA 1
ATOM 3212 C C . PHE B 1 181 ? 3.303 -11.141 10 1 95.44 181 PHE B C 1
ATOM 3214 O O . PHE B 1 181 ? 3.465 -12.008 9.141 1 95.44 181 PHE B O 1
ATOM 3221 N N . PRO B 1 182 ? 2.51 -11.273 11.094 1 94.69 182 PRO B N 1
ATOM 3222 C CA . PRO B 1 182 ? 1.622 -12.438 11.133 1 94.69 182 PRO B CA 1
ATOM 3223 C C . PRO B 1 182 ? 0.629 -12.461 9.969 1 94.69 182 PRO B C 1
ATOM 3225 O O . PRO B 1 182 ? 0.227 -11.406 9.477 1 94.69 182 PRO B O 1
ATOM 3228 N N . ALA B 1 183 ? 0.211 -13.633 9.609 1 96.44 183 ALA B N 1
ATOM 3229 C CA . ALA B 1 183 ? -0.719 -13.82 8.5 1 96.44 183 ALA B CA 1
ATOM 3230 C C . ALA B 1 183 ? -1.984 -12.992 8.695 1 96.44 183 ALA B C 1
ATOM 3232 O O . ALA B 1 183 ? -2.504 -12.406 7.746 1 96.44 183 ALA B O 1
ATOM 3233 N N . ALA B 1 184 ? -2.412 -12.875 9.93 1 94.5 184 ALA B N 1
ATOM 3234 C CA . ALA B 1 184 ? -3.682 -12.227 10.258 1 94.5 184 ALA B CA 1
ATOM 3235 C C . ALA B 1 184 ? -3.641 -10.742 9.922 1 94.5 184 ALA B C 1
ATOM 3237 O O . ALA B 1 184 ? -4.684 -10.102 9.781 1 94.5 184 ALA B O 1
ATOM 3238 N N . TYR B 1 185 ? -2.453 -10.164 9.742 1 94.38 185 TYR B N 1
ATOM 3239 C CA . TYR B 1 185 ? -2.338 -8.75 9.422 1 94.38 185 TYR B CA 1
ATOM 3240 C C . TYR B 1 185 ? -2.744 -8.484 7.977 1 94.38 185 TYR B C 1
ATOM 3242 O O . TYR B 1 185 ? -2.982 -7.336 7.594 1 94.38 185 TYR B O 1
ATOM 3250 N N . GLY B 1 186 ? -2.896 -9.57 7.242 1 96.88 186 GLY B N 1
ATOM 3251 C CA . GLY B 1 186 ? -3.469 -9.445 5.91 1 96.88 186 GLY B CA 1
ATOM 3252 C C . GLY B 1 186 ? -4.859 -8.836 5.914 1 96.88 186 GLY B C 1
ATOM 3253 O O . GLY B 1 186 ? -5.305 -8.281 4.91 1 96.88 186 GLY B O 1
ATOM 3254 N N . THR B 1 187 ? -5.555 -8.945 7.051 1 97.06 187 THR B N 1
ATOM 3255 C CA . THR B 1 187 ? -6.906 -8.398 7.16 1 97.06 187 THR B CA 1
ATOM 3256 C C . THR B 1 187 ? -6.887 -6.879 7.055 1 97.06 187 THR B C 1
ATOM 3258 O O . THR B 1 187 ? -7.926 -6.254 6.836 1 97.06 187 THR B O 1
ATOM 3261 N N . LYS B 1 188 ? -5.695 -6.258 7.18 1 98.06 188 LYS B N 1
ATOM 3262 C CA . LYS B 1 188 ? -5.59 -4.801 7.223 1 98.06 188 LYS B CA 1
ATOM 3263 C C . LYS B 1 188 ? -5.176 -4.242 5.863 1 98.06 188 LYS B C 1
ATOM 3265 O O . LYS B 1 188 ? -5.039 -3.027 5.703 1 98.06 188 LYS B O 1
ATOM 3270 N N . LEU B 1 189 ? -4.98 -5.086 4.91 1 98.12 189 LEU B N 1
ATOM 3271 C CA . LEU B 1 189 ? -4.535 -4.684 3.58 1 98.12 189 LEU B CA 1
ATOM 3272 C C . LEU B 1 189 ? -5.637 -4.898 2.547 1 98.12 189 LEU B C 1
ATOM 3274 O O . LEU B 1 189 ? -6.184 -6 2.438 1 98.12 189 LEU B O 1
ATOM 3278 N N . THR B 1 190 ? -5.93 -3.869 1.837 1 96.81 190 THR B N 1
ATOM 3279 C CA . THR B 1 190 ? -6.906 -3.99 0.76 1 96.81 190 THR B CA 1
ATOM 3280 C C . THR B 1 190 ? -6.23 -4.422 -0.538 1 96.81 190 THR B C 1
ATOM 3282 O O . THR B 1 190 ? -5.262 -3.803 -0.975 1 96.81 190 THR B O 1
ATOM 3285 N N . ILE B 1 191 ? -6.695 -5.453 -1.103 1 96.5 191 ILE B N 1
ATOM 3286 C CA . ILE B 1 191 ? -6.23 -5.957 -2.393 1 96.5 191 ILE B CA 1
ATOM 3287 C C . ILE B 1 191 ? -7.43 -6.25 -3.291 1 96.5 191 ILE B C 1
ATOM 3289 O O . ILE B 1 191 ? -8.062 -7.305 -3.17 1 96.5 191 ILE B O 1
ATOM 3293 N N . ASP B 1 192 ? -7.711 -5.348 -4.16 1 96 192 ASP B N 1
ATOM 3294 C CA . ASP B 1 192 ? -8.891 -5.445 -5.02 1 96 192 ASP B CA 1
ATOM 3295 C C . ASP B 1 192 ? -8.641 -6.402 -6.184 1 96 192 ASP B C 1
ATOM 3297 O O . ASP B 1 192 ? -7.492 -6.625 -6.578 1 96 192 ASP B O 1
ATOM 3301 N N . ALA B 1 193 ? -9.727 -6.93 -6.684 1 96.75 193 ALA B N 1
ATOM 3302 C CA . ALA B 1 193 ? -9.594 -7.73 -7.898 1 96.75 193 ALA B CA 1
ATOM 3303 C C . ALA B 1 193 ? -8.938 -6.934 -9.016 1 96.75 193 ALA B C 1
ATOM 3305 O O . ALA B 1 193 ? -9.281 -5.777 -9.258 1 96.75 193 ALA B O 1
ATOM 3306 N N . GLY B 1 194 ? -7.969 -7.492 -9.609 1 96.94 194 GLY B N 1
ATOM 3307 C CA . GLY B 1 194 ? -7.285 -6.879 -10.734 1 96.94 194 GLY B CA 1
ATOM 3308 C C . GLY B 1 194 ? -6.18 -5.93 -10.312 1 96.94 194 GLY B C 1
ATOM 3309 O O . GLY B 1 194 ? -5.547 -5.289 -11.148 1 96.94 194 GLY B O 1
ATOM 3310 N N . SER B 1 195 ? -5.891 -5.836 -9.039 1 96.5 195 SER B N 1
ATOM 3311 C CA . SER B 1 195 ? -4.902 -4.871 -8.57 1 96.5 195 SER B CA 1
ATOM 3312 C C . SER B 1 195 ? -3.512 -5.488 -8.5 1 96.5 195 SER B C 1
ATOM 3314 O O . SER B 1 195 ? -3.363 -6.707 -8.609 1 96.5 195 SER B O 1
ATOM 3316 N N . ILE B 1 196 ? -2.508 -4.625 -8.336 1 97.31 196 ILE B N 1
ATOM 3317 C CA . ILE B 1 196 ? -1.109 -5.031 -8.266 1 97.31 196 ILE B CA 1
ATOM 3318 C C . ILE B 1 196 ? -0.469 -4.473 -7 1 97.31 196 ILE B C 1
ATOM 3320 O O . ILE B 1 196 ? -0.592 -3.281 -6.711 1 97.31 196 ILE B O 1
ATOM 3324 N N . THR B 1 197 ? 0.12 -5.305 -6.215 1 98.06 197 THR B N 1
ATOM 3325 C CA . THR B 1 197 ? 0.947 -4.945 -5.07 1 98.06 197 THR B CA 1
ATOM 3326 C C . THR B 1 197 ? 2.43 -5.047 -5.418 1 98.06 197 THR B C 1
ATOM 3328 O O . THR B 1 197 ? 2.854 -6 -6.074 1 98.06 197 THR B O 1
ATOM 3331 N N . LEU B 1 198 ? 3.205 -4.039 -5.078 1 98.19 198 LEU B N 1
ATOM 3332 C CA . LEU B 1 198 ? 4.641 -4.02 -5.32 1 98.19 198 LEU B CA 1
ATOM 3333 C C . LEU B 1 198 ? 5.418 -4.168 -4.016 1 98.19 198 LEU B C 1
ATOM 3335 O O . LEU B 1 198 ? 5.266 -3.354 -3.102 1 98.19 198 LEU B O 1
ATOM 3339 N N . LEU B 1 199 ? 6.172 -5.223 -3.904 1 98.81 199 LEU B N 1
ATOM 3340 C CA . LEU B 1 199 ? 7.008 -5.52 -2.746 1 98.81 199 LEU B CA 1
ATOM 3341 C C . LEU B 1 199 ? 8.484 -5.453 -3.111 1 98.81 199 LEU B C 1
ATOM 3343 O O . LEU B 1 199 ? 8.883 -5.883 -4.199 1 98.81 199 LEU B O 1
ATOM 3347 N N . SER B 1 200 ? 9.297 -4.918 -2.238 1 98.56 200 SER B N 1
ATOM 3348 C CA . SER B 1 200 ? 10.727 -4.793 -2.465 1 98.56 200 SER B CA 1
ATOM 3349 C C . SER B 1 200 ? 11.492 -4.707 -1.146 1 98.56 200 SER B C 1
ATOM 3351 O O . SER B 1 200 ? 11.172 -5.418 -0.19 1 98.56 200 SER B O 1
ATOM 3353 N N . TYR B 1 201 ? 12.594 -3.979 -1.205 1 98.19 201 TYR B N 1
ATOM 3354 C CA . TYR B 1 201 ? 13.508 -3.85 -0.074 1 98.19 201 TYR B CA 1
ATOM 3355 C C . TYR B 1 201 ? 13.93 -2.398 0.121 1 98.19 201 TYR B C 1
ATOM 3357 O O . TYR B 1 201 ? 13.945 -1.616 -0.832 1 98.19 201 TYR B O 1
ATOM 3365 N N . GLU B 1 202 ? 14.289 -2.092 1.346 1 95.12 202 GLU B N 1
ATOM 3366 C CA . GLU B 1 202 ? 14.727 -0.738 1.665 1 95.12 202 GLU B CA 1
ATOM 3367 C C . GLU B 1 202 ? 16.234 -0.682 1.85 1 95.12 202 GLU B C 1
ATOM 3369 O O . GLU B 1 202 ? 16.875 -1.697 2.146 1 95.12 202 GLU B O 1
ATOM 3374 N N . HIS B 1 203 ? 16.828 0.462 1.633 1 92.5 203 HIS B N 1
ATOM 3375 C CA . HIS B 1 203 ? 18.203 0.835 1.917 1 92.5 203 HIS B CA 1
ATOM 3376 C C . HIS B 1 203 ? 19.188 -0.097 1.212 1 92.5 203 HIS B C 1
ATOM 3378 O O . HIS B 1 203 ? 20.219 -0.448 1.771 1 92.5 203 HIS B O 1
ATOM 3384 N N . HIS B 1 204 ? 18.766 -0.617 0.071 1 94.06 204 HIS B N 1
ATOM 3385 C CA . HIS B 1 204 ? 19.625 -1.486 -0.734 1 94.06 204 HIS B CA 1
ATOM 3386 C C . HIS B 1 204 ? 20.062 -2.711 0.058 1 94.06 204 HIS B C 1
ATOM 3388 O O . HIS B 1 204 ? 21.234 -3.113 -0.012 1 94.06 204 HIS B O 1
ATOM 3394 N N . ASN B 1 205 ? 19.141 -3.207 0.885 1 96.06 205 ASN B N 1
ATOM 3395 C CA . ASN B 1 205 ? 19.422 -4.324 1.78 1 96.06 205 ASN B CA 1
ATOM 3396 C C . ASN B 1 205 ? 18.344 -5.398 1.696 1 96.06 205 ASN B C 1
ATOM 3398 O O . ASN B 1 205 ? 17.203 -5.164 2.088 1 96.06 205 ASN B O 1
ATOM 3402 N N . LEU B 1 206 ? 18.688 -6.621 1.239 1 97.81 206 LEU B N 1
ATOM 3403 C CA . LEU B 1 206 ? 17.734 -7.719 1.064 1 97.81 206 LEU B CA 1
ATOM 3404 C C . LEU B 1 206 ? 17.156 -8.156 2.404 1 97.81 206 LEU B C 1
ATOM 3406 O O . LEU B 1 206 ? 16.141 -8.852 2.449 1 97.81 206 LEU B O 1
ATOM 3410 N N . ALA B 1 207 ? 17.75 -7.746 3.477 1 97.38 207 ALA B N 1
ATOM 3411 C CA . ALA B 1 207 ? 17.281 -8.109 4.812 1 97.38 207 ALA B CA 1
ATOM 3412 C C . ALA B 1 207 ? 16.203 -7.152 5.297 1 97.38 207 ALA B C 1
ATOM 3414 O O . ALA B 1 207 ? 15.664 -7.309 6.395 1 97.38 207 ALA B O 1
ATOM 3415 N N . GLU B 1 208 ? 15.828 -6.133 4.473 1 97.12 208 GLU B N 1
ATOM 3416 C CA . GLU B 1 208 ? 14.836 -5.137 4.863 1 97.12 208 GLU B CA 1
ATOM 3417 C C . GLU B 1 208 ? 13.68 -5.082 3.861 1 97.12 208 GLU B C 1
ATOM 3419 O O . GLU B 1 208 ? 13.469 -4.055 3.211 1 97.12 208 GLU B O 1
ATOM 3424 N N . PRO B 1 209 ? 12.914 -6.195 3.863 1 98.69 209 PRO B N 1
ATOM 3425 C CA . PRO B 1 209 ? 11.75 -6.184 2.967 1 98.69 209 PRO B CA 1
ATOM 3426 C C . PRO B 1 209 ? 10.734 -5.105 3.334 1 98.69 209 PRO B C 1
ATOM 3428 O O . PRO B 1 209 ? 10.594 -4.754 4.508 1 98.69 209 PRO B O 1
ATOM 3431 N N . SER B 1 210 ? 10.055 -4.598 2.361 1 98.56 210 SER B N 1
ATOM 3432 C CA . SER B 1 210 ? 9.078 -3.535 2.57 1 98.56 210 SER B CA 1
ATOM 3433 C C . SER B 1 210 ? 7.922 -3.645 1.582 1 98.56 210 SER B C 1
ATOM 3435 O O . SER B 1 210 ? 8.062 -4.242 0.514 1 98.56 210 SER B O 1
ATOM 3437 N N . ILE B 1 211 ? 6.766 -3.176 1.979 1 98.62 211 ILE B N 1
ATOM 3438 C CA . ILE B 1 211 ? 5.648 -2.959 1.062 1 98.62 211 ILE B CA 1
ATOM 3439 C C . ILE B 1 211 ? 5.828 -1.625 0.342 1 98.62 211 ILE B C 1
ATOM 3441 O O . ILE B 1 211 ? 5.707 -0.561 0.953 1 98.62 211 ILE B O 1
ATOM 3445 N N . THR B 1 212 ? 6.078 -1.698 -0.913 1 97.75 212 THR B N 1
ATOM 3446 C CA . THR B 1 212 ? 6.438 -0.51 -1.679 1 97.75 212 THR B CA 1
ATOM 3447 C C . THR B 1 212 ? 5.188 0.19 -2.211 1 97.75 212 THR B C 1
ATOM 3449 O O . THR B 1 212 ? 5.094 1.418 -2.17 1 97.75 212 THR B O 1
ATOM 3452 N N . ALA B 1 213 ? 4.289 -0.555 -2.729 1 96.94 213 ALA B N 1
ATOM 3453 C CA . ALA B 1 213 ? 3.006 -0.046 -3.207 1 96.94 213 ALA B CA 1
ATOM 3454 C C . ALA B 1 213 ? 1.902 -1.086 -3.033 1 96.94 213 ALA B C 1
ATOM 3456 O O . ALA B 1 213 ? 2.164 -2.289 -3.08 1 96.94 213 ALA B O 1
ATOM 3457 N N . LEU B 1 214 ? 0.755 -0.598 -2.834 1 96.62 214 LEU B N 1
ATOM 3458 C CA . LEU B 1 214 ? -0.391 -1.463 -2.574 1 96.62 214 LEU B CA 1
ATOM 3459 C C . LEU B 1 214 ? -1.583 -1.058 -3.436 1 96.62 214 LEU B C 1
ATOM 3461 O O . LEU B 1 214 ? -1.883 0.131 -3.566 1 96.62 214 LEU B O 1
ATOM 3465 N N . ASN B 1 215 ? -2.203 -2.094 -4.078 1 95.62 215 ASN B N 1
ATOM 3466 C CA . ASN B 1 215 ? -3.498 -1.971 -4.738 1 95.62 215 ASN B CA 1
ATOM 3467 C C . ASN B 1 215 ? -3.432 -1.017 -5.926 1 95.62 215 ASN B C 1
ATOM 3469 O O . ASN B 1 215 ? -4.34 -0.213 -6.137 1 95.62 215 ASN B O 1
ATOM 3473 N N . LEU B 1 216 ? -2.377 -1.098 -6.664 1 93.81 216 LEU B N 1
ATOM 3474 C CA . LEU B 1 216 ? -2.277 -0.349 -7.91 1 93.81 216 LEU B CA 1
ATOM 3475 C C . LEU B 1 216 ? -3.268 -0.877 -8.945 1 93.81 216 LEU B C 1
ATOM 3477 O O . LEU B 1 216 ? -3.334 -2.086 -9.188 1 93.81 216 LEU B O 1
ATOM 3481 N N . SER B 1 217 ? -4.094 -0.042 -9.43 1 90.19 217 SER B N 1
ATOM 3482 C CA . SER B 1 217 ? -5.051 -0.418 -10.469 1 90.19 217 SER B CA 1
ATOM 3483 C C . SER B 1 217 ? -5.504 0.797 -11.273 1 90.19 217 SER B C 1
ATOM 3485 O O . SER B 1 217 ? -5.285 1.938 -10.859 1 90.19 217 SER B O 1
ATOM 3487 N N . SER B 1 218 ? -6.082 0.543 -12.406 1 78.06 218 SER B N 1
ATOM 3488 C CA . SER B 1 218 ? -6.57 1.629 -13.25 1 78.06 218 SER B CA 1
ATOM 3489 C C . SER B 1 218 ? -7.66 2.428 -12.547 1 78.06 218 SER B C 1
ATOM 3491 O O . SER B 1 218 ? -7.879 3.602 -12.852 1 78.06 218 SER B O 1
ATOM 3493 N N . LEU B 1 219 ? -8.297 1.782 -11.609 1 69.12 219 LEU B N 1
ATOM 3494 C CA . LEU B 1 219 ? -9.367 2.459 -10.883 1 69.12 219 LEU B CA 1
ATOM 3495 C C . LEU B 1 219 ? -8.805 3.557 -9.984 1 69.12 219 LEU B C 1
ATOM 3497 O O . LEU B 1 219 ? -9.477 4.562 -9.734 1 69.12 219 LEU B O 1
ATOM 3501 N N . LEU B 1 220 ? -7.609 3.293 -9.57 1 70.94 220 LEU B N 1
ATOM 3502 C CA . LEU B 1 220 ? -6.973 4.301 -8.727 1 70.94 220 LEU B CA 1
ATOM 3503 C C . LEU B 1 220 ? -6.152 5.273 -9.57 1 70.94 220 LEU B C 1
ATOM 3505 O O . LEU B 1 220 ? -5.785 6.352 -9.102 1 70.94 220 LEU B O 1
ATOM 3509 N N . LEU B 1 221 ? -6.004 4.863 -10.797 1 65 221 LEU B N 1
ATOM 3510 C CA . LEU B 1 221 ? -5.09 5.641 -11.625 1 65 221 LEU B CA 1
ATOM 3511 C C . LEU B 1 221 ? -5.855 6.578 -12.555 1 65 221 LEU B C 1
ATOM 3513 O O . LEU B 1 221 ? -5.258 7.25 -13.398 1 65 221 LEU B O 1
ATOM 3517 N N . LEU B 1 222 ? -7.188 6.586 -12.422 1 57.59 222 LEU B N 1
ATOM 3518 C CA . LEU B 1 222 ? -7.977 7.5 -13.242 1 57.59 222 LEU B CA 1
ATOM 3519 C C . LEU B 1 222 ? -8.141 8.844 -12.547 1 57.59 222 LEU B C 1
ATOM 3521 O O . LEU B 1 222 ? -8.242 8.906 -11.32 1 57.59 222 LEU B O 1
#

Nearest PDB structures (foldseek):
  2a6p-assembly1_B  TM=9.254E-01  e=4.513E-24  Mycobacterium tuberculosis H37Rv
  3ll4-assembly1_A  TM=9.350E-01  e=2.431E-23  Saccharomyces cerevisiae
  3lg2-assembly2_C  TM=9.244E-01  e=7.051E-22  Saccharomyces cerevisiae S288C
  6e4b-assembly2_C  TM=8.395E-01  e=2.758E-17  Escherichia coli K-12
  1fzt-assembly1_A  TM=7.253E-01  e=8.134E-12  Schizosaccharomyces pombe

Sequence (444 aa):
MSLHRPMPRLFVVRHGQTEWSENGRHTGLSDIPLTAKGEAQVQATAAKLVGDGHLIDPKNLCTVYVSPRQRAHKTFHILFENVPKVPRHVLTEEAREWDYGEFEGLRTAEILERSPGWNGWTDGYPGGESVEELQSRVDSVIEKVRAYHRQYYEEGTVSRDVMIVAHGHFGRVLTARWVGFPAAYGTKLTIDAGSITLLSYEHHNLAEPSITALNLSSLLLLMSLHRPMPRLFVVRHGQTEWSENGRHTGLSDIPLTAKGEAQVQATAAKLVGDGHLIDPKNLCTVYVSPRQRAHKTFHILFENVPKVPRHVLTEEAREWDYGEFEGLRTAEILERSPGWNGWTDGYPGGESVEELQSRVDSVIEKVRAYHRQYYEEGTVSRDVMIVAHGHFGRVLTARWVGFPAAYGTKLTIDAGSITLLSYEHHNLAEPSITALNLSSLLLL

Foldseek 3Di:
DPPQPPWFKEKEWEFFAFPCLVVAFDAFPDQGAHDPVRLVFLLLFLVQAEDVPHVHDLVQAQEEEFAPRRRLVSSQCSSCVPPPDRHHYDHDNLQTDFFQAPRGGHHPVVVCVVPPPDDCCQANHVRTDHNVRLLVSLVVVLVVQLVVSCCCRVPVPTGGYYYYRYHQLSSLQNQCVQQPHRSSCSVVADAGHSFMWMKTAPPSDSVGIDGDDGGHTVVVVD/DPPQPPWFKEKEWEFFAFPCLVVAFDAFPDQGAHDPVRLVFLLLFLVQAEDVPHVHDLVQAQEEEFAPRNRLVSSQCSSCVPPPDRHHYDHDNLQTDFFQAPRGGHHPVVVCVVPPPDDCCQANHVRTDHNVRLLVSLVVVLVVQLVVSCCCRVPVPTGGYYYYRYHQLSSLQNQCVQQPHRSSCSVVADAGHSFMWMKTAPPSDSVGIDGDDGGHTVVVVD

InterPro domains:
  IPR013078 Histidine phosphatase superfamily, clade-1 [PF00300] (10-205)
  IPR013078 Histidine phosphatase superfamily, clade-1 [SM00855] (9-174)
  IPR013078 Histidine phosphatase superfamily, clade-1 [cd07067] (9-205)
  IPR029033 Histidine phosphatase superfamily [G3DSA:3.40.50.1240] (5-218)
  IPR029033 Histidine phosphatase superfamily [SSF53254] (7-218)
  IPR050275 Phosphoglycerate Mutase/Phosphatase [PTHR48100] (5-199)

pLDDT: mean 95.31, std 7.96, range [31.92, 98.94]

Solvent-accessible surface area (backbone atoms only — not comparable to full-atom values): 22307 Å² total; per-residue (Å²): 124,85,80,75,63,72,74,39,39,39,39,42,28,24,21,31,31,24,70,44,69,71,72,52,26,41,72,32,82,70,73,57,58,52,34,72,66,14,50,50,45,30,39,52,29,19,72,48,32,41,35,89,88,23,73,44,27,60,86,38,43,48,39,28,43,26,10,70,44,54,27,18,44,52,38,54,50,47,43,38,62,88,41,97,65,71,64,59,66,44,77,34,77,78,40,38,41,57,41,36,38,76,46,52,65,35,33,65,71,60,48,39,71,76,38,72,86,70,44,58,69,79,66,22,26,64,88,40,35,42,47,65,55,50,46,51,47,39,50,51,52,52,51,55,53,48,50,48,34,44,37,18,62,80,64,60,77,50,38,44,23,38,36,37,29,22,27,54,69,36,47,25,28,40,57,24,43,64,54,69,40,57,53,58,55,17,77,32,46,42,62,50,66,31,14,35,29,37,33,34,52,43,90,87,32,90,90,36,35,21,46,42,30,32,34,46,32,42,81,65,64,63,125,85,80,73,61,71,74,40,38,38,39,42,27,24,22,32,31,24,70,44,68,71,73,50,27,40,70,30,82,69,72,57,59,54,36,73,66,14,51,50,45,28,39,52,27,20,72,50,32,41,34,90,87,23,72,43,27,62,87,39,44,50,39,29,44,26,10,69,43,54,28,19,44,51,38,54,49,48,45,40,61,87,42,99,64,71,64,57,64,44,76,34,76,78,39,37,40,57,42,36,38,76,46,53,66,36,34,66,70,59,48,40,71,77,37,73,86,68,42,58,68,77,66,21,24,64,89,40,35,41,45,67,56,50,48,52,47,40,51,52,52,51,51,54,53,49,50,46,34,46,36,19,62,77,65,61,78,51,40,43,24,38,35,37,29,23,27,54,69,36,47,25,27,40,56,23,43,63,54,69,41,58,52,58,54,16,76,32,46,44,61,50,65,33,14,34,29,35,34,34,50,44,91,86,32,92,90,36,35,22,46,43,28,31,35,46,32,41,83,66,64,62